Protein 9JDQ (pdb70)

Solvent-accessible surface area: 19695 Å² total; per-residue (Å²): 189,89,18,3,0,0,2,18,0,10,28,18,21,1,24,38,1,0,53,53,8,1,52,112,49,74,9,0,0,0,0,9,152,90,62,84,58,0,72,103,0,88,99,44,0,78,153,80,13,97,145,1,63,19,43,40,56,59,29,56,8,6,68,31,112,51,0,53,82,9,22,127,46,3,139,160,49,71,5,26,11,0,0,6,22,22,33,34,0,16,72,63,65,2,39,84,9,110,8,39,50,1,18,65,0,0,74,24,2,1,3,4,9,0,0,1,0,1,14,0,0,110,55,18,48,94,72,122,50,3,4,0,0,0,8,3,15,19,5,0,13,78,1,58,54,62,6,2,8,24,1,0,0,12,0,0,0,0,1,0,0,0,0,0,2,19,16,4,114,137,68,61,32,101,4,90,4,5,0,1,1,9,18,35,11,71,32,55,62,20,16,105,2,92,59,104,85,66,52,59,10,77,164,97,37,195,101,62,17,52,11,57,85,0,2,23,34,0,38,84,0,18,121,19,142,19,11,0,0,10,1,48,25,142,86,38,114,33,66,72,99,33,38,63,25,102,52,57,54,195,111,18,3,0,0,3,18,0,9,29,18,22,0,26,38,2,0,54,47,9,2,55,116,51,75,9,0,0,0,0,9,144,93,61,82,57,0,71,110,0,87,97,41,0,81,150,81,12,98,146,1,61,19,43,40,59,64,29,54,8,7,66,28,110,53,0,51,74,7,24,108,40,3,147,153,47,71,6,27,10,0,0,6,21,22,34,32,0,16,73,63,67,2,37,86,7,111,7,38,52,1,18,65,0,1,70,25,2,0,3,4,8,0,0,2,0,2,13,0,0,109,71,16,47,96,69,124,53,3,4,0,0,0,7,2,16,16,3,0,12,64,1,46,60,63,4,4,7,27,1,0,0,12,0,0,0,0,1,0,0,0,0,0,2,20,17,2,111,134,65,59,29,99,3,88,4,4,0,0,0,9,16,32,11,74,31,74,59,24,24,141,1,89,56,98,83,64,49,56,12,76,164,98,38,194,102,65,19,50,11,56,84,0,2,23,34,1,36,85,0,19,118,20,132,22,10,0,0,12,1,54,42,142,81,38,106,32,72,74,120,39,43,55,26,104,48,56,53

InterPro domains:
  IPR002347 Short-chain dehydrogenase/reductase SDR [PF00106] (3-193)
  IPR002347 Short-chain dehydrogenase/reductase SDR [PR00080] (77-88)
  IPR002347 Short-chain dehydrogenase/reductase SDR [PR00080] (130-138)
  IPR002347 Short-chain dehydrogenase/reductase SDR [PR00080] (150-169)
  IPR002347 Short-chain dehydrogenase/reductase SDR [PR00081] (3-20)
  IPR002347 Short-chain dehydrogenase/reductase SDR [PR00081] (77-88)
  IPR002347 Short-chain dehydrogenase/reductase SDR [PR00081] (124-140)
  IPR002347 Short-chain dehydrogenase/reductase SDR [PR00081] (150-169)
  IPR002347 Short-chain dehydrogenase/reductase SDR [PR00081] (173-190)
  IPR020904 Short-chain dehydrogenase/reductase, conserved site [PS00061] (137-165)
  IPR036291 NAD(P)-binding domain superfamily [SSF51735] (2-226)

B-factor: mean 22.06, std 8.87, range [9.0, 76.32]

Nearest PDB structures (foldseek):
  9jdq-assembly1_B  TM=1.004E+00  e=1.462E-52  Exiguobacterium acetylicum
  7e24-assembly2_C  TM=1.002E+00  e=1.654E-49  Exiguobacterium acetylicum
  7e3x-assembly1_B  TM=1.002E+00  e=3.491E-49  Exiguobacterium sp. KKBO11
  7e28-assembly1_A  TM=9.909E-01  e=6.904E-41  Exiguobacterium acetylicum
  7e28-assembly1_B  TM=9.866E-01  e=3.943E-41  Exiguobacterium acetylicum

Foldseek 3Di:
DEEEEFEPCLKFLNLLLLQVVLLVVEAYEYEEQPPVSLVVSVVNSCVNHVNHHYHYHNFDQLDLVRLVVVLVVCVVHHYQEYELDDAAFAFADPVPDDCVVLSSRCSRLPVSLCSVVVSCCVPQFAPARHEYEYEAAVLLVPPDPRTRSNSVSRVNSQVVQLVVQVVSVVVVTNYHYAYEHAYAEPMCRVCVRHVHDDDDCVVPPPDYHYSNRSSVLVVVQSVDPARYWHQDPPPRDIDGHYRPDDDDD/DEEEEFEPCLKFLNLLLLLVVLLVQEAYEYEEQPPPSLVVSVVNSCVNHVNHHYHYYNFDQLDLVRLVVVVVVCVVHNYQEYELDDAAFAFADPVPDDVVVLSSRCSRLPVSLCSVVVVCCVPCQAPANHEYEYEAAVLLVPPDPRTRSNSVSSVNVQVVQLVVQVVSVVVVTNYHYAYEHAYAEPMCRVCVHHVHDDDDCVVPPPDYHYSNVSSVQVVVQSVDPARYWHQDPVPRDTDRHHRPDDDPD

Secondary structure (DSSP, 8-state):
-EEEEEES-SSHHHHHHHHHHHHTT-EEEEEES-HHHHHHHHHHHHHH-TT--EEEEE--TTSHHHHHHHHHTTTTSEEEEEEE-------S-GGG--HHHHHHHIIIIIIIHHHHHHHHHHHHTT-TT-EEEEE--GGGTEE-TT-HHHHHHHHHHHHHHHHHHHHHHHTT-S-EEEEEE--SEESSHHHHHHT-S---GGGT-SS-EEHHHHHHHHHHHHHSS-SEEEE-TTT--EEEE---SEE--/-EEEEEES-SSHHHHHHHHHHHHTT-EEEEEES-HHHHHHHHHHHHHH-TT--EEEEE--TTSHHHHHHHHHTTTTSEEEEEEE-------S-GGG--HHHHHHHHIIIIIIHHHHHHHHHHHHTT-TT-EEEEE--GGGTEE-TT-HHHHHHHHHHHHHHHHHHHHHHHTT-S-EEEEEE--SEESSHHHHHHT-S---STTT-SS-EEHHHHHHHHHHHHHSS-SEEEE-TTT--EEEE---SEE--

Structure (mmCIF, N/CA/C/O backbone):
data_9JDQ
#
_entry.id   9JDQ
#
_cell.length_a   142.747
_cell.length_b   67.67
_cell.length_c   74.549
_cell.angle_alpha   90
_cell.angle_beta   117.88
_cell.angle_gamma   90
#
_symmetry.space_group_name_H-M   'C 1 2 1'
#
loop_
_entity.id
_entity.type
_entity.pdbx_description
1 polymer Oxidoreductase
2 water water
#
loop_
_atom_site.group_PDB
_atom_site.id
_atom_site.type_symbol
_atom_site.label_atom_id
_atom_site.label_alt_id
_atom_site.label_comp_id
_atom_site.label_asym_id
_atom_site.label_entity_id
_atom_site.label_seq_id
_atom_site.pdbx_PDB_ins_code
_atom_site.Cartn_x
_atom_site.Cartn_y
_atom_site.Cartn_z
_atom_site.occupancy
_atom_site.B_iso_or_equiv
_atom_site.auth_seq_id
_atom_site.auth_comp_id
_atom_site.auth_asym_id
_atom_site.auth_atom_id
_atom_site.pdbx_PDB_model_num
ATOM 1 N N . MET A 1 8 ? -6.738 0.631 -43.282 1.00 45.57 1 MET A N 1
ATOM 2 C CA . MET A 1 8 ? -6.804 -0.821 -43.599 1.00 43.13 1 MET A CA 1
ATOM 3 C C . MET A 1 8 ? -6.722 -1.653 -42.310 1.00 33.95 1 MET A C 1
ATOM 4 O O . MET A 1 8 ? -7.509 -2.584 -42.171 1.00 36.93 1 MET A O 1
ATOM 9 N N . LYS A 1 9 ? -5.809 -1.307 -41.379 1.00 30.36 2 LYS A N 1
ATOM 10 C CA . LYS A 1 9 ? -5.850 -1.759 -39.982 1.00 33.10 2 LYS A CA 1
ATOM 11 C C . LYS A 1 9 ? -6.455 -0.677 -39.073 1.00 27.49 2 LYS A C 1
ATOM 12 O O . LYS A 1 9 ? -6.131 0.510 -39.209 1.00 27.11 2 LYS A O 1
ATOM 18 N N . TYR A 1 10 ? -7.294 -1.080 -38.104 1.00 20.86 3 TYR A N 1
ATOM 19 C CA . TYR A 1 10 ? -8.040 -0.113 -37.304 1.00 19.17 3 TYR A CA 1
ATOM 20 C C . TYR A 1 10 ? -7.696 -0.237 -35.821 1.00 17.81 3 TYR A C 1
ATOM 21 O O . TYR A 1 10 ? -7.468 -1.353 -35.369 1.00 16.68 3 TYR A O 1
ATOM 30 N N . THR A 1 11 ? -7.704 0.910 -35.116 1.00 16.26 4 THR A N 1
ATOM 31 C CA . THR A 1 11 ? -7.819 0.970 -33.662 1.00 16.29 4 THR A CA 1
ATOM 32 C C . THR A 1 11 ? -9.240 1.352 -33.272 1.00 16.95 4 THR A C 1
ATOM 33 O O . THR A 1 11 ? -9.777 2.368 -33.738 1.00 16.64 4 THR A O 1
ATOM 37 N N . VAL A 1 12 ? -9.831 0.517 -32.409 1.00 15.23 5 VAL A N 1
ATOM 38 C CA . VAL A 1 12 ? -11.155 0.756 -31.856 1.00 17.11 5 VAL A CA 1
ATOM 39 C C . VAL A 1 12 ? -10.944 1.464 -30.530 1.00 17.51 5 VAL A C 1
ATOM 40 O O . VAL A 1 12 ? -10.244 0.939 -29.664 1.00 17.82 5 VAL A O 1
ATOM 44 N N . ILE A 1 13 ? -11.514 2.663 -30.386 1.00 17.89 6 ILE A N 1
ATOM 45 C CA . ILE A 1 13 ? -11.449 3.399 -29.137 1.00 18.16 6 ILE A CA 1
ATOM 46 C C . ILE A 1 13 ? -12.868 3.594 -28.612 1.00 17.21 6 ILE A C 1
ATOM 47 O O . ILE A 1 13 ? -13.661 4.292 -29.253 1.00 14.37 6 ILE A O 1
ATOM 52 N N . THR A 1 14 ? -13.175 3.030 -27.422 1.00 15.31 7 THR A N 1
ATOM 53 C CA . THR A 1 14 ? -14.435 3.369 -26.774 1.00 15.68 7 THR A CA 1
ATOM 54 C C . THR A 1 14 ? -14.227 4.591 -25.882 1.00 16.17 7 THR A C 1
ATOM 55 O O . THR A 1 14 ? -13.115 4.850 -25.389 1.00 14.62 7 THR A O 1
ATOM 59 N N . GLY A 1 15 ? -15.324 5.353 -25.733 1.00 18.11 8 GLY A N 1
ATOM 60 C CA . GLY A 1 15 ? -15.324 6.643 -25.059 1.00 18.48 8 GLY A CA 1
ATOM 61 C C . GLY A 1 15 ? -14.444 7.647 -25.804 1.00 18.04 8 GLY A C 1
ATOM 62 O O . GLY A 1 15 ? -13.547 8.254 -25.224 1.00 17.19 8 GLY A O 1
ATOM 63 N N . ALA A 1 16 ? -14.655 7.770 -27.112 1.00 16.81 9 ALA A N 1
ATOM 64 C CA . ALA A 1 16 ? -13.773 8.589 -27.938 1.00 16.40 9 ALA A CA 1
ATOM 65 C C . ALA A 1 16 ? -14.188 10.061 -27.905 1.00 16.47 9 ALA A C 1
ATOM 66 O O . ALA A 1 16 ? -13.452 10.939 -28.389 1.00 20.14 9 ALA A O 1
ATOM 68 N N . SER A 1 17 ? -15.371 10.375 -27.361 1.00 16.20 10 SER A N 1
ATOM 69 C CA . SER A 1 17 ? -15.918 11.711 -27.596 1.00 16.76 10 SER A CA 1
ATOM 70 C C . SER A 1 17 ? -15.281 12.836 -26.763 1.00 18.98 10 SER A C 1
ATOM 71 O O . SER A 1 17 ? -15.473 14.033 -27.057 1.00 19.93 10 SER A O 1
ATOM 74 N N . SER A 1 18 ? -14.589 12.481 -25.689 1.00 18.59 11 SER A N 1
ATOM 75 C CA . SER A 1 18 ? -13.923 13.465 -24.863 1.00 18.18 11 SER A CA 1
ATOM 76 C C . SER A 1 18 ? -12.709 12.809 -24.199 1.00 18.63 11 SER A C 1
ATOM 77 O O . SER A 1 18 ? -12.473 11.617 -24.363 1.00 19.13 11 SER A O 1
ATOM 80 N N . GLY A 1 19 ? -11.937 13.620 -23.471 1.00 19.44 12 GLY A N 1
ATOM 81 C CA . GLY A 1 19 ? -10.930 13.111 -22.543 1.00 17.99 12 GLY A CA 1
ATOM 82 C C . GLY A 1 19 ? -9.828 12.250 -23.155 1.00 18.53 12 GLY A C 1
ATOM 83 O O . GLY A 1 19 ? -9.348 12.520 -24.263 1.00 17.92 12 GLY A O 1
ATOM 84 N N . ILE A 1 20 ? -9.373 11.236 -22.364 1.00 15.38 13 ILE A N 1
ATOM 85 C CA . ILE A 1 20 ? -8.324 10.319 -22.784 1.00 17.57 13 ILE A CA 1
ATOM 86 C C . ILE A 1 20 ? -8.597 9.751 -24.179 1.00 17.34 13 ILE A C 1
ATOM 87 O O . ILE A 1 20 ? -7.689 9.724 -25.023 1.00 17.10 13 ILE A O 1
ATOM 92 N N . GLY A 1 21 ? -9.840 9.293 -24.428 1.00 17.88 14 GLY A N 1
ATOM 93 C CA . GLY A 1 21 ? -10.178 8.650 -25.690 1.00 18.75 14 GLY A CA 1
ATOM 94 C C . GLY A 1 21 ? -9.991 9.580 -26.880 1.00 17.16 14 GLY A C 1
ATOM 95 O O . GLY A 1 21 ? -9.449 9.167 -27.934 1.00 14.90 14 GLY A O 1
ATOM 96 N N . TYR A 1 22 ? -10.468 10.823 -26.706 1.00 16.98 15 TYR A N 1
ATOM 97 C CA . TYR A 1 22 ? -10.341 11.868 -27.713 1.00 18.08 15 TYR A CA 1
ATOM 98 C C . TYR A 1 22 ? -8.878 12.107 -28.088 1.00 17.55 15 TYR A C 1
ATOM 99 O O . TYR A 1 22 ? -8.513 12.110 -29.271 1.00 17.08 15 TYR A O 1
ATOM 108 N N . GLU A 1 23 ? -8.051 12.343 -27.066 1.00 18.39 16 GLU A N 1
ATOM 109 C CA . GLU A 1 23 ? -6.637 12.624 -27.249 1.00 17.85 16 GLU A CA 1
ATOM 110 C C . GLU A 1 23 ? -5.926 11.415 -27.849 1.00 17.73 16 GLU A C 1
ATOM 111 O O . GLU A 1 23 ? -5.035 11.570 -28.689 1.00 15.96 16 GLU A O 1
ATOM 117 N N . THR A 1 24 ? -6.326 10.200 -27.457 1.00 17.25 17 THR A N 1
ATOM 118 C CA . THR A 1 24 ? -5.715 9.017 -28.039 1.00 17.14 17 THR A CA 1
ATOM 119 C C . THR A 1 24 ? -5.993 8.968 -29.537 1.00 17.60 17 THR A C 1
ATOM 120 O O . THR A 1 24 ? -5.110 8.642 -30.342 1.00 17.31 17 THR A O 1
ATOM 124 N N . ALA A 1 25 ? -7.249 9.244 -29.916 1.00 17.46 18 ALA A N 1
ATOM 125 C CA . ALA A 1 25 ? -7.562 9.273 -31.333 1.00 16.37 18 ALA A CA 1
ATOM 126 C C . ALA A 1 25 ? -6.631 10.241 -32.070 1.00 16.84 18 ALA A C 1
ATOM 127 O O . ALA A 1 25 ? -6.163 9.886 -33.144 1.00 19.20 18 ALA A O 1
ATOM 129 N N . LYS A 1 26 ? -6.429 11.453 -31.542 1.00 15.85 19 LYS A N 1
ATOM 130 C CA . LYS A 1 26 ? -5.619 12.466 -32.211 1.00 19.13 19 LYS A CA 1
ATOM 131 C C . LYS A 1 26 ? -4.149 12.054 -32.281 1.00 19.13 19 LYS A C 1
ATOM 132 O O . LYS A 1 26 ? -3.501 12.233 -33.311 1.00 21.13 19 LYS A O 1
ATOM 138 N N . LEU A 1 27 ? -3.632 11.452 -31.207 1.00 19.19 20 LEU A N 1
ATOM 139 C CA . LEU A 1 27 ? -2.260 10.947 -31.213 1.00 18.20 20 LEU A CA 1
ATOM 140 C C . LEU A 1 27 ? -2.063 9.842 -32.253 1.00 18.82 20 LEU A C 1
ATOM 141 O O . LEU A 1 27 ? -1.118 9.892 -33.042 1.00 20.98 20 LEU A O 1
ATOM 146 N N . LEU A 1 28 ? -2.935 8.830 -32.274 1.00 18.29 21 LEU A N 1
ATOM 147 C CA . LEU A 1 28 ? -2.793 7.732 -33.219 1.00 18.61 21 LEU A CA 1
ATOM 148 C C . LEU A 1 28 ? -2.990 8.245 -34.648 1.00 19.42 21 LEU A C 1
ATOM 149 O O . LEU A 1 28 ? -2.411 7.678 -35.570 1.00 20.59 21 LEU A O 1
ATOM 154 N N . ALA A 1 29 ? -3.828 9.279 -34.837 1.00 20.40 22 ALA A N 1
ATOM 155 C CA . ALA A 1 29 ? -3.959 9.894 -36.156 1.00 21.40 22 ALA A CA 1
ATOM 156 C C . ALA A 1 29 ? -2.608 10.468 -36.580 1.00 20.82 22 ALA A C 1
ATOM 157 O O . ALA A 1 29 ? -2.227 10.342 -37.744 1.00 24.01 22 ALA A O 1
ATOM 159 N N . GLY A 1 30 ? -1.906 11.097 -35.628 1.00 20.18 23 GLY A N 1
ATOM 160 C CA . GLY A 1 30 ? -0.549 11.574 -35.846 1.00 23.13 23 GLY A CA 1
ATOM 161 C C . GLY A 1 30 ? 0.382 10.466 -36.331 1.00 23.41 23 GLY A C 1
ATOM 162 O O . GLY A 1 30 ? 1.404 10.725 -36.956 1.00 21.49 23 GLY A O 1
ATOM 163 N N . LYS A 1 31 ? 0.027 9.220 -36.019 1.00 23.79 24 LYS A N 1
ATOM 164 C CA . LYS A 1 31 ? 0.790 8.070 -36.459 1.00 26.57 24 LYS A CA 1
ATOM 165 C C . LYS A 1 31 ? 0.212 7.476 -37.736 1.00 24.03 24 LYS A C 1
ATOM 166 O O . LYS A 1 31 ? 0.660 6.426 -38.166 1.00 24.66 24 LYS A O 1
ATOM 172 N N . GLY A 1 32 ? -0.794 8.132 -38.325 1.00 23.94 25 GLY A N 1
ATOM 173 C CA . GLY A 1 32 ? -1.387 7.680 -39.580 1.00 24.00 25 GLY A CA 1
ATOM 174 C C . GLY A 1 32 ? -2.309 6.461 -39.440 1.00 23.96 25 GLY A C 1
ATOM 175 O O . GLY A 1 32 ? -2.563 5.734 -40.406 1.00 24.99 25 GLY A O 1
ATOM 176 N N . LYS A 1 33 ? -2.832 6.215 -38.238 1.00 20.39 26 LYS A N 1
ATOM 177 C CA . LYS A 1 33 ? -3.668 5.040 -38.037 1.00 20.28 26 LYS A CA 1
ATOM 178 C C . LYS A 1 33 ? -5.118 5.334 -38.410 1.00 16.99 26 LYS A C 1
ATOM 179 O O . LYS A 1 33 ? -5.557 6.475 -38.317 1.00 19.55 26 LYS A O 1
ATOM 185 N N . SER A 1 34 ? -5.838 4.297 -38.821 1.00 16.01 27 SER A N 1
ATOM 186 C CA . SER A 1 34 ? -7.282 4.368 -39.022 1.00 17.63 27 SER A CA 1
ATOM 187 C C . SER A 1 34 ? -8.006 3.962 -37.734 1.00 16.73 27 SER A C 1
ATOM 188 O O . SER A 1 34 ? -7.492 3.119 -36.994 1.00 17.39 27 SER A O 1
ATOM 191 N N . LEU A 1 35 ? -9.221 4.495 -37.553 1.00 17.16 28 LEU A N 1
ATOM 192 C CA . LEU A 1 35 ? -9.887 4.507 -36.260 1.00 15.61 28 LEU A CA 1
ATOM 193 C C . LEU A 1 35 ? -11.359 4.166 -36.400 1.00 15.80 28 LEU A C 1
ATOM 194 O O . LEU A 1 35 ? -12.052 4.623 -37.325 1.00 16.83 28 LEU A O 1
ATOM 199 N N . VAL A 1 36 ? -11.810 3.386 -35.405 1.00 15.84 29 VAL A N 1
ATOM 200 C CA . VAL A 1 36 ? -13.213 3.213 -35.090 1.00 15.21 29 VAL A CA 1
ATOM 201 C C . VAL A 1 36 ? -13.472 3.949 -33.779 1.00 15.99 29 VAL A C 1
ATOM 202 O O . VAL A 1 36 ? -12.946 3.544 -32.749 1.00 15.98 29 VAL A O 1
ATOM 206 N N . LEU A 1 37 ? -14.266 5.041 -33.820 1.00 16.17 30 LEU A N 1
ATOM 207 C CA . LEU A 1 37 ? -14.497 5.888 -32.663 1.00 15.78 30 LEU A CA 1
ATOM 208 C C . LEU A 1 37 ? -15.916 5.675 -32.145 1.00 15.08 30 LEU A C 1
ATOM 209 O O . LEU A 1 37 ? -16.904 5.806 -32.877 1.00 15.07 30 LEU A O 1
ATOM 214 N N . VAL A 1 38 ? -16.023 5.252 -30.875 1.00 16.56 31 VAL A N 1
ATOM 215 C CA . VAL A 1 38 ? -17.310 4.831 -30.341 1.00 16.61 31 VAL A CA 1
ATOM 216 C C . VAL A 1 38 ? -17.675 5.679 -29.133 1.00 15.39 31 VAL A C 1
ATOM 217 O O . VAL A 1 38 ? -16.877 5.847 -28.221 1.00 13.99 31 VAL A O 1
ATOM 221 N N . ALA A 1 39 ? -18.937 6.104 -29.095 1.00 14.90 32 ALA A N 1
ATOM 222 C CA . ALA A 1 39 ? -19.470 6.923 -28.011 1.00 15.10 32 ALA A CA 1
ATOM 223 C C . ALA A 1 39 ? -20.944 7.193 -28.288 1.00 15.47 32 ALA A C 1
ATOM 224 O O . ALA A 1 39 ? -21.424 6.816 -29.351 1.00 16.27 32 ALA A O 1
ATOM 226 N N . ARG A 1 40 ? -21.618 7.886 -27.349 1.00 15.03 33 ARG A N 1
ATOM 227 C CA . ARG A 1 40 ? -22.981 8.333 -27.588 1.00 18.07 33 ARG A CA 1
ATOM 228 C C . ARG A 1 40 ? -23.058 9.659 -28.353 1.00 18.74 33 ARG A C 1
ATOM 229 O O . ARG A 1 40 ? -24.013 9.830 -29.104 1.00 21.99 33 ARG A O 1
ATOM 237 N N . ARG A 1 41 ? -22.139 10.607 -28.125 1.00 19.51 34 ARG A N 1
ATOM 238 C CA . ARG A 1 41 ? -22.313 11.958 -28.659 1.00 20.30 34 ARG A CA 1
ATOM 239 C C . ARG A 1 41 ? -21.868 12.006 -30.127 1.00 23.24 34 ARG A C 1
ATOM 240 O O . ARG A 1 41 ? -20.728 12.352 -30.398 1.00 25.75 34 ARG A O 1
ATOM 248 N N . THR A 1 42 ? -22.799 11.735 -31.057 1.00 23.69 35 THR A N 1
ATOM 249 C CA . THR A 1 42 ? -22.549 11.761 -32.499 1.00 22.36 35 THR A CA 1
ATOM 250 C C . THR A 1 42 ? -21.842 13.044 -32.940 1.00 21.03 35 THR A C 1
ATOM 251 O O . THR A 1 42 ? -20.850 12.999 -33.649 1.00 20.15 35 THR A O 1
ATOM 255 N N . SER A 1 43 ? -22.346 14.184 -32.462 1.00 21.94 36 SER A N 1
ATOM 256 C CA . SER A 1 43 ? -21.823 15.506 -32.772 1.00 23.34 36 SER A CA 1
ATOM 257 C C . SER A 1 43 ? -20.341 15.632 -32.411 1.00 22.29 36 SER A C 1
ATOM 258 O O . SER A 1 43 ? -19.551 16.137 -33.201 1.00 20.82 36 SER A O 1
ATOM 261 N N . GLU A 1 44 ? -19.961 15.151 -31.228 1.00 21.73 37 GLU A N 1
ATOM 262 C CA . GLU A 1 44 ? -18.576 15.236 -30.779 1.00 25.29 37 GLU A CA 1
ATOM 263 C C . GLU A 1 44 ? -17.719 14.217 -31.536 1.00 20.68 37 GLU A C 1
ATOM 264 O O . GLU A 1 44 ? -16.530 14.437 -31.789 1.00 22.86 37 GLU A O 1
ATOM 270 N N . LEU A 1 45 ? -18.317 13.067 -31.841 1.00 21.23 38 LEU A N 1
ATOM 271 C CA . LEU A 1 45 ? -17.649 12.074 -32.673 1.00 19.98 38 LEU A CA 1
ATOM 272 C C . LEU A 1 45 ? -17.286 12.695 -34.026 1.00 19.32 38 LEU A C 1
ATOM 273 O O . LEU A 1 45 ? -16.168 12.526 -34.499 1.00 17.82 38 LEU A O 1
ATOM 278 N N . GLU A 1 46 ? -18.220 13.446 -34.631 1.00 18.42 39 GLU A N 1
ATOM 279 C CA . GLU A 1 46 ? -17.979 14.122 -35.899 1.00 16.88 39 GLU A CA 1
ATOM 280 C C . GLU A 1 46 ? -16.924 15.237 -35.774 1.00 16.94 39 GLU A C 1
ATOM 281 O O . GLU A 1 46 ? -16.116 15.412 -36.680 1.00 18.94 39 GLU A O 1
ATOM 287 N N . LYS A 1 47 ? -16.897 15.961 -34.659 1.00 18.79 40 LYS A N 1
ATOM 288 C CA . LYS A 1 47 ? -15.889 16.980 -34.433 1.00 21.12 40 LYS A CA 1
ATOM 289 C C . LYS A 1 47 ? -14.514 16.317 -34.383 1.00 21.50 40 LYS A C 1
ATOM 290 O O . LYS A 1 47 ? -13.590 16.777 -35.052 1.00 19.99 40 LYS A O 1
ATOM 296 N N . LEU A 1 48 ? -14.404 15.216 -33.623 1.00 21.23 41 LEU A N 1
ATOM 297 C CA . LEU A 1 48 ? -13.148 14.470 -33.509 1.00 19.89 41 LEU A CA 1
ATOM 298 C C . LEU A 1 48 ? -12.724 13.988 -34.890 1.00 19.62 41 LEU A C 1
ATOM 299 O O . LEU A 1 48 ? -11.558 14.115 -35.233 1.00 20.39 41 LEU A O 1
ATOM 304 N N . ARG A 1 49 ? -13.685 13.476 -35.684 1.00 18.72 42 ARG A N 1
ATOM 305 C CA . ARG A 1 49 ? -13.422 12.964 -37.025 1.00 17.80 42 ARG A CA 1
ATOM 306 C C . ARG A 1 49 ? -12.799 14.064 -37.896 1.00 20.75 42 ARG A C 1
ATOM 307 O O . ARG A 1 49 ? -11.852 13.798 -38.641 1.00 20.44 42 ARG A O 1
ATOM 315 N N . ASP A 1 50 ? -13.367 15.273 -37.844 1.00 22.13 43 ASP A N 1
ATOM 316 C CA . ASP A 1 50 ? -12.791 16.394 -38.570 1.00 21.47 43 ASP A CA 1
ATOM 317 C C . ASP A 1 50 ? -11.336 16.606 -38.139 1.00 20.62 43 ASP A C 1
ATOM 318 O O . ASP A 1 50 ? -10.467 16.850 -38.972 1.00 20.31 43 ASP A O 1
ATOM 323 N N . GLU A 1 51 ? -11.077 16.568 -36.839 1.00 20.33 44 GLU A N 1
ATOM 324 C CA . GLU A 1 51 ? -9.741 16.879 -36.331 1.00 21.61 44 GLU A CA 1
ATOM 325 C C . GLU A 1 51 ? -8.751 15.788 -36.706 1.00 20.13 44 GLU A C 1
ATOM 326 O O . GLU A 1 51 ? -7.618 16.085 -37.042 1.00 21.90 44 GLU A O 1
ATOM 332 N N . VAL A 1 52 ? -9.169 14.526 -36.600 1.00 20.35 45 VAL A N 1
ATOM 333 C CA . VAL A 1 52 ? -8.347 13.412 -37.037 1.00 19.71 45 VAL A CA 1
ATOM 334 C C . VAL A 1 52 ? -7.989 13.565 -38.514 1.00 20.86 45 VAL A C 1
ATOM 335 O O . VAL A 1 52 ? -6.842 13.352 -38.898 1.00 18.56 45 VAL A O 1
ATOM 339 N N . LYS A 1 53 ? -8.989 13.879 -39.348 1.00 18.98 46 LYS A N 1
ATOM 340 C CA . LYS A 1 53 ? -8.744 14.030 -40.775 1.00 21.72 46 LYS A CA 1
ATOM 341 C C . LYS A 1 53 ? -7.821 15.214 -41.077 1.00 20.68 46 LYS A C 1
ATOM 342 O O . LYS A 1 53 ? -7.119 15.182 -42.075 1.00 21.20 46 LYS A O 1
ATOM 348 N N . GLN A 1 54 ? -7.843 16.265 -40.255 1.00 20.50 47 GLN A N 1
ATOM 349 C CA . GLN A 1 54 ? -6.957 17.402 -40.460 1.00 22.09 47 GLN A CA 1
ATOM 350 C C . GLN A 1 54 ? -5.515 16.972 -40.181 1.00 21.93 47 GLN A C 1
ATOM 351 O O . GLN A 1 54 ? -4.591 17.363 -40.896 1.00 20.76 47 GLN A O 1
ATOM 357 N N . ILE A 1 55 ? -5.336 16.153 -39.139 1.00 21.92 48 ILE A N 1
ATOM 358 C CA . ILE A 1 55 ? -4.028 15.609 -38.786 1.00 21.82 48 ILE A CA 1
ATOM 359 C C . ILE A 1 55 ? -3.553 14.612 -39.848 1.00 21.02 48 ILE A C 1
ATOM 360 O O . ILE A 1 55 ? -2.386 14.609 -40.239 1.00 20.71 48 ILE A O 1
ATOM 365 N N . SER A 1 56 ? -4.451 13.730 -40.287 1.00 20.29 49 SER A N 1
ATOM 366 C CA . SER A 1 56 ? -4.083 12.616 -41.139 1.00 19.36 49 SER A CA 1
ATOM 367 C C . SER A 1 56 ? -5.170 12.350 -42.187 1.00 20.02 49 SER A C 1
ATOM 368 O O . SER A 1 56 ? -6.008 11.482 -42.008 1.00 18.22 49 SER A O 1
ATOM 371 N N . PRO A 1 57 ? -5.138 13.051 -43.349 1.00 23.01 50 PRO A N 1
ATOM 372 C CA . PRO A 1 57 ? -6.169 12.915 -44.382 1.00 25.14 50 PRO A CA 1
ATOM 373 C C . PRO A 1 57 ? -6.391 11.502 -44.896 1.00 25.17 50 PRO A C 1
ATOM 374 O O . PRO A 1 57 ? -7.507 11.178 -45.274 1.00 26.28 50 PRO A O 1
ATOM 378 N N . ASP A 1 58 ? -5.343 10.667 -44.855 1.00 24.57 51 ASP A N 1
ATOM 379 C CA . ASP A 1 58 ? -5.431 9.299 -45.335 1.00 26.82 51 ASP A CA 1
ATOM 380 C C . ASP A 1 58 ? -5.889 8.305 -44.248 1.00 26.52 51 ASP A C 1
ATOM 381 O O . ASP A 1 58 ? -6.113 7.142 -44.567 1.00 22.52 51 ASP A O 1
ATOM 386 N N . SER A 1 59 ? -6.028 8.735 -42.980 1.00 25.73 52 SER A N 1
ATOM 387 C CA . SER A 1 59 ? -6.673 7.911 -41.959 1.00 23.48 52 SER A CA 1
ATOM 388 C C . SER A 1 59 ? -8.142 7.703 -42.317 1.00 22.24 52 SER A C 1
ATOM 389 O O . SER A 1 59 ? -8.832 8.685 -42.561 1.00 24.85 52 SER A O 1
ATOM 392 N N . ASP A 1 60 ? -8.606 6.447 -42.342 1.00 21.08 53 ASP A N 1
ATOM 393 C CA . ASP A 1 60 ? -10.026 6.172 -42.445 1.00 19.00 53 ASP A CA 1
ATOM 394 C C . ASP A 1 60 ? -10.634 6.280 -41.049 1.00 19.78 53 ASP A C 1
ATOM 395 O O . ASP A 1 60 ? -10.033 5.810 -40.090 1.00 19.30 53 ASP A O 1
ATOM 400 N N . VAL A 1 61 ? -11.812 6.897 -40.957 1.00 19.28 54 VAL A N 1
ATOM 401 C CA . VAL A 1 61 ? -12.486 7.051 -39.667 1.00 19.57 54 VAL A CA 1
ATOM 402 C C . VAL A 1 61 ? -13.912 6.532 -39.798 1.00 19.76 54 VAL A C 1
ATOM 403 O O . VAL A 1 61 ? -14.667 7.032 -40.629 1.00 20.85 54 VAL A O 1
ATOM 407 N N . ILE A 1 62 ? -14.272 5.614 -38.898 1.00 19.13 55 ILE A N 1
ATOM 408 C CA . ILE A 1 62 ? -15.584 5.023 -38.792 1.00 19.30 55 ILE A CA 1
ATOM 409 C C . ILE A 1 62 ? -16.147 5.429 -37.439 1.00 17.13 55 ILE A C 1
ATOM 410 O O . ILE A 1 62 ? -15.455 5.302 -36.435 1.00 14.88 55 ILE A O 1
ATOM 415 N N . LEU A 1 63 ? -17.379 5.942 -37.445 1.00 16.61 56 LEU A N 1
ATOM 416 C CA . LEU A 1 63 ? -18.033 6.432 -36.246 1.00 15.49 56 LEU A CA 1
ATOM 417 C C . LEU A 1 63 ? -19.148 5.478 -35.857 1.00 15.76 56 LEU A C 1
ATOM 418 O O . LEU A 1 63 ? -19.900 5.030 -36.723 1.00 15.43 56 LEU A O 1
ATOM 423 N N . LYS A 1 64 ? -19.212 5.172 -34.545 1.00 15.48 57 LYS A N 1
ATOM 424 C CA . LYS A 1 64 ? -20.221 4.305 -33.985 1.00 16.38 57 LYS A CA 1
ATOM 425 C C . LYS A 1 64 ? -20.855 5.027 -32.796 1.00 16.79 57 LYS A C 1
ATOM 426 O O . LYS A 1 64 ? -20.200 5.183 -31.759 1.00 16.34 57 LYS A O 1
ATOM 432 N N . SER A 1 65 ? -22.083 5.549 -32.996 1.00 16.83 58 SER A N 1
ATOM 433 C CA . SER A 1 65 ? -22.863 6.178 -31.948 1.00 19.09 58 SER A CA 1
ATOM 434 C C . SER A 1 65 ? -23.665 5.094 -31.230 1.00 19.49 58 SER A C 1
ATOM 435 O O . SER A 1 65 ? -24.658 4.571 -31.745 1.00 20.42 58 SER A O 1
ATOM 438 N N . VAL A 1 66 ? -23.185 4.731 -30.047 1.00 17.87 59 VAL A N 1
ATOM 439 C CA . VAL A 1 66 ? -23.652 3.541 -29.378 1.00 18.13 59 VAL A CA 1
ATOM 440 C C . VAL A 1 66 ? -23.612 3.792 -27.872 1.00 16.56 59 VAL A C 1
ATOM 441 O O . VAL A 1 66 ? -22.589 4.231 -27.356 1.00 16.59 59 VAL A O 1
ATOM 445 N N . ASP A 1 67 ? -24.714 3.461 -27.193 1.00 16.92 60 ASP A N 1
ATOM 446 C CA . ASP A 1 67 ? -24.725 3.397 -25.735 1.00 18.43 60 ASP A CA 1
ATOM 447 C C . ASP A 1 67 ? -24.226 2.030 -25.286 1.00 17.42 60 ASP A C 1
ATOM 448 O O . ASP A 1 67 ? -24.926 1.043 -25.450 1.00 17.84 60 ASP A O 1
ATOM 453 N N . LEU A 1 68 ? -23.007 2.003 -24.719 1.00 16.43 61 LEU A N 1
ATOM 454 C CA . LEU A 1 68 ? -22.338 0.758 -24.355 1.00 15.85 61 LEU A CA 1
ATOM 455 C C . LEU A 1 68 ? -22.759 0.241 -22.975 1.00 15.96 61 LEU A C 1
ATOM 456 O O . LEU A 1 68 ? -22.265 -0.811 -22.538 1.00 15.33 61 LEU A O 1
ATOM 461 N N . ALA A 1 69 ? -23.707 0.918 -22.320 1.00 14.70 62 ALA A N 1
ATOM 462 C CA . ALA A 1 69 ? -24.247 0.442 -21.041 1.00 16.34 62 ALA A CA 1
ATOM 463 C C . ALA A 1 69 ? -25.335 -0.617 -21.240 1.00 17.60 62 ALA A C 1
ATOM 464 O O . ALA A 1 69 ? -25.967 -1.061 -20.274 1.00 19.04 62 ALA A O 1
ATOM 466 N N . ASP A 1 70 ? -25.627 -0.978 -22.495 1.00 17.84 63 ASP A N 1
ATOM 467 C CA . ASP A 1 70 ? -26.570 -2.050 -22.803 1.00 17.49 63 ASP A CA 1
ATOM 468 C C . ASP A 1 70 ? -25.799 -3.205 -23.441 1.00 19.08 63 ASP A C 1
ATOM 469 O O . ASP A 1 70 ? -25.120 -2.990 -24.457 1.00 17.65 63 ASP A O 1
ATOM 474 N N . ASN A 1 71 ? -25.907 -4.414 -22.859 1.00 17.44 64 ASN A N 1
ATOM 475 C CA . ASN A 1 71 ? -25.013 -5.500 -23.235 1.00 18.68 64 ASN A CA 1
ATOM 476 C C . ASN A 1 71 ? -25.248 -5.930 -24.686 1.00 18.35 64 ASN A C 1
ATOM 477 O O . ASN A 1 71 ? -24.299 -6.232 -25.402 1.00 16.53 64 ASN A O 1
ATOM 482 N N . GLN A 1 72 ? -26.513 -5.910 -25.124 1.00 18.91 65 GLN A N 1
ATOM 483 C CA . GLN A 1 72 ? -26.841 -6.255 -26.497 1.00 19.28 65 GLN A CA 1
ATOM 484 C C . GLN A 1 72 ? -26.155 -5.286 -27.466 1.00 18.06 65 GLN A C 1
ATOM 485 O O . GLN A 1 72 ? -25.587 -5.706 -28.489 1.00 18.44 65 GLN A O 1
ATOM 491 N N . ASN A 1 73 ? -26.164 -3.989 -27.124 1.00 16.56 66 ASN A N 1
ATOM 492 C CA . ASN A 1 73 ? -25.551 -2.964 -27.959 1.00 16.66 66 ASN A CA 1
ATOM 493 C C . ASN A 1 73 ? -24.055 -3.227 -28.122 1.00 15.68 66 ASN A C 1
ATOM 494 O O . ASN A 1 73 ? -23.487 -2.949 -29.181 1.00 15.68 66 ASN A O 1
ATOM 499 N N . VAL A 1 74 ? -23.431 -3.805 -27.092 1.00 14.02 67 VAL A N 1
ATOM 500 C CA . VAL A 1 74 ? -22.005 -4.071 -27.132 1.00 15.23 67 VAL A CA 1
ATOM 501 C C . VAL A 1 74 ? -21.734 -5.247 -28.074 1.00 16.48 67 VAL A C 1
ATOM 502 O O . VAL A 1 74 ? -20.855 -5.208 -28.943 1.00 16.89 67 VAL A O 1
ATOM 506 N N . HIS A 1 75 ? -22.531 -6.306 -27.931 1.00 18.51 68 HIS A N 1
ATOM 507 C CA . HIS A 1 75 ? -22.480 -7.413 -28.863 1.00 17.77 68 HIS A CA 1
ATOM 508 C C . HIS A 1 75 ? -22.683 -6.935 -30.311 1.00 18.94 68 HIS A C 1
ATOM 509 O O . HIS A 1 75 ? -21.919 -7.310 -31.211 1.00 19.66 68 HIS A O 1
ATOM 516 N N . ASP A 1 76 ? -23.718 -6.120 -30.549 1.00 19.55 69 ASP A N 1
ATOM 517 C CA . ASP A 1 76 ? -24.024 -5.689 -31.907 1.00 20.47 69 ASP A CA 1
ATOM 518 C C . ASP A 1 76 ? -22.892 -4.816 -32.447 1.00 18.04 69 ASP A C 1
ATOM 519 O O . ASP A 1 76 ? -22.539 -4.895 -33.633 1.00 16.04 69 ASP A O 1
ATOM 524 N N . LEU A 1 77 ? -22.311 -3.993 -31.574 1.00 15.50 70 LEU A N 1
ATOM 525 C CA . LEU A 1 77 ? -21.176 -3.180 -31.983 1.00 16.43 70 LEU A CA 1
ATOM 526 C C . LEU A 1 77 ? -20.088 -4.101 -32.548 1.00 16.19 70 LEU A C 1
ATOM 527 O O . LEU A 1 77 ? -19.639 -3.928 -33.684 1.00 15.58 70 LEU A O 1
ATOM 532 N N . TYR A 1 78 ? -19.684 -5.104 -31.760 1.00 16.76 71 TYR A N 1
ATOM 533 C CA . TYR A 1 78 ? -18.550 -5.937 -32.127 1.00 17.31 71 TYR A CA 1
ATOM 534 C C . TYR A 1 78 ? -18.830 -6.694 -33.423 1.00 18.65 71 TYR A C 1
ATOM 535 O O . TYR A 1 78 ? -17.984 -6.725 -34.307 1.00 17.98 71 TYR A O 1
ATOM 544 N N . GLU A 1 79 ? -20.031 -7.252 -33.554 1.00 20.32 72 GLU A N 1
ATOM 545 C CA . GLU A 1 79 ? -20.404 -7.995 -34.749 1.00 23.24 72 GLU A CA 1
ATOM 546 C C . GLU A 1 79 ? -20.287 -7.119 -35.991 1.00 24.27 72 GLU A C 1
ATOM 547 O O . GLU A 1 79 ? -19.902 -7.610 -37.050 1.00 25.04 72 GLU A O 1
ATOM 553 N N . GLY A 1 80 ? -20.624 -5.828 -35.875 1.00 25.13 73 GLY A N 1
ATOM 554 C CA . GLY A 1 80 ? -20.558 -4.919 -37.010 1.00 23.32 73 GLY A CA 1
ATOM 555 C C . GLY A 1 80 ? -19.139 -4.615 -37.490 1.00 23.20 73 GLY A C 1
ATOM 556 O O . GLY A 1 80 ? -18.973 -4.039 -38.568 1.00 20.67 73 GLY A O 1
ATOM 557 N N . LEU A 1 81 ? -18.117 -4.957 -36.694 1.00 21.25 74 LEU A N 1
ATOM 558 C CA . LEU A 1 81 ? -16.744 -4.732 -37.113 1.00 23.41 74 LEU A CA 1
ATOM 559 C C . LEU A 1 81 ? -16.162 -5.962 -37.815 1.00 23.45 74 LEU A C 1
ATOM 560 O O . LEU A 1 81 ? -14.995 -5.975 -38.178 1.00 21.61 74 LEU A O 1
ATOM 565 N N . LYS A 1 82 ? -16.986 -6.990 -38.052 1.00 24.32 75 LYS A N 1
ATOM 566 C CA . LYS A 1 82 ? -16.506 -8.274 -38.543 1.00 28.41 75 LYS A CA 1
ATOM 567 C C . LYS A 1 82 ? -15.741 -8.142 -39.864 1.00 26.63 75 LYS A C 1
ATOM 568 O O . LYS A 1 82 ? -14.849 -8.942 -40.132 1.00 24.99 75 LYS A O 1
ATOM 574 N N . GLU A 1 83 ? -16.096 -7.155 -40.689 1.00 25.95 76 GLU A N 1
ATOM 575 C CA . GLU A 1 83 ? -15.448 -6.996 -41.978 1.00 29.75 76 GLU A CA 1
ATOM 576 C C . GLU A 1 83 ? -14.175 -6.149 -41.854 1.00 27.92 76 GLU A C 1
ATOM 577 O O . GLU A 1 83 ? -13.540 -5.882 -42.879 1.00 27.39 76 GLU A O 1
ATOM 583 N N . LEU A 1 84 ? -13.790 -5.732 -40.632 1.00 25.93 77 LEU A N 1
ATOM 584 C CA . LEU A 1 84 ? -12.621 -4.878 -40.451 1.00 26.25 77 LEU A CA 1
ATOM 585 C C . LEU A 1 84 ? -11.456 -5.699 -39.911 1.00 25.84 77 LEU A C 1
ATOM 586 O O . LEU A 1 84 ? -11.655 -6.711 -39.258 1.00 27.13 77 LEU A O 1
ATOM 591 N N . ASP A 1 85 ? -10.245 -5.192 -40.157 1.00 25.56 78 ASP A N 1
ATOM 592 C CA . ASP A 1 85 ? -9.030 -5.701 -39.568 1.00 25.59 78 ASP A CA 1
ATOM 593 C C . ASP A 1 85 ? -8.696 -4.795 -38.390 1.00 24.24 78 ASP A C 1
ATOM 594 O O . ASP A 1 85 ? -8.186 -3.692 -38.581 1.00 20.52 78 ASP A O 1
ATOM 599 N N . ILE A 1 86 ? -9.067 -5.239 -37.176 1.00 21.85 79 ILE A N 1
ATOM 600 C CA . ILE A 1 86 ? -8.777 -4.510 -35.955 1.00 21.03 79 ILE A CA 1
ATOM 601 C C . ILE A 1 86 ? -7.439 -4.988 -35.397 1.00 18.63 79 ILE A C 1
ATOM 602 O O . ILE A 1 86 ? -7.281 -6.161 -35.057 1.00 18.21 79 ILE A O 1
ATOM 607 N N . GLU A 1 87 ? -6.468 -4.078 -35.286 1.00 18.14 80 GLU A N 1
ATOM 608 C CA . GLU A 1 87 ? -5.208 -4.436 -34.649 1.00 18.95 80 GLU A CA 1
ATOM 609 C C . GLU A 1 87 ? -5.229 -4.101 -33.152 1.00 17.54 80 GLU A C 1
ATOM 610 O O . GLU A 1 87 ? -4.531 -4.771 -32.393 1.00 17.10 80 GLU A O 1
ATOM 616 N N . THR A 1 88 ? -5.964 -3.053 -32.744 1.00 16.97 81 THR A N 1
ATOM 617 C CA . THR A 1 88 ? -5.975 -2.599 -31.351 1.00 16.78 81 THR A CA 1
ATOM 618 C C . THR A 1 88 ? -7.410 -2.285 -30.934 1.00 18.17 81 THR A C 1
ATOM 619 O O . THR A 1 88 ? -8.158 -1.671 -31.700 1.00 15.09 81 THR A O 1
ATOM 623 N N . LEU A 1 89 ? -7.773 -2.686 -29.702 1.00 16.49 82 LEU A N 1
ATOM 624 C CA . LEU A 1 89 ? -9.050 -2.312 -29.119 1.00 16.55 82 LEU A CA 1
ATOM 625 C C . LEU A 1 89 ? -8.776 -1.710 -27.743 1.00 14.50 82 LEU A C 1
ATOM 626 O O . LEU A 1 89 ? -8.057 -2.291 -26.944 1.00 14.21 82 LEU A O 1
ATOM 631 N N . ILE A 1 90 ? -9.330 -0.518 -27.497 1.00 12.42 83 ILE A N 1
ATOM 632 C CA . ILE A 1 90 ? -9.101 0.225 -26.270 1.00 13.37 83 ILE A CA 1
ATOM 633 C C . ILE A 1 90 ? -10.450 0.394 -25.590 1.00 13.08 83 ILE A C 1
ATOM 634 O O . ILE A 1 90 ? -11.333 1.093 -26.118 1.00 12.22 83 ILE A O 1
ATOM 639 N N . ASN A 1 91 ? -10.561 -0.229 -24.412 1.00 12.74 84 ASN A N 1
ATOM 640 C CA . ASN A 1 91 ? -11.765 -0.148 -23.596 1.00 13.89 84 ASN A CA 1
ATOM 641 C C . ASN A 1 91 ? -11.615 1.009 -22.613 1.00 14.20 84 ASN A C 1
ATOM 642 O O . ASN A 1 91 ? -11.210 0.798 -21.467 1.00 14.40 84 ASN A O 1
ATOM 647 N N . ASN A 1 92 ? -11.941 2.228 -23.100 1.00 13.67 85 ASN A N 1
ATOM 648 C CA . ASN A 1 92 ? -11.748 3.473 -22.364 1.00 14.03 85 ASN A CA 1
ATOM 649 C C . ASN A 1 92 ? -13.068 4.039 -21.831 1.00 13.75 85 ASN A C 1
ATOM 650 O O . ASN A 1 92 ? -13.037 4.787 -20.844 1.00 13.36 85 ASN A O 1
ATOM 655 N N . ALA A 1 93 ? -14.238 3.681 -22.423 1.00 13.12 86 ALA A N 1
ATOM 656 C CA . ALA A 1 93 ? -15.486 4.241 -21.925 1.00 13.02 86 ALA A CA 1
ATOM 657 C C . ALA A 1 93 ? -15.667 3.915 -20.444 1.00 14.17 86 ALA A C 1
ATOM 658 O O . ALA A 1 93 ? -15.440 2.804 -20.025 1.00 14.53 86 ALA A O 1
ATOM 660 N N . GLY A 1 94 ? -16.067 4.903 -19.652 1.00 15.88 87 GLY A N 1
ATOM 661 C CA . GLY A 1 94 ? -16.359 4.653 -18.257 1.00 15.16 87 GLY A CA 1
ATOM 662 C C . GLY A 1 94 ? -16.630 5.962 -17.562 1.00 15.23 87 GLY A C 1
ATOM 663 O O . GLY A 1 94 ? -16.353 7.015 -18.125 1.00 14.79 87 GLY A O 1
ATOM 664 N N . PHE A 1 95 ? -17.219 5.877 -16.370 1.00 15.60 88 PHE A N 1
ATOM 665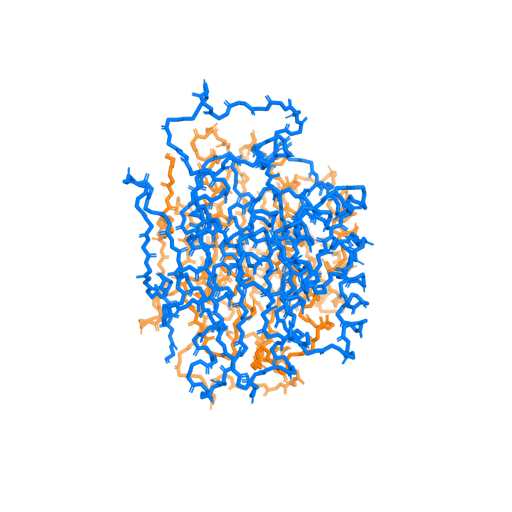 C CA . PHE A 1 95 ? -17.447 7.070 -15.570 1.00 15.58 88 PHE A CA 1
ATOM 666 C C . PHE A 1 95 ? -17.416 6.687 -14.096 1.00 14.82 88 PHE A C 1
ATOM 667 O O . PHE A 1 95 ? -17.383 5.494 -13.741 1.00 14.46 88 PHE A O 1
ATOM 675 N N . GLY A 1 96 ? -17.398 7.726 -13.267 1.00 15.66 89 GLY A N 1
ATOM 676 C CA . GLY A 1 96 ? -17.268 7.574 -11.823 1.00 15.97 89 GLY A CA 1
ATOM 677 C C . GLY A 1 96 ? -18.418 8.232 -11.074 1.00 16.89 89 GLY A C 1
ATOM 678 O O . GLY A 1 96 ? -19.470 8.579 -11.627 1.00 17.27 89 GLY A O 1
ATOM 679 N N . ASP A 1 97 ? -18.247 8.275 -9.754 1.00 16.78 90 ASP A N 1
ATOM 680 C CA . ASP A 1 97 ? -19.243 8.806 -8.844 1.00 17.07 90 ASP A CA 1
ATOM 681 C C . ASP A 1 97 ? -18.503 9.172 -7.562 1.00 16.11 90 ASP A C 1
ATOM 682 O O . ASP A 1 97 ? -17.527 8.514 -7.215 1.00 13.16 90 ASP A O 1
ATOM 687 N N . PHE A 1 98 ? -18.940 10.273 -6.937 1.00 16.64 91 PHE A N 1
ATOM 688 C CA . PHE A 1 98 ? -18.514 10.662 -5.609 1.00 17.80 91 PHE A CA 1
ATOM 689 C C . PHE A 1 98 ? -19.741 10.662 -4.710 1.00 18.06 91 PHE A C 1
ATOM 690 O O . PHE A 1 98 ? -20.708 11.337 -5.005 1.00 18.03 91 PHE A O 1
ATOM 698 N N . ASP A 1 99 ? -19.681 9.892 -3.622 1.00 17.02 92 ASP A N 1
ATOM 699 C CA . ASP A 1 99 ? -20.737 9.795 -2.630 1.00 15.88 92 ASP A CA 1
ATOM 700 C C . ASP A 1 99 ? -20.483 8.571 -1.766 1.00 15.73 92 ASP A C 1
ATOM 701 O O . ASP A 1 99 ? -19.855 7.607 -2.218 1.00 16.09 92 ASP A O 1
ATOM 706 N N . LEU A 1 100 ? -21.012 8.626 -0.538 1.00 12.71 93 LEU A N 1
ATOM 707 C CA . LEU A 1 100 ? -20.974 7.470 0.341 1.00 15.18 93 LEU A CA 1
ATOM 708 C C . LEU A 1 100 ? -21.879 6.385 -0.231 1.00 13.44 93 LEU A C 1
ATOM 709 O O . LEU A 1 100 ? -22.912 6.683 -0.844 1.00 14.22 93 LEU A O 1
ATOM 714 N N . VAL A 1 101 ? -21.588 5.132 0.095 1.00 13.43 94 VAL A N 1
ATOM 715 C CA . VAL A 1 101 ? -22.403 4.037 -0.396 1.00 15.74 94 VAL A CA 1
ATOM 716 C C . VAL A 1 101 ? -23.856 4.236 0.023 1.00 15.52 94 VAL A C 1
ATOM 717 O O . VAL A 1 101 ? -24.768 4.025 -0.766 1.00 16.82 94 VAL A O 1
ATOM 721 N N . GLN A 1 102 ? -24.066 4.596 1.285 1.00 15.46 95 GLN A N 1
ATOM 722 C CA . GLN A 1 102 ? -25.407 4.828 1.789 1.00 19.45 95 GLN A CA 1
ATOM 723 C C . GLN A 1 102 ? -26.150 5.948 1.042 1.00 21.11 95 GLN A C 1
ATOM 724 O O . GLN A 1 102 ? -27.370 6.024 1.189 1.00 19.80 95 GLN A O 1
ATOM 730 N N . ASP A 1 103 ? -25.427 6.808 0.295 1.00 21.16 96 ASP A N 1
ATOM 731 C CA . ASP A 1 103 ? -26.002 7.953 -0.409 1.00 21.55 96 ASP A CA 1
ATOM 732 C C . ASP A 1 103 ? -26.154 7.763 -1.931 1.00 21.79 96 ASP A C 1
ATOM 733 O O . ASP A 1 103 ? -26.701 8.643 -2.599 1.00 22.64 96 ASP A O 1
ATOM 738 N N . ILE A 1 104 ? -25.701 6.651 -2.516 1.00 19.10 97 ILE A N 1
ATOM 739 C CA . ILE A 1 104 ? -25.631 6.545 -3.978 1.00 20.06 97 ILE A CA 1
ATOM 740 C C . ILE A 1 104 ? -27.024 6.375 -4.573 1.00 20.63 97 ILE A C 1
ATOM 741 O O . ILE A 1 104 ? -27.950 5.929 -3.879 1.00 18.92 97 ILE A O 1
ATOM 746 N N . GLU A 1 105 ? -27.131 6.798 -5.842 1.00 17.76 98 GLU A N 1
ATOM 747 C CA . GLU A 1 105 ? -28.273 6.524 -6.702 1.00 17.47 98 GLU A CA 1
ATOM 748 C C . GLU A 1 105 ? -28.022 5.237 -7.493 1.00 18.42 98 GLU A C 1
ATOM 749 O O . GLU A 1 105 ? -27.015 5.139 -8.218 1.00 16.21 98 GLU A O 1
ATOM 755 N N . LEU A 1 106 ? -28.944 4.270 -7.363 1.00 19.23 99 LEU A N 1
ATOM 756 C CA . LEU A 1 106 ? -28.705 2.926 -7.857 1.00 19.03 99 LEU A CA 1
ATOM 757 C C . LEU A 1 106 ? -28.786 2.875 -9.371 1.00 18.02 99 LEU A C 1
ATOM 758 O O . LEU A 1 106 ? -28.121 2.036 -9.987 1.00 19.42 99 LEU A O 1
ATOM 763 N N . GLY A 1 107 ? -29.549 3.773 -9.980 1.00 18.24 100 GLY A N 1
ATOM 764 C CA . GLY A 1 107 ? -29.626 3.815 -11.431 1.00 20.69 100 GLY A CA 1
ATOM 765 C C . GLY A 1 107 ? -28.261 4.097 -12.052 1.00 20.30 100 GLY A C 1
ATOM 766 O O . GLY A 1 107 ? -27.820 3.400 -12.969 1.00 21.64 100 GLY A O 1
ATOM 767 N N . LYS A 1 108 ? -27.584 5.099 -11.504 1.00 18.88 101 LYS A N 1
ATOM 768 C CA . LYS A 1 108 ? -26.267 5.488 -11.968 1.00 18.51 101 LYS A CA 1
ATOM 769 C C . LYS A 1 108 ? -25.231 4.391 -11.689 1.00 16.27 101 LYS A C 1
ATOM 770 O O . LYS A 1 108 ? -24.397 4.076 -12.546 1.00 16.51 101 LYS A O 1
ATOM 776 N N . ILE A 1 109 ? -25.254 3.822 -10.483 1.00 15.61 102 ILE A N 1
ATOM 777 C CA . ILE A 1 109 ? -24.231 2.854 -10.089 1.00 14.14 102 ILE A CA 1
ATOM 778 C C . ILE A 1 109 ? -24.462 1.572 -10.882 1.00 13.95 102 ILE A C 1
ATOM 779 O O . ILE A 1 109 ? -23.528 0.969 -11.420 1.00 13.54 102 ILE A O 1
ATOM 784 N N . GLU A 1 110 ? -25.746 1.232 -11.103 1.00 14.03 103 GLU A N 1
ATOM 785 C CA . GLU A 1 110 ? -26.053 0.073 -11.913 1.00 14.04 103 GLU A CA 1
ATOM 786 C C . GLU A 1 110 ? -25.499 0.261 -13.320 1.00 13.50 103 GLU A C 1
ATOM 787 O O . GLU A 1 110 ? -24.933 -0.670 -13.893 1.00 13.44 103 GLU A O 1
ATOM 793 N N . LYS A 1 111 ? -25.698 1.459 -13.881 1.00 12.28 104 LYS A N 1
ATOM 794 C CA . LYS A 1 111 ? -25.172 1.770 -15.193 1.00 12.77 104 LYS A CA 1
ATOM 795 C C . LYS A 1 111 ? -23.643 1.699 -15.219 1.00 12.08 104 LYS A C 1
ATOM 796 O O . LYS A 1 111 ? -23.038 1.251 -16.198 1.00 11.93 104 LYS A O 1
ATOM 802 N N . MET A 1 112 ? -23.027 2.204 -14.172 1.00 10.92 105 MET A N 1
ATOM 803 C CA . MET A 1 112 ? -21.584 2.194 -14.058 1.00 12.22 105 MET A CA 1
ATOM 804 C C . MET A 1 112 ? -21.073 0.761 -14.100 1.00 12.25 105 MET A C 1
ATOM 805 O O . MET A 1 112 ? -20.022 0.500 -14.705 1.00 12.25 105 MET A O 1
ATOM 810 N N . LEU A 1 113 ? -21.799 -0.162 -13.450 1.00 12.15 106 LEU A N 1
ATOM 811 C CA . LEU A 1 113 ? -21.357 -1.546 -13.505 1.00 13.08 106 LEU A CA 1
ATOM 812 C C . LEU A 1 113 ? -21.484 -2.081 -14.932 1.00 12.99 106 LEU A C 1
ATOM 813 O O . LEU A 1 113 ? -20.589 -2.785 -15.401 1.00 14.19 106 LEU A O 1
ATOM 818 N N . ARG A 1 114 ? -22.593 -1.758 -15.617 1.00 12.09 107 ARG A N 1
ATOM 819 C CA . ARG A 1 114 ? -22.802 -2.184 -16.989 1.00 13.49 107 ARG A CA 1
ATOM 820 C C . ARG A 1 114 ? -21.733 -1.638 -17.938 1.00 12.73 107 ARG A C 1
ATOM 821 O O . ARG A 1 114 ? -21.366 -2.327 -18.878 1.00 14.85 107 ARG A O 1
ATOM 829 N N . LEU A 1 115 ? -21.214 -0.432 -17.697 1.00 12.93 108 LEU A N 1
ATOM 830 C CA . LEU A 1 115 ? -20.280 0.186 -18.628 1.00 11.98 108 LEU A CA 1
ATOM 831 C C . LEU A 1 115 ? -18.850 -0.174 -18.257 1.00 12.19 108 LEU A C 1
ATOM 832 O O . LEU A 1 115 ? -18.098 -0.654 -19.107 1.00 12.06 108 LEU A O 1
ATOM 837 N N . ASN A 1 116 ? -18.511 0.088 -16.985 1.00 11.18 109 ASN A N 1
ATOM 838 C CA . ASN A 1 116 ? -17.120 0.004 -16.543 1.00 12.52 109 ASN A CA 1
ATOM 839 C C . ASN A 1 116 ? -16.663 -1.458 -16.561 1.00 13.38 109 ASN A C 1
ATOM 840 O O . ASN A 1 116 ? -15.471 -1.773 -16.726 1.00 13.88 109 ASN A O 1
ATOM 845 N N . ILE A 1 117 ? -17.602 -2.347 -16.288 1.00 12.34 110 ILE A N 1
ATOM 846 C CA . ILE A 1 117 ? -17.290 -3.759 -16.048 1.00 11.86 110 ILE A CA 1
ATOM 847 C C . ILE A 1 117 ? -17.782 -4.616 -17.204 1.00 12.83 110 ILE A C 1
ATOM 848 O O . ILE A 1 117 ? -16.991 -5.308 -17.855 1.00 14.45 110 ILE A O 1
ATOM 853 N N . GLU A 1 118 ? -19.014 -4.537 -17.473 1.00 12.54 111 GLU A N 1
ATOM 854 C CA . GLU A 1 118 ? -19.673 -5.454 -18.390 1.00 13.49 111 GLU A CA 1
ATOM 855 C C . GLU A 1 118 ? -19.268 -5.148 -19.835 1.00 12.92 111 GLU A C 1
ATOM 856 O O . GLU A 1 118 ? -18.873 -6.059 -20.594 1.00 13.17 111 GLU A O 1
ATOM 862 N N . ALA A 1 119 ? -19.488 -3.899 -20.303 1.00 12.31 112 ALA A N 1
ATOM 863 C CA . ALA A 1 119 ? -19.070 -3.608 -21.685 1.00 11.72 112 ALA A CA 1
ATOM 864 C C . ALA A 1 119 ? -17.593 -3.974 -21.908 1.00 13.33 112 ALA A C 1
ATOM 865 O O . ALA A 1 119 ? -17.246 -4.591 -22.931 1.00 14.12 112 ALA A O 1
ATOM 867 N N . LEU A 1 120 ? -16.711 -3.607 -20.968 1.00 13.40 113 LEU A N 1
ATOM 868 C CA 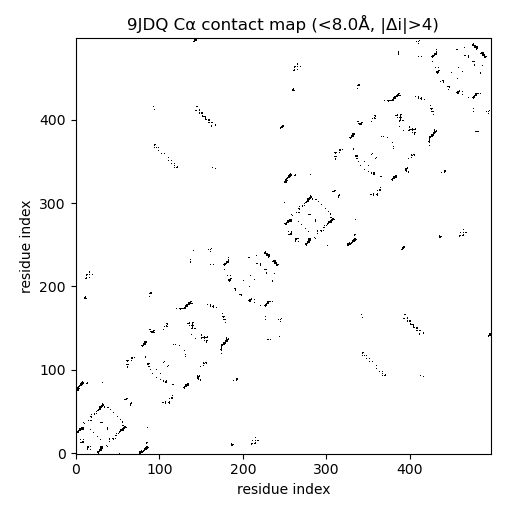. LEU A 1 120 ? -15.279 -3.884 -21.068 1.00 13.36 113 LEU A CA 1
ATOM 869 C C . LEU A 1 120 ? -15.006 -5.389 -21.146 1.00 13.61 113 LEU A C 1
ATOM 870 O O . LEU A 1 120 ? -14.185 -5.817 -21.932 1.00 11.89 113 LEU A O 1
ATOM 875 N N . THR A 1 121 ? -15.695 -6.173 -20.326 1.00 12.95 114 THR A N 1
ATOM 876 C CA . THR A 1 121 ? -15.526 -7.620 -20.335 1.00 14.28 114 THR A CA 1
ATOM 877 C C . THR A 1 121 ? -15.994 -8.237 -21.668 1.00 13.45 114 THR A C 1
ATOM 878 O O . THR A 1 121 ? -15.365 -9.180 -22.204 1.00 12.55 114 THR A O 1
ATOM 882 N N . ILE A 1 122 ? -17.176 -7.804 -22.123 1.00 13.74 115 ILE A N 1
ATOM 883 C CA . ILE A 1 122 ? -17.747 -8.285 -23.370 1.00 14.06 115 ILE A CA 1
ATOM 884 C C . ILE A 1 122 ? -16.763 -8.053 -24.525 1.00 13.46 115 ILE A C 1
ATOM 885 O O . ILE A 1 122 ? -16.421 -8.991 -25.244 1.00 12.01 115 ILE A O 1
ATOM 890 N N . LEU A 1 123 ? -16.249 -6.815 -24.677 1.00 13.13 116 LEU A N 1
ATOM 891 C CA . LEU A 1 123 ? -15.379 -6.499 -25.798 1.00 13.90 116 LEU A CA 1
ATOM 892 C C . LEU A 1 123 ? -14.012 -7.179 -25.656 1.00 12.95 116 LEU A C 1
ATOM 893 O O . LEU A 1 123 ? -13.462 -7.659 -26.640 1.00 13.23 116 LEU A O 1
ATOM 898 N N . SER A 1 124 ? -13.473 -7.269 -24.431 1.00 13.25 117 SER A N 1
ATOM 899 C CA . SER A 1 124 ? -12.215 -7.968 -24.196 1.00 13.55 117 SER A CA 1
ATOM 900 C C . SER A 1 124 ? -12.365 -9.433 -24.638 1.00 12.87 117 SER A C 1
ATOM 901 O O . SER A 1 124 ? -11.492 -10.020 -25.284 1.00 12.50 117 SER A O 1
ATOM 904 N N . SER A 1 125 ? -13.494 -10.020 -24.237 1.00 12.65 118 SER A N 1
ATOM 905 C CA . SER A 1 125 ? -13.758 -11.445 -24.440 1.00 13.68 118 SER A CA 1
ATOM 906 C C . SER A 1 125 ? -13.889 -11.719 -25.943 1.00 13.90 118 SER A C 1
ATOM 907 O O . SER A 1 125 ? -13.268 -12.662 -26.505 1.00 13.23 118 SER A O 1
ATOM 910 N N . LEU A 1 126 ? -14.693 -10.861 -26.595 1.00 14.69 119 LEU A N 1
ATOM 911 C CA . LEU A 1 126 ? -14.917 -10.983 -28.029 1.00 15.40 119 LEU A CA 1
ATOM 912 C C . LEU A 1 126 ? -13.633 -10.752 -28.808 1.00 16.61 119 LEU A C 1
ATOM 913 O O . LEU A 1 126 ? -13.390 -11.465 -29.803 1.00 16.49 119 LEU A O 1
ATOM 918 N N . PHE A 1 127 ? -12.850 -9.735 -28.405 1.00 15.46 120 PHE A N 1
ATOM 919 C CA . PHE A 1 127 ? -11.586 -9.492 -29.077 1.00 14.07 120 PHE A CA 1
ATOM 920 C C . PHE A 1 127 ? -10.684 -10.720 -28.912 1.00 14.80 120 PHE A C 1
ATOM 921 O O . PHE A 1 127 ? -10.073 -11.187 -29.873 1.00 17.23 120 PHE A O 1
ATOM 929 N N . ALA A 1 128 ? -10.576 -11.240 -27.685 1.00 15.30 121 ALA A N 1
ATOM 930 C CA . ALA A 1 128 ? -9.676 -12.351 -27.413 1.00 16.25 121 ALA A CA 1
ATOM 931 C C . ALA A 1 128 ? -10.084 -13.585 -28.214 1.00 17.38 121 ALA A C 1
ATOM 932 O O . ALA A 1 128 ? -9.232 -14.312 -28.720 1.00 16.61 121 ALA A O 1
ATOM 934 N N . ARG A 1 129 ? -11.401 -13.805 -28.340 1.00 17.03 122 ARG A N 1
ATOM 935 C CA . ARG A 1 129 ? -11.947 -14.974 -29.004 1.00 17.59 122 ARG A CA 1
ATOM 936 C C . ARG A 1 129 ? -11.418 -15.084 -30.437 1.00 19.88 122 ARG A C 1
ATOM 937 O O . ARG A 1 129 ? -11.165 -16.197 -30.909 1.00 19.70 122 ARG A O 1
ATOM 945 N N . ASP A 1 130 ? -11.318 -13.955 -31.150 1.00 18.15 123 ASP A N 1
ATOM 946 C CA . ASP A 1 130 ? -10.949 -14.036 -32.555 1.00 20.36 123 ASP A CA 1
ATOM 947 C C . ASP A 1 130 ? -9.634 -13.298 -32.850 1.00 19.54 123 ASP A C 1
ATOM 948 O O . ASP A 1 130 ? -9.265 -13.229 -34.022 1.00 21.26 123 ASP A O 1
ATOM 953 N N . HIS A 1 131 ? -8.888 -12.823 -31.829 1.00 19.49 124 HIS A N 1
ATOM 954 C CA . HIS A 1 131 ? -7.579 -12.226 -32.056 1.00 17.66 124 HIS A CA 1
ATOM 955 C C . HIS A 1 131 ? -6.445 -12.936 -31.308 1.00 18.76 124 HIS A C 1
ATOM 956 O O . HIS A 1 131 ? -5.293 -12.577 -31.500 1.00 20.92 124 HIS A O 1
ATOM 963 N N . HIS A 1 132 ? -6.722 -13.914 -30.438 1.00 18.91 125 HIS A N 1
ATOM 964 C CA . HIS A 1 132 ? -5.692 -14.430 -29.541 1.00 19.05 125 HIS A CA 1
ATOM 965 C C . HIS A 1 132 ? -4.438 -14.890 -30.304 1.00 20.38 125 HIS A C 1
ATOM 966 O O . HIS A 1 132 ? -3.303 -14.698 -29.827 1.00 19.37 125 HIS A O 1
ATOM 973 N N . ASP A 1 133 ? -4.639 -15.507 -31.477 1.00 19.61 126 ASP A N 1
ATOM 974 C CA . ASP A 1 133 ? -3.525 -16.003 -32.294 1.00 22.33 126 ASP A CA 1
ATOM 975 C C . ASP A 1 133 ? -3.191 -15.100 -33.485 1.00 22.57 126 ASP A C 1
ATOM 976 O O . ASP A 1 133 ? -2.582 -15.578 -34.454 1.00 24.12 126 ASP A O 1
ATOM 981 N N . ILE A 1 134 ? -3.552 -13.807 -33.442 1.00 21.72 127 ILE A N 1
ATOM 982 C CA . ILE A 1 134 ? -3.311 -12.934 -34.591 1.00 23.22 127 ILE A CA 1
ATOM 983 C C . ILE A 1 134 ? -2.167 -11.977 -34.278 1.00 22.11 127 ILE A C 1
ATOM 984 O O . ILE A 1 134 ? -2.254 -11.148 -33.363 1.00 19.60 127 ILE A O 1
ATOM 989 N N . GLU A 1 135 ? -1.111 -12.032 -35.107 1.00 21.15 128 GLU A N 1
ATOM 990 C CA . GLU A 1 135 ? 0.065 -11.215 -34.885 1.00 21.97 128 GLU A CA 1
ATOM 991 C C . GLU A 1 135 ? -0.310 -9.734 -34.861 1.00 20.02 128 GLU A C 1
ATOM 992 O O . GLU A 1 135 ? -1.138 -9.272 -35.637 1.00 20.61 128 GLU A O 1
ATOM 998 N N . GLY A 1 136 ? 0.341 -9.001 -33.961 1.00 19.73 129 GLY A N 1
ATOM 999 C CA . GLY A 1 136 ? 0.307 -7.545 -33.947 1.00 19.50 129 GLY A CA 1
ATOM 1000 C C . GLY A 1 136 ? -0.947 -6.969 -33.285 1.00 18.04 129 GLY A C 1
ATOM 1001 O O . GLY A 1 136 ? -1.188 -5.764 -33.405 1.00 15.94 129 GLY A O 1
ATOM 1002 N N . THR A 1 137 ? -1.699 -7.801 -32.529 1.00 16.24 130 THR A N 1
ATOM 1003 C CA . THR A 1 137 ? -2.920 -7.339 -31.860 1.00 16.31 130 THR A CA 1
ATOM 1004 C C . THR A 1 137 ? -2.699 -7.011 -30.387 1.00 15.79 130 THR A C 1
ATOM 1005 O O . THR A 1 137 ? -1.970 -7.710 -29.696 1.00 20.17 130 THR A O 1
ATOM 1009 N N . THR A 1 138 ? -3.350 -5.922 -29.940 1.00 15.08 131 THR A N 1
ATOM 1010 C CA . THR A 1 138 ? -3.236 -5.404 -28.587 1.00 16.14 131 THR A CA 1
ATOM 1011 C C . THR A 1 138 ? -4.619 -5.035 -28.039 1.00 16.37 131 THR A C 1
ATOM 1012 O O . THR A 1 138 ? -5.418 -4.339 -28.672 1.00 15.47 131 THR A O 1
ATOM 1016 N N . LEU A 1 139 ? -4.890 -5.512 -26.811 1.00 14.46 132 LEU A N 1
ATOM 1017 C CA . LEU A 1 139 ? -6.061 -5.062 -26.059 1.00 15.85 132 LEU A CA 1
ATOM 1018 C C . LEU A 1 139 ? -5.539 -4.135 -24.964 1.00 14.55 132 LEU A C 1
ATOM 1019 O O . LEU A 1 139 ? -4.632 -4.576 -24.254 1.00 14.48 132 LEU A O 1
ATOM 1024 N N . VAL A 1 140 ? -6.091 -2.915 -24.843 1.00 15.13 133 VAL A N 1
ATOM 1025 C CA . VAL A 1 140 ? -5.769 -1.988 -23.756 1.00 14.62 133 VAL A CA 1
ATOM 1026 C C . VAL A 1 140 ? -7.052 -1.620 -23.011 1.00 14.80 133 VAL A C 1
ATOM 1027 O O . VAL A 1 140 ? -7.980 -1.045 -23.609 1.00 13.15 133 VAL A O 1
ATOM 1031 N N . ASN A 1 141 ? -7.075 -1.986 -21.725 1.00 13.34 134 ASN A N 1
ATOM 1032 C CA . ASN A 1 141 ? -8.149 -1.651 -20.798 1.00 14.03 134 ASN A CA 1
ATOM 1033 C C . ASN A 1 141 ? -7.734 -0.495 -19.889 1.00 13.95 134 ASN A C 1
ATOM 1034 O O . ASN A 1 141 ? -6.657 -0.522 -19.288 1.00 14.68 134 ASN A O 1
ATOM 1039 N N . ILE A 1 142 ? -8.597 0.526 -19.777 1.00 13.32 135 ILE A N 1
ATOM 1040 C CA . ILE A 1 142 ? -8.281 1.678 -18.925 1.00 13.38 135 ILE A CA 1
ATOM 1041 C C . ILE A 1 142 ? -8.874 1.429 -17.539 1.00 13.73 135 ILE A C 1
ATOM 1042 O O . ILE A 1 142 ? -10.103 1.381 -17.338 1.00 12.21 135 ILE A O 1
ATOM 1047 N N . SER A 1 143 ? -7.968 1.184 -16.583 1.00 13.07 136 SER A N 1
ATOM 1048 C CA . SER A 1 143 ? -8.330 1.143 -15.185 1.00 13.91 136 SER A CA 1
ATOM 1049 C C . SER A 1 143 ? -8.114 2.531 -14.577 1.00 14.16 136 SER A C 1
ATOM 1050 O O . SER A 1 143 ? -8.472 3.547 -15.176 1.00 14.08 136 SER A O 1
ATOM 1053 N N . SER A 1 144 ? -7.457 2.595 -13.409 1.00 13.97 137 SER A N 1
ATOM 1054 C CA . SER A 1 144 ? -7.204 3.828 -12.697 1.00 14.24 137 SER A CA 1
ATOM 1055 C C . SER A 1 144 ? -6.241 3.478 -11.577 1.00 15.02 137 SER A C 1
ATOM 1056 O O . SER A 1 144 ? -6.194 2.314 -11.176 1.00 13.10 137 SER A O 1
ATOM 1059 N N . LEU A 1 145 ? -5.477 4.465 -11.101 1.00 16.90 138 LEU A N 1
ATOM 1060 C CA . LEU A 1 145 ? -4.764 4.325 -9.838 1.00 17.98 138 LEU A CA 1
ATOM 1061 C C . LEU A 1 145 ? -5.752 3.876 -8.757 1.00 17.47 138 LEU A C 1
ATOM 1062 O O . LEU A 1 145 ? -5.388 3.110 -7.873 1.00 16.99 138 LEU A O 1
ATOM 1067 N N . GLY A 1 146 ? -7.038 4.242 -8.887 1.00 17.63 139 GLY A N 1
ATOM 1068 C CA . GLY A 1 146 ? -8.043 3.820 -7.931 1.00 15.44 139 GLY A CA 1
ATOM 1069 C C . GLY A 1 146 ? -8.487 2.365 -8.104 1.00 14.62 139 GLY A C 1
ATOM 1070 O O . GLY A 1 146 ? -9.334 1.883 -7.331 1.00 14.32 139 GLY A O 1
ATOM 1071 N N . GLY A 1 147 ? -7.985 1.694 -9.150 1.00 12.85 140 GLY A N 1
ATOM 1072 C CA . GLY A 1 147 ? -8.129 0.246 -9.267 1.00 12.81 140 GLY A CA 1
ATOM 1073 C C . GLY A 1 147 ? -6.979 -0.511 -8.610 1.00 12.28 140 GLY A C 1
ATOM 1074 O O . GLY A 1 147 ? -6.960 -1.723 -8.650 1.00 13.53 140 GLY A O 1
ATOM 1075 N N . TYR A 1 148 ? -6.088 0.205 -7.915 1.00 13.38 141 TYR A N 1
ATOM 1076 C CA . TYR A 1 148 ? -5.008 -0.431 -7.167 1.00 15.07 141 TYR A CA 1
ATOM 1077 C C . TYR A 1 148 ? -4.931 0.091 -5.730 1.00 14.99 141 TYR A C 1
ATOM 1078 O O . TYR A 1 148 ? -4.259 -0.517 -4.889 1.00 15.48 141 TYR A O 1
ATOM 1087 N N . ARG A 1 149 ? -5.564 1.225 -5.453 1.00 14.38 142 ARG A N 1
ATOM 1088 C CA . ARG A 1 149 ? -5.683 1.725 -4.094 1.00 17.93 142 ARG A CA 1
ATOM 1089 C C . ARG A 1 149 ? -7.046 2.405 -3.978 1.00 18.25 142 ARG A C 1
ATOM 1090 O O . ARG A 1 149 ? -7.430 3.161 -4.871 1.00 19.03 142 ARG A O 1
ATOM 1098 N N . ILE A 1 150 ? -7.741 2.144 -2.870 1.00 15.45 143 ILE A N 1
ATOM 1099 C CA . ILE A 1 150 ? -9.115 2.583 -2.667 1.00 17.53 143 ILE A CA 1
ATOM 1100 C C . ILE A 1 150 ? -9.118 4.036 -2.208 1.00 18.45 143 ILE A C 1
ATOM 1101 O O . ILE A 1 150 ? -8.445 4.364 -1.241 1.00 19.71 143 ILE A O 1
ATOM 1106 N N . VAL A 1 151 ? -9.955 4.845 -2.863 1.00 19.10 144 VAL A N 1
ATOM 1107 C CA . VAL A 1 151 ? -10.100 6.271 -2.594 1.00 19.03 144 VAL A CA 1
ATOM 1108 C C . VAL A 1 151 ? -11.405 6.481 -1.831 1.00 18.06 144 VAL A C 1
ATOM 1109 O O . VAL A 1 151 ? -12.476 6.156 -2.346 1.00 17.12 144 VAL A O 1
ATOM 1113 N N . PRO A 1 152 ? -11.392 7.111 -0.637 1.00 16.95 145 PRO A N 1
ATOM 1114 C CA . PRO A 1 152 ? -12.622 7.455 0.071 1.00 17.66 145 PRO A CA 1
ATOM 1115 C C . PRO A 1 152 ? -13.555 8.267 -0.813 1.00 15.86 145 PRO A C 1
ATOM 1116 O O . PRO A 1 152 ? -13.102 9.107 -1.593 1.00 14.46 145 PRO A O 1
ATOM 1120 N N . ASN A 1 153 ? -14.848 7.993 -0.628 1.00 15.89 146 ASN A N 1
ATOM 1121 C CA . ASN A 1 153 ? -15.973 8.693 -1.234 1.00 16.48 146 ASN A CA 1
ATOM 1122 C C . ASN A 1 153 ? -16.161 8.233 -2.673 1.00 15.78 146 ASN A C 1
ATOM 1123 O O . ASN A 1 153 ? -17.028 8.772 -3.365 1.00 17.13 146 ASN A O 1
ATOM 1128 N N . ALA A 1 154 ? -15.403 7.205 -3.094 1.00 15.14 147 ALA A N 1
ATOM 1129 C CA . ALA A 1 154 ? -15.480 6.694 -4.449 1.00 14.41 147 ALA A CA 1
ATOM 1130 C C . ALA A 1 154 ? -15.400 5.170 -4.433 1.00 13.01 147 ALA A C 1
ATOM 1131 O O . ALA A 1 154 ? -14.811 4.583 -5.324 1.00 13.40 147 ALA A O 1
ATOM 1133 N N . VAL A 1 155 ? -15.976 4.536 -3.422 1.00 14.52 148 VAL A N 1
ATOM 1134 C CA . VAL A 1 155 ? -15.773 3.103 -3.207 1.00 14.59 148 VAL A CA 1
ATOM 1135 C C . VAL A 1 155 ? -16.264 2.285 -4.413 1.00 13.26 148 VAL A C 1
ATOM 1136 O O . VAL A 1 155 ? -15.544 1.384 -4.835 1.00 12.29 148 VAL A O 1
ATOM 1140 N N . THR A 1 156 ? -17.469 2.561 -4.929 1.00 11.72 149 THR A N 1
ATOM 1141 C CA . THR A 1 156 ? -18.053 1.728 -5.975 1.00 12.28 149 THR A CA 1
ATOM 1142 C C . THR A 1 156 ? -17.202 1.815 -7.243 1.00 12.88 149 THR A C 1
ATOM 1143 O O . THR A 1 156 ? -16.781 0.815 -7.813 1.00 12.70 149 THR A O 1
ATOM 1147 N N . TYR A 1 157 ? -16.803 3.016 -7.592 1.00 12.52 150 TYR A N 1
ATOM 1148 C CA . TYR A 1 157 ? -16.007 3.200 -8.783 1.00 13.59 150 TYR A CA 1
ATOM 1149 C C . TYR A 1 157 ? -14.665 2.501 -8.638 1.00 13.57 150 TYR A C 1
ATOM 1150 O O . TYR A 1 157 ? -14.169 1.871 -9.575 1.00 12.80 150 TYR A O 1
ATOM 1159 N N . CYS A 1 158 ? -14.030 2.698 -7.471 1.00 13.43 151 CYS A N 1
ATOM 1160 C CA . CYS A 1 158 ? -12.753 2.029 -7.268 1.00 13.31 151 CYS A CA 1
ATOM 1161 C C . CYS A 1 158 ? -12.926 0.523 -7.444 1.00 13.09 151 CYS A C 1
ATOM 1162 O O . CYS A 1 158 ? -12.107 -0.092 -8.107 1.00 12.08 151 CYS A O 1
ATOM 1165 N N . ALA A 1 159 ? -13.980 -0.063 -6.859 1.00 11.75 152 ALA A N 1
ATOM 1166 C CA . ALA A 1 159 ? -14.218 -1.499 -7.027 1.00 11.58 152 ALA A CA 1
ATOM 1167 C C . ALA A 1 159 ? -14.337 -1.852 -8.506 1.00 11.71 152 ALA A C 1
ATOM 1168 O O . ALA A 1 159 ? -13.720 -2.815 -8.919 1.00 12.15 152 ALA A O 1
ATOM 1170 N N . THR A 1 160 ? -14.984 -1.010 -9.340 1.00 11.97 153 THR A N 1
ATOM 1171 C CA . THR A 1 160 ? -15.063 -1.314 -10.757 1.00 11.21 153 THR A CA 1
ATOM 1172 C C . THR A 1 160 ? -13.649 -1.364 -11.344 1.00 11.66 153 THR A C 1
ATOM 1173 O O . THR A 1 160 ? -13.406 -2.171 -12.222 1.00 11.95 153 THR A O 1
ATOM 1177 N N . LYS A 1 161 ? -12.722 -0.542 -10.846 1.00 11.37 154 LYS A N 1
ATOM 1178 C CA . LYS A 1 161 ? -11.386 -0.467 -11.416 1.00 12.35 154 LYS A CA 1
ATOM 1179 C C . LYS A 1 161 ? -10.470 -1.557 -10.848 1.00 12.30 154 LYS A C 1
ATOM 1180 O O . LYS A 1 161 ? -9.586 -1.984 -11.537 1.00 11.34 154 LYS A O 1
ATOM 1186 N N . PHE A 1 162 ? -10.720 -2.048 -9.632 1.00 11.88 155 PHE A N 1
ATOM 1187 C CA . PHE A 1 162 ? -10.070 -3.243 -9.153 1.00 11.69 155 PHE A CA 1
ATOM 1188 C C . PHE A 1 162 ? -10.430 -4.421 -10.062 1.00 11.90 155 PHE A C 1
ATOM 1189 O O . PHE A 1 162 ? -9.591 -5.285 -10.336 1.00 11.10 155 PHE A O 1
ATOM 1197 N N . TYR A 1 163 ? -11.695 -4.499 -10.478 1.00 10.69 156 TYR A N 1
ATOM 1198 C CA . TYR A 1 163 ? -12.130 -5.466 -11.458 1.00 9.98 156 TYR A CA 1
ATOM 1199 C C . TYR A 1 163 ? -11.333 -5.353 -12.747 1.00 9.79 156 TYR A C 1
ATOM 1200 O O . TYR A 1 163 ? -10.810 -6.345 -13.211 1.00 10.16 156 TYR A O 1
ATOM 1209 N N . VAL A 1 164 ? -11.219 -4.129 -13.292 1.00 10.05 157 VAL A N 1
ATOM 1210 C CA . VAL A 1 164 ? -10.552 -3.927 -14.572 1.00 10.26 157 VAL A CA 1
ATOM 1211 C C . VAL A 1 164 ? -9.078 -4.307 -14.418 1.00 10.20 157 VAL A C 1
ATOM 1212 O O . VAL A 1 164 ? -8.525 -4.995 -15.258 1.00 11.73 157 VAL A O 1
ATOM 1216 N N . SER A 1 165 ? -8.461 -3.867 -13.334 1.00 10.95 158 SER A N 1
ATOM 1217 C CA . SER A 1 165 ? -7.058 -4.193 -13.083 1.00 12.61 158 SER A CA 1
ATOM 1218 C C . SER A 1 165 ? -6.828 -5.712 -12.971 1.00 12.94 158 SER A C 1
ATOM 1219 O O . SER A 1 165 ? -5.930 -6.262 -13.652 1.00 13.17 158 SER A O 1
ATOM 1222 N N . ALA A 1 166 ? -7.621 -6.394 -12.130 1.00 12.62 159 ALA A N 1
ATOM 1223 C CA . ALA A 1 166 ? -7.445 -7.830 -11.930 1.00 13.44 159 ALA A CA 1
ATOM 1224 C C . ALA A 1 166 ? -7.786 -8.613 -13.194 1.00 13.75 159 ALA A C 1
ATOM 1225 O O . ALA A 1 166 ? -7.090 -9.553 -13.534 1.00 14.78 159 ALA A O 1
ATOM 1227 N N . TYR A 1 167 ? -8.898 -8.265 -13.841 1.00 13.75 160 TYR A N 1
ATOM 1228 C CA . TYR A 1 167 ? -9.273 -8.935 -15.070 1.00 14.12 160 TYR A CA 1
ATOM 1229 C C . TYR A 1 167 ? -8.144 -8.820 -16.097 1.00 12.43 160 TYR A C 1
ATOM 1230 O O . TYR A 1 167 ? -7.762 -9.806 -16.730 1.00 11.61 160 TYR A O 1
ATOM 1239 N N . THR A 1 168 ? -7.608 -7.614 -16.252 1.00 10.66 161 THR A N 1
ATOM 1240 C CA . THR A 1 168 ? -6.659 -7.353 -17.318 1.00 11.39 161 THR A CA 1
ATOM 1241 C C . THR A 1 168 ? -5.302 -7.991 -17.011 1.00 10.98 161 THR A C 1
ATOM 1242 O O . THR A 1 168 ? -4.672 -8.595 -17.877 1.00 11.43 161 THR A O 1
ATOM 1246 N N . GLU A 1 169 ? -4.843 -7.886 -15.770 1.00 12.77 162 GLU A N 1
ATOM 1247 C CA . GLU A 1 169 ? -3.599 -8.540 -15.391 1.00 13.24 162 GLU A CA 1
ATOM 1248 C C . GLU A 1 169 ? -3.753 -10.045 -15.591 1.00 12.55 162 GLU A C 1
ATOM 1249 O O . GLU A 1 169 ? -2.861 -10.694 -16.077 1.00 14.37 162 GLU A O 1
ATOM 1255 N N . GLY A 1 170 ? -4.869 -10.590 -15.127 1.00 13.79 163 GLY A N 1
ATOM 1256 C CA . GLY A 1 170 ? -5.164 -12.009 -15.287 1.00 14.59 163 GLY A CA 1
ATOM 1257 C C . GLY A 1 170 ? -5.129 -12.437 -16.756 1.00 15.28 163 GLY A C 1
ATOM 1258 O O . GLY A 1 170 ? -4.499 -13.452 -17.102 1.00 16.55 163 GLY A O 1
ATOM 1259 N N . LEU A 1 171 ? -5.825 -11.674 -17.609 1.00 14.10 164 LEU A N 1
ATOM 1260 C CA . LEU A 1 171 ? -5.901 -11.967 -19.041 1.00 14.87 164 LEU A CA 1
ATOM 1261 C C . LEU A 1 171 ? -4.517 -11.860 -19.676 1.00 14.83 164 LEU A C 1
ATOM 1262 O O . LEU A 1 171 ? -4.107 -12.719 -20.449 1.00 14.78 164 LEU A O 1
ATOM 1267 N N . ALA A 1 172 ? -3.796 -10.783 -19.355 1.00 17.51 165 ALA A N 1
ATOM 1268 C CA . ALA A 1 172 ? -2.484 -10.551 -19.952 1.00 16.05 165 ALA A CA 1
ATOM 1269 C C . ALA A 1 172 ? -1.555 -11.744 -19.699 1.00 15.99 165 ALA A C 1
ATOM 1270 O O . ALA A 1 172 ? -0.825 -12.167 -20.600 1.00 16.20 165 ALA A O 1
ATOM 1272 N N . GLN A 1 173 ? -1.570 -12.233 -18.450 1.00 16.56 166 GLN A N 1
ATOM 1273 C CA . GLN A 1 173 ? -0.753 -13.360 -18.022 1.00 16.87 166 GLN A CA 1
ATOM 1274 C C . GLN A 1 173 ? -1.213 -14.656 -18.656 1.00 15.59 166 GLN A C 1
ATOM 1275 O O . GLN A 1 173 ? -0.388 -15.483 -19.022 1.00 16.09 166 GLN A O 1
ATOM 1281 N N . GLU A 1 174 ? -2.524 -14.814 -18.821 1.00 15.09 167 GLU A N 1
ATOM 1282 C CA . GLU A 1 174 ? -3.081 -15.991 -19.453 1.00 15.26 167 GLU A CA 1
ATOM 1283 C C . GLU A 1 174 ? -2.555 -16.065 -20.883 1.00 16.28 167 GLU A C 1
ATOM 1284 O O . GLU A 1 174 ? -2.120 -17.116 -21.356 1.00 14.88 167 GLU A O 1
ATOM 1290 N N . LEU A 1 175 ? -2.594 -14.922 -21.559 1.00 15.83 168 LEU A N 1
ATOM 1291 C CA . LEU A 1 175 ? -2.160 -14.901 -22.947 1.00 16.13 168 LEU A CA 1
ATOM 1292 C C . LEU A 1 175 ? -0.654 -15.201 -23.049 1.00 18.39 168 LEU A C 1
ATOM 1293 O O . LEU A 1 175 ? -0.244 -16.026 -23.859 1.00 18.58 168 LEU A O 1
ATOM 1298 N N . GLN A 1 176 ? 0.156 -14.539 -22.236 1.00 19.73 169 GLN A N 1
ATOM 1299 C CA . GLN A 1 176 ? 1.597 -14.758 -22.242 1.00 21.68 169 GLN A CA 1
ATOM 1300 C C . GLN A 1 176 ? 1.917 -16.231 -21.999 1.00 22.46 169 GLN A C 1
ATOM 1301 O O . GLN A 1 176 ? 2.639 -16.838 -22.781 1.00 23.73 169 GLN A O 1
ATOM 1307 N N . LYS A 1 177 ? 1.314 -16.790 -20.949 1.00 23.04 170 LYS A N 1
ATOM 1308 C CA . LYS A 1 177 ? 1.595 -18.144 -20.500 1.00 24.92 170 LYS A CA 1
ATOM 1309 C C . LYS A 1 177 ? 1.156 -19.147 -21.568 1.00 22.93 170 LYS A C 1
ATOM 1310 O O . LYS A 1 177 ? 1.724 -20.227 -21.681 1.00 25.28 170 LYS A O 1
ATOM 1316 N N . GLY A 1 178 ? 0.163 -18.789 -22.387 1.00 19.69 171 GLY A N 1
ATOM 1317 C CA . GLY A 1 178 ? -0.403 -19.691 -23.363 1.00 19.42 171 GLY A CA 1
ATOM 1318 C C . GLY A 1 178 ? 0.220 -19.547 -24.752 1.00 20.04 171 GLY A C 1
ATOM 1319 O O . GLY A 1 178 ? -0.206 -20.255 -25.649 1.00 21.18 171 GLY A O 1
ATOM 1320 N N . GLY A 1 179 ? 1.188 -18.624 -24.907 1.00 21.76 172 GLY A N 1
ATOM 1321 C CA . GLY A 1 179 ? 1.888 -18.379 -26.160 1.00 22.77 172 GLY A CA 1
ATOM 1322 C C . GLY A 1 179 ? 1.079 -17.540 -27.147 1.00 25.42 172 GLY A C 1
ATOM 1323 O O . GLY A 1 179 ? 1.300 -17.602 -28.362 1.00 22.96 172 GLY A O 1
ATOM 1324 N N . ALA A 1 180 ? 0.152 -16.727 -26.623 1.00 22.46 173 ALA A N 1
ATOM 1325 C CA . ALA A 1 180 ? -0.749 -15.998 -27.492 1.00 21.82 173 ALA A CA 1
ATOM 1326 C C . ALA A 1 180 ? 0.041 -14.942 -28.278 1.00 19.79 173 ALA A C 1
ATOM 1327 O O . ALA A 1 180 ? 1.040 -14.420 -27.791 1.00 22.00 173 ALA A O 1
ATOM 1329 N N . LYS A 1 181 ? -0.453 -14.568 -29.458 1.00 18.45 174 LYS A N 1
ATOM 1330 C CA . LYS A 1 181 ? 0.096 -13.424 -30.168 1.00 20.29 174 LYS A CA 1
ATOM 1331 C C . LYS A 1 181 ? -0.498 -12.128 -29.625 1.00 19.83 174 LYS A C 1
ATOM 1332 O O . LYS A 1 181 ? 0.185 -11.110 -29.552 1.00 18.19 174 LYS A O 1
ATOM 1338 N N . LEU A 1 182 ? -1.785 -12.168 -29.258 1.00 18.26 175 LEU A N 1
ATOM 1339 C CA . LEU A 1 182 ? -2.426 -11.029 -28.629 1.00 17.46 175 LEU A CA 1
ATOM 1340 C C . LEU A 1 182 ? -1.748 -10.638 -27.317 1.00 17.33 175 LEU A C 1
ATOM 1341 O O . LEU A 1 182 ? -1.458 -11.485 -26.467 1.00 16.88 175 LEU A O 1
ATOM 1346 N N . ARG A 1 183 ? -1.586 -9.312 -27.125 1.00 17.82 176 ARG A N 1
ATOM 1347 C CA . ARG A 1 183 ? -1.067 -8.737 -25.893 1.00 17.97 176 ARG A CA 1
ATOM 1348 C C . ARG A 1 183 ? -2.166 -7.901 -25.239 1.00 19.47 176 ARG A C 1
ATOM 1349 O O . ARG A 1 183 ? -2.796 -7.075 -25.896 1.00 20.38 176 ARG A O 1
ATOM 1357 N N . ALA A 1 184 ? -2.358 -8.076 -23.932 1.00 17.45 177 ALA A N 1
ATOM 1358 C CA . ALA A 1 184 ? -3.294 -7.262 -23.198 1.00 15.85 177 ALA A CA 1
ATOM 1359 C C . ALA A 1 184 ? -2.550 -6.396 -22.181 1.00 16.69 177 ALA A C 1
ATOM 1360 O O . ALA A 1 184 ? -1.585 -6.815 -21.525 1.00 15.03 177 ALA A O 1
ATOM 1362 N N . LYS A 1 185 ? -3.006 -5.156 -22.082 1.00 15.37 178 LYS A N 1
ATOM 1363 C CA . LYS A 1 185 ? -2.362 -4.169 -21.227 1.00 15.55 178 LYS A CA 1
ATOM 1364 C C . LYS A 1 185 ? -3.395 -3.437 -20.385 1.00 14.12 178 LYS A C 1
ATOM 1365 O O . LYS A 1 185 ? -4.558 -3.309 -20.797 1.00 13.57 178 LYS A O 1
ATOM 1371 N N . VAL A 1 186 ? -2.949 -2.907 -19.227 1.00 13.64 179 VAL A N 1
ATOM 1372 C CA . VAL A 1 186 ? -3.770 -2.010 -18.439 1.00 15.14 179 VAL A CA 1
ATOM 1373 C C . VAL A 1 186 ? -3.061 -0.665 -18.214 1.00 15.65 179 VAL A C 1
ATOM 1374 O O . VAL A 1 186 ? -1.907 -0.592 -17.751 1.00 14.90 179 VAL A O 1
ATOM 1378 N N . LEU A 1 187 ? -3.810 0.414 -18.528 1.00 16.05 180 LEU A N 1
ATOM 1379 C CA . LEU A 1 187 ? -3.401 1.770 -18.178 1.00 16.44 180 LEU A CA 1
ATOM 1380 C C . LEU A 1 187 ? -4.123 2.178 -16.885 1.00 15.75 180 LEU A C 1
ATOM 1381 O O . LEU A 1 187 ? -5.344 2.008 -16.767 1.00 15.06 180 LEU A O 1
ATOM 1386 N N . ALA A 1 188 ? -3.362 2.704 -15.911 1.00 14.30 181 ALA A N 1
ATOM 1387 C CA . ALA A 1 188 ? -3.910 3.207 -14.659 1.00 13.74 181 ALA A CA 1
ATOM 1388 C C . ALA A 1 188 ? -3.574 4.677 -14.463 1.00 15.02 181 ALA A C 1
ATOM 1389 O O . ALA A 1 188 ? -2.658 5.009 -13.710 1.00 13.86 181 ALA A O 1
ATOM 1391 N N . PRO A 1 189 ? -4.335 5.615 -15.081 1.00 15.73 182 PRO A N 1
ATOM 1392 C CA . PRO A 1 189 ? -4.179 7.037 -14.821 1.00 15.92 182 PRO A CA 1
ATOM 1393 C C . PRO A 1 189 ? -4.418 7.370 -13.359 1.00 15.91 182 PRO A C 1
ATOM 1394 O O . PRO A 1 189 ? -5.291 6.778 -12.709 1.00 15.85 182 PRO A O 1
ATOM 1398 N N . ALA A 1 190 ? -3.717 8.403 -12.901 1.00 16.35 183 ALA A N 1
ATOM 1399 C CA . ALA A 1 190 ? -4.144 9.110 -11.706 1.00 17.92 183 ALA A CA 1
ATOM 1400 C C . ALA A 1 190 ? -5.026 10.273 -12.151 1.00 19.63 183 ALA A C 1
ATOM 1401 O O . ALA A 1 190 ? -5.721 10.141 -13.157 1.00 22.00 183 ALA A O 1
ATOM 1403 N N . ALA A 1 191 ? -5.022 11.404 -11.434 1.00 19.17 184 ALA A N 1
ATOM 1404 C CA . ALA A 1 191 ? -5.856 12.534 -11.835 1.00 21.91 184 ALA A CA 1
ATOM 1405 C C . ALA A 1 191 ? -5.491 12.953 -13.259 1.00 20.92 184 ALA A C 1
ATOM 1406 O O . ALA A 1 191 ? -4.317 13.092 -13.591 1.00 22.86 184 ALA A O 1
ATOM 1408 N N . THR A 1 192 ? -6.520 13.123 -14.099 1.00 21.34 185 THR A N 1
ATOM 1409 C CA . THR A 1 192 ? -6.355 13.498 -15.496 1.00 22.10 185 THR A CA 1
ATOM 1410 C C . THR A 1 192 ? -7.472 14.474 -15.858 1.00 21.17 185 THR A C 1
ATOM 1411 O O . THR A 1 192 ? -8.621 14.218 -15.530 1.00 23.26 185 THR A O 1
ATOM 1415 N N . GLU A 1 193 ? -7.109 15.568 -16.535 1.00 22.19 186 GLU A N 1
ATOM 1416 C CA . GLU A 1 193 ? -8.015 16.676 -16.849 1.00 23.91 186 GLU A CA 1
ATOM 1417 C C . GLU A 1 193 ? -8.902 16.250 -18.027 1.00 23.58 186 GLU A C 1
ATOM 1418 O O . GLU A 1 193 ? -8.472 16.263 -19.181 1.00 27.02 186 GLU A O 1
ATOM 1424 N N . THR A 1 194 ? -10.131 15.829 -17.704 1.00 23.60 187 THR A N 1
ATOM 1425 C CA . THR A 1 194 ? -11.099 15.305 -18.656 1.00 24.43 187 THR A CA 1
ATOM 1426 C C . THR A 1 194 ? -12.479 15.751 -18.178 1.00 24.76 187 THR A C 1
ATOM 1427 O O . THR A 1 194 ? -12.554 16.593 -17.288 1.00 24.99 187 THR A O 1
ATOM 1431 N N . GLU A 1 195 ? -13.556 15.140 -18.702 1.00 22.61 188 GLU A N 1
ATOM 1432 C CA . GLU A 1 195 ? -14.900 15.389 -18.209 1.00 25.47 188 GLU A CA 1
ATOM 1433 C C . GLU A 1 195 ? -15.239 14.477 -17.018 1.00 25.12 188 GLU A C 1
ATOM 1434 O O . GLU A 1 195 ? -16.369 14.462 -16.543 1.00 22.38 188 GLU A O 1
ATOM 1440 N N . PHE A 1 196 ? -14.254 13.753 -16.490 1.00 25.02 189 PHE A N 1
ATOM 1441 C CA . PHE A 1 196 ? -14.543 12.698 -15.534 1.00 23.36 189 PHE A CA 1
ATOM 1442 C C . PHE A 1 196 ? -15.165 13.303 -14.275 1.00 23.89 189 PHE A C 1
ATOM 1443 O O . PHE A 1 196 ? -16.202 12.828 -13.806 1.00 22.81 189 PHE A O 1
ATOM 1451 N N . VAL A 1 197 ? -14.572 14.381 -13.742 1.00 25.75 190 VAL A N 1
ATOM 1452 C CA . VAL A 1 197 ? -15.069 14.965 -12.501 1.00 23.88 190 VAL A CA 1
ATOM 1453 C C . VAL A 1 197 ? -16.493 15.500 -12.715 1.00 24.45 190 VAL A C 1
ATOM 1454 O O . VAL A 1 197 ? -17.382 15.241 -11.905 1.00 23.37 190 VAL A O 1
ATOM 1458 N N . ASP A 1 198 ? -16.735 16.257 -13.798 1.00 26.73 191 ASP A N 1
ATOM 1459 C CA . ASP A 1 198 ? -18.087 16.716 -14.120 1.00 29.20 191 ASP A CA 1
ATOM 1460 C C . ASP A 1 198 ? -19.122 15.582 -14.043 1.00 30.25 191 ASP A C 1
ATOM 1461 O O . ASP A 1 198 ? -20.214 15.764 -13.501 1.00 30.11 191 ASP A O 1
ATOM 1466 N N . ARG A 1 199 ? -18.828 14.414 -14.628 1.00 32.83 192 ARG A N 1
ATOM 1467 C CA . ARG A 1 199 ? -19.843 13.375 -14.752 1.00 30.47 192 ARG A CA 1
ATOM 1468 C C . ARG A 1 199 ? -19.999 12.642 -13.424 1.00 30.57 192 ARG A C 1
ATOM 1469 O O . ARG A 1 199 ? -21.089 12.172 -13.104 1.00 34.12 192 ARG A O 1
ATOM 1477 N N . ALA A 1 200 ? -18.924 12.617 -12.631 1.00 28.03 193 ALA A N 1
ATOM 1478 C CA . ALA A 1 200 ? -18.878 11.896 -11.369 1.00 29.04 193 ALA A CA 1
ATOM 1479 C C . ALA A 1 200 ? -19.541 12.698 -10.243 1.00 31.99 193 ALA A C 1
ATOM 1480 O O . ALA A 1 200 ? -20.094 12.111 -9.316 1.00 31.01 193 ALA A O 1
ATOM 1482 N N . ARG A 1 201 ? -19.503 14.034 -10.346 1.00 33.86 194 ARG A N 1
ATOM 1483 C CA . ARG A 1 201 ? -20.205 14.903 -9.364 1.00 37.06 194 ARG A CA 1
ATOM 1484 C C . ARG A 1 201 ? -21.598 15.246 -9.905 1.00 37.34 194 ARG A C 1
ATOM 1485 O O . ARG A 1 201 ? -22.430 15.726 -9.114 1.00 38.57 194 ARG A O 1
ATOM 1493 N N . GLY A 1 202 ? -21.830 15.034 -11.200 1.00 36.54 195 GLY A N 1
ATOM 1494 C CA . GLY A 1 202 ? -23.088 15.398 -11.839 1.00 35.87 195 GLY A CA 1
ATOM 1495 C C . GLY A 1 202 ? -23.252 16.916 -11.954 1.00 37.71 195 GLY A C 1
ATOM 1496 O O . GLY A 1 202 ? -24.316 17.448 -11.662 1.00 33.24 195 GLY A O 1
ATOM 1497 N N . GLU A 1 203 ? -22.198 17.588 -12.427 1.00 38.43 196 GLU A N 1
ATOM 1498 C CA . GLU A 1 203 ? -22.071 19.040 -12.393 1.00 44.69 196 GLU A CA 1
ATOM 1499 C C . GLU A 1 203 ? -20.984 19.456 -13.379 1.00 40.03 196 GLU A C 1
ATOM 1500 O O . GLU A 1 203 ? -19.825 19.113 -13.172 1.00 36.88 196 GLU A O 1
ATOM 1506 N N . ALA A 1 204 ? -21.351 20.224 -14.411 1.00 39.06 197 ALA A N 1
ATOM 1507 C CA . ALA A 1 204 ? -20.424 20.623 -15.462 1.00 40.78 197 ALA A CA 1
ATOM 1508 C C . ALA A 1 204 ? -19.492 21.748 -15.006 1.00 40.45 197 ALA A C 1
ATOM 1509 O O . ALA A 1 204 ? -19.830 22.533 -14.124 1.00 39.19 197 ALA A O 1
ATOM 1511 N N . GLY A 1 205 ? -18.311 21.823 -15.629 1.00 37.17 198 GLY A N 1
ATOM 1512 C CA . GLY A 1 205 ? -17.489 23.021 -15.590 1.00 38.68 198 GLY A CA 1
ATOM 1513 C C . GLY A 1 205 ? -16.333 22.964 -14.590 1.00 38.85 198 GLY A C 1
ATOM 1514 O O . GLY A 1 205 ? -15.774 24.012 -14.285 1.00 36.36 198 GLY A O 1
ATOM 1515 N N . PHE A 1 206 ? -15.946 21.767 -14.107 1.00 37.87 199 PHE A N 1
ATOM 1516 C CA . PHE A 1 206 ? -14.909 21.654 -13.081 1.00 37.87 199 PHE A CA 1
ATOM 1517 C C . PHE A 1 206 ? -13.558 22.092 -13.645 1.00 34.67 199 PHE A C 1
ATOM 1518 O O . PHE A 1 206 ? -13.221 21.749 -14.774 1.00 31.34 199 PHE A O 1
ATOM 1526 N N . ASP A 1 207 ? -12.796 22.847 -12.839 1.00 37.32 200 ASP A N 1
ATOM 1527 C CA . ASP A 1 207 ? -11.530 23.421 -13.279 1.00 40.81 200 ASP A CA 1
ATOM 1528 C C . ASP A 1 207 ? -10.390 22.795 -12.478 1.00 35.53 200 ASP A C 1
ATOM 1529 O O . ASP A 1 207 ? -10.235 23.078 -11.293 1.00 36.91 200 ASP A O 1
ATOM 1534 N N . TYR A 1 208 ? -9.603 21.939 -13.142 1.00 36.87 201 TYR A N 1
ATOM 1535 C CA . TYR A 1 208 ? -8.537 21.184 -12.497 1.00 35.41 201 TYR A CA 1
ATOM 1536 C C . TYR A 1 208 ? -7.420 22.115 -12.010 1.00 36.62 201 TYR A C 1
ATOM 1537 O O . TYR A 1 208 ? -6.819 21.860 -10.968 1.00 40.19 201 TYR A O 1
ATOM 1546 N N . SER A 1 209 ? -7.127 23.176 -12.779 1.00 37.16 202 SER A N 1
ATOM 1547 C CA . SER A 1 209 ? -6.054 24.119 -12.474 1.00 40.18 202 SER A CA 1
ATOM 1548 C C . SER A 1 209 ? -6.239 24.781 -11.108 1.00 40.19 202 SER A C 1
ATOM 1549 O O . SER A 1 209 ? -5.253 25.054 -10.420 1.00 44.59 202 SER A O 1
ATOM 1552 N N . LYS A 1 210 ? -7.494 25.044 -10.722 1.00 40.01 203 LYS A N 1
ATOM 1553 C CA . LYS A 1 210 ? -7.796 25.757 -9.490 1.00 42.61 203 LYS A CA 1
ATOM 1554 C C . LYS A 1 210 ? -8.308 24.833 -8.384 1.00 43.60 203 LYS A C 1
ATOM 1555 O O . LYS A 1 210 ? -8.702 25.324 -7.325 1.00 40.58 203 LYS A O 1
ATOM 1561 N N . ASN A 1 211 ? -8.358 23.509 -8.624 1.00 41.63 204 ASN A N 1
ATOM 1562 C CA . ASN A 1 211 ? -8.893 22.596 -7.618 1.00 39.69 204 ASN A CA 1
ATOM 1563 C C . ASN A 1 211 ? -7.979 21.405 -7.322 1.00 36.22 204 ASN A C 1
ATOM 1564 O O . ASN A 1 211 ? -8.160 20.773 -6.287 1.00 38.76 204 ASN A O 1
ATOM 1569 N N . VAL A 1 212 ? -7.035 21.087 -8.219 1.00 37.47 205 VAL A N 1
ATOM 1570 C CA . VAL A 1 212 ? -6.243 19.863 -8.135 1.00 38.14 205 VAL A CA 1
ATOM 1571 C C . VAL A 1 212 ? -4.751 20.185 -8.209 1.00 38.62 205 VAL A C 1
ATOM 1572 O O . VAL A 1 212 ? -4.290 20.746 -9.205 1.00 35.06 205 VAL A O 1
ATOM 1576 N N . HIS A 1 213 ? -4.001 19.766 -7.179 1.00 42.07 206 HIS A N 1
ATOM 1577 C CA . HIS A 1 213 ? -2.577 20.064 -7.072 1.00 40.75 206 HIS A CA 1
ATOM 1578 C C . HIS A 1 213 ? -1.768 19.279 -8.106 1.00 36.70 206 HIS A C 1
ATOM 1579 O O . HIS A 1 213 ? -0.783 19.796 -8.627 1.00 34.95 206 HIS A O 1
ATOM 1586 N N . LYS A 1 214 ? -2.164 18.027 -8.389 1.00 30.86 207 LYS A N 1
ATOM 1587 C CA . LYS A 1 214 ? -1.442 17.198 -9.347 1.00 29.41 207 LYS A CA 1
ATOM 1588 C C . LYS A 1 214 ? -2.420 16.484 -10.283 1.00 27.07 207 LYS A C 1
ATOM 1589 O O . LYS A 1 214 ? -3.368 15.843 -9.818 1.00 23.21 207 LYS A O 1
ATOM 1595 N N . TYR A 1 215 ? -2.172 16.617 -11.599 1.00 26.32 208 TYR A N 1
ATOM 1596 C CA . TYR A 1 215 ? -2.955 15.948 -12.627 1.00 26.02 208 TYR A CA 1
ATOM 1597 C C . TYR A 1 215 ? -2.186 15.957 -13.947 1.00 26.04 208 TYR A C 1
ATOM 1598 O O . TYR A 1 215 ? -1.311 16.804 -14.151 1.00 23.99 208 TYR A O 1
ATOM 1607 N N . HIS A 1 216 ? -2.466 14.969 -14.814 1.00 22.80 209 HIS A N 1
ATOM 1608 C CA . HIS A 1 216 ? -1.953 14.965 -16.180 1.00 21.99 209 HIS A CA 1
ATOM 1609 C C . HIS A 1 216 ? -3.017 15.569 -17.090 1.00 21.44 209 HIS A C 1
ATOM 1610 O O . HIS A 1 216 ? -4.197 15.500 -16.767 1.00 23.58 209 HIS A O 1
ATOM 1617 N N . THR A 1 217 ? -2.597 16.172 -18.209 1.00 21.73 210 THR A N 1
ATOM 1618 C CA . THR A 1 217 ? -3.549 16.524 -19.252 1.00 21.85 210 THR A CA 1
ATOM 1619 C C . THR A 1 217 ? -3.990 15.239 -19.951 1.00 20.26 210 THR A C 1
ATOM 1620 O O . THR A 1 217 ? -3.311 14.221 -19.896 1.00 20.73 210 THR A O 1
ATOM 1624 N N . ALA A 1 218 ? -5.107 15.303 -20.671 1.00 19.72 211 ALA A N 1
ATOM 1625 C CA . ALA A 1 218 ? -5.540 14.146 -21.439 1.00 18.05 211 ALA A CA 1
ATOM 1626 C C . ALA A 1 218 ? -4.545 13.845 -22.554 1.00 16.68 211 ALA A C 1
ATOM 1627 O O . ALA A 1 218 ? -4.303 12.670 -22.866 1.00 15.96 211 ALA A O 1
ATOM 1629 N N . ALA A 1 219 ? -3.910 14.888 -23.112 1.00 16.67 212 ALA A N 1
ATOM 1630 C CA . ALA A 1 219 ? -2.865 14.701 -24.106 1.00 18.46 212 ALA A CA 1
ATOM 1631 C C . ALA A 1 219 ? -1.665 13.952 -23.515 1.00 17.83 212 ALA A C 1
ATOM 1632 O O . ALA A 1 219 ? -1.112 13.078 -24.158 1.00 17.31 212 ALA A O 1
ATOM 1634 N N . GLU A 1 220 ? -1.237 14.329 -22.303 1.00 19.74 213 GLU A N 1
ATOM 1635 C CA . GLU A 1 220 ? -0.146 13.627 -21.638 1.00 19.46 213 GLU A CA 1
ATOM 1636 C C . GLU A 1 220 ? -0.492 12.149 -21.415 1.00 18.06 213 GLU A C 1
ATOM 1637 O O . GLU A 1 220 ? 0.358 11.272 -21.650 1.00 18.57 213 GLU A O 1
ATOM 1643 N N . MET A 1 221 ? -1.724 11.885 -20.952 1.00 17.80 214 MET A N 1
ATOM 1644 C CA . MET A 1 221 ? -2.198 10.515 -20.708 1.00 17.15 214 MET A CA 1
ATOM 1645 C C . MET A 1 221 ? -2.304 9.705 -22.004 1.00 17.42 214 MET A C 1
ATOM 1646 O O . MET A 1 221 ? -2.006 8.493 -22.045 1.00 14.76 214 MET A O 1
ATOM 1651 N N . ALA A 1 222 ? -2.656 10.370 -23.121 1.00 18.72 215 ALA A N 1
ATOM 1652 C CA . ALA A 1 222 ? -2.644 9.683 -24.407 1.00 17.35 215 ALA A CA 1
ATOM 1653 C C . ALA A 1 222 ? -1.225 9.237 -24.771 1.00 16.34 215 ALA A C 1
ATOM 1654 O O . ALA A 1 222 ? -1.020 8.149 -25.312 1.00 15.77 215 ALA A O 1
ATOM 1656 N N . GLY A 1 223 ? -0.239 10.079 -24.462 1.00 16.71 216 GLY A N 1
ATOM 1657 C CA . GLY A 1 223 ? 1.147 9.751 -24.742 1.00 16.14 216 GLY A CA 1
ATOM 1658 C C . GLY A 1 223 ? 1.606 8.538 -23.943 1.00 16.38 216 GLY A C 1
ATOM 1659 O O . GLY A 1 223 ? 2.230 7.637 -24.507 1.00 16.16 216 GLY A O 1
AT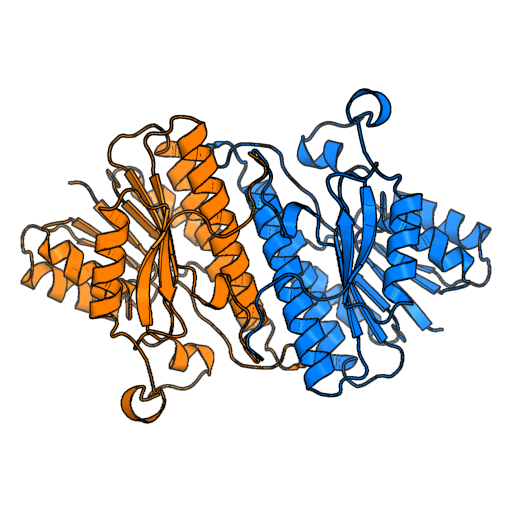OM 1660 N N . PHE A 1 224 ? 1.197 8.502 -22.668 1.00 17.46 217 PHE A N 1
ATOM 1661 C CA . PHE A 1 224 ? 1.477 7.361 -21.801 1.00 18.23 217 PHE A CA 1
ATOM 1662 C C . PHE A 1 224 ? 0.859 6.100 -22.390 1.00 18.76 217 PHE A C 1
ATOM 1663 O O . PHE A 1 224 ? 1.480 5.041 -22.399 1.00 20.01 217 PHE A O 1
ATOM 1671 N N . LEU A 1 225 ? -0.415 6.200 -22.757 1.00 18.02 218 LEU A N 1
ATOM 1672 C CA . LEU A 1 225 ? -1.156 5.127 -23.396 1.00 17.19 218 LEU A CA 1
ATOM 1673 C C . LEU A 1 225 ? -0.368 4.599 -24.588 1.00 18.59 218 LEU A C 1
ATOM 1674 O O . LEU A 1 225 ? -0.185 3.388 -24.699 1.00 17.49 218 LEU A O 1
ATOM 1679 N N . HIS A 1 226 ? 0.138 5.492 -25.446 1.00 18.11 219 HIS A N 1
ATOM 1680 C CA . HIS A 1 226 ? 0.904 5.068 -26.606 1.00 20.17 219 HIS A CA 1
ATOM 1681 C C . HIS A 1 226 ? 2.189 4.342 -26.180 1.00 18.16 219 HIS A C 1
ATOM 1682 O O . HIS A 1 226 ? 2.553 3.336 -26.782 1.00 19.41 219 HIS A O 1
ATOM 1689 N N . GLN A 1 227 ? 2.880 4.847 -25.151 1.00 19.56 220 GLN A N 1
ATOM 1690 C CA . GLN A 1 227 ? 4.102 4.210 -24.672 1.00 19.25 220 GLN A CA 1
ATOM 1691 C C . GLN A 1 227 ? 3.819 2.794 -24.165 1.00 18.60 220 GLN A C 1
ATOM 1692 O O . GLN A 1 227 ? 4.607 1.864 -24.352 1.00 17.57 220 GLN A O 1
ATOM 1698 N N . LEU A 1 228 ? 2.686 2.634 -23.466 1.00 17.72 221 LEU A N 1
ATOM 1699 C CA . LEU A 1 228 ? 2.305 1.321 -22.979 1.00 17.82 221 LEU A CA 1
ATOM 1700 C C . LEU A 1 228 ? 2.061 0.337 -24.131 1.00 18.07 221 LEU A C 1
ATOM 1701 O O . LEU A 1 228 ? 2.532 -0.788 -24.075 1.00 18.98 221 LEU A O 1
ATOM 1706 N N . ILE A 1 229 ? 1.345 0.738 -25.194 1.00 19.87 222 ILE A N 1
ATOM 1707 C CA . ILE A 1 229 ? 1.154 -0.105 -26.371 1.00 18.83 222 ILE A CA 1
ATOM 1708 C C . ILE A 1 229 ? 2.487 -0.554 -26.973 1.00 19.10 222 ILE A C 1
ATOM 1709 O O . ILE A 1 229 ? 2.644 -1.714 -27.344 1.00 19.74 222 ILE A O 1
ATOM 1714 N N . GLU A 1 230 ? 3.437 0.370 -27.111 1.00 22.44 223 GLU A N 1
ATOM 1715 C CA . GLU A 1 230 ? 4.699 0.048 -27.767 1.00 24.02 223 GLU A CA 1
ATOM 1716 C C . GLU A 1 230 ? 5.612 -0.752 -26.842 1.00 24.27 223 GLU A C 1
ATOM 1717 O O . GLU A 1 230 ? 6.550 -1.380 -27.317 1.00 27.47 223 GLU A O 1
ATOM 1723 N N . SER A 1 231 ? 5.362 -0.716 -25.524 1.00 22.67 224 SER A N 1
ATOM 1724 C CA . SER A 1 231 ? 6.209 -1.400 -24.548 1.00 21.80 224 SER A CA 1
ATOM 1725 C C . SER A 1 231 ? 5.921 -2.900 -24.483 1.00 20.26 224 SER A C 1
ATOM 1726 O O . SER A 1 231 ? 4.862 -3.370 -24.890 1.00 21.44 224 SER A O 1
ATOM 1729 N N . ASP A 1 232 ? 6.847 -3.632 -23.855 1.00 22.74 225 ASP A N 1
ATOM 1730 C CA . ASP A 1 232 ? 6.638 -5.027 -23.493 1.00 24.69 225 ASP A CA 1
ATOM 1731 C C . ASP A 1 232 ? 5.892 -5.158 -22.161 1.00 22.23 225 ASP A C 1
ATOM 1732 O O . ASP A 1 232 ? 5.566 -6.268 -21.747 1.00 27.15 225 ASP A O 1
ATOM 1737 N N . ALA A 1 233 ? 5.625 -4.043 -21.485 1.00 21.66 226 ALA A N 1
ATOM 1738 C CA . ALA A 1 233 ? 5.047 -4.083 -20.138 1.00 18.87 226 ALA A CA 1
ATOM 1739 C C . ALA A 1 233 ? 3.532 -4.306 -20.175 1.00 17.69 226 ALA A C 1
ATOM 1740 O O . ALA A 1 233 ? 2.850 -3.844 -21.089 1.00 16.86 226 ALA A O 1
ATOM 1742 N N . ILE A 1 234 ? 2.998 -4.966 -19.132 1.00 15.88 227 ILE A N 1
ATOM 1743 C CA . ILE A 1 234 ? 1.566 -5.192 -19.026 1.00 15.21 227 ILE A CA 1
ATOM 1744 C C . ILE A 1 234 ? 0.885 -3.929 -18.478 1.00 15.78 227 ILE A C 1
ATOM 1745 O O . ILE A 1 234 ? -0.196 -3.550 -18.947 1.00 16.40 227 ILE A O 1
ATOM 1750 N N . VAL A 1 235 ? 1.524 -3.268 -17.515 1.00 16.20 228 VAL A N 1
ATOM 1751 C CA . VAL A 1 235 ? 0.890 -2.246 -16.698 1.00 15.80 228 VAL A CA 1
ATOM 1752 C C . VAL A 1 235 ? 1.568 -0.909 -16.982 1.00 16.30 228 VAL A C 1
ATOM 1753 O O . VAL A 1 235 ? 2.797 -0.806 -16.978 1.00 14.68 228 VAL A O 1
ATOM 1757 N N . GLY A 1 236 ? 0.737 0.102 -17.239 1.00 14.90 229 GLY A N 1
ATOM 1758 C CA . GLY A 1 236 ? 1.161 1.491 -17.327 1.00 14.58 229 GLY A CA 1
ATOM 1759 C C . GLY A 1 236 ? 0.448 2.294 -16.256 1.00 15.68 229 GLY A C 1
ATOM 1760 O O . GLY A 1 236 ? -0.748 2.531 -16.374 1.00 15.91 229 GLY A O 1
ATOM 1761 N N . ILE A 1 237 ? 1.198 2.717 -15.224 1.00 15.99 230 ILE A N 1
ATOM 1762 C CA . ILE A 1 237 ? 0.607 3.243 -14.003 1.00 16.68 230 ILE A CA 1
ATOM 1763 C C . ILE A 1 237 ? 1.279 4.551 -13.601 1.00 17.85 230 ILE A C 1
ATOM 1764 O O . ILE A 1 237 ? 2.505 4.689 -13.668 1.00 18.52 230 ILE A O 1
ATOM 1769 N N . VAL A 1 238 ? 0.451 5.473 -13.103 1.00 16.44 231 VAL A N 1
ATOM 1770 C CA . VAL A 1 238 ? 0.937 6.743 -12.603 1.00 17.40 231 VAL A CA 1
ATOM 1771 C C . VAL A 1 238 ? 1.223 6.618 -11.116 1.00 17.85 231 VAL A C 1
ATOM 1772 O O . VAL A 1 238 ? 0.363 6.205 -10.364 1.00 17.30 231 VAL A O 1
ATOM 1776 N N . ASP A 1 239 ? 2.445 6.997 -10.725 1.00 18.62 232 ASP A N 1
ATOM 1777 C CA . ASP A 1 239 ? 2.844 7.040 -9.330 1.00 20.67 232 ASP A CA 1
ATOM 1778 C C . ASP A 1 239 ? 2.080 8.160 -8.623 1.00 20.51 232 ASP A C 1
ATOM 1779 O O . ASP A 1 239 ? 2.142 9.310 -9.039 1.00 24.34 232 ASP A O 1
ATOM 1784 N N . GLY A 1 240 ? 1.390 7.839 -7.534 1.00 22.16 233 GLY A N 1
ATOM 1785 C CA . GLY A 1 240 ? 0.529 8.764 -6.812 1.00 23.10 233 GLY A CA 1
ATOM 1786 C C . GLY A 1 240 ? 1.276 9.885 -6.080 1.00 25.42 233 GLY A C 1
ATOM 1787 O O . GLY A 1 240 ? 0.673 10.916 -5.754 1.00 24.34 233 GLY A O 1
ATOM 1788 N N . GLU A 1 241 ? 2.570 9.684 -5.797 1.00 24.90 234 GLU A N 1
ATOM 1789 C CA . GLU A 1 241 ? 3.347 10.706 -5.108 1.00 28.88 234 GLU A CA 1
ATOM 1790 C C . GLU A 1 241 ? 4.031 11.610 -6.133 1.00 26.51 234 GLU A C 1
ATOM 1791 O O . GLU A 1 241 ? 3.905 12.821 -6.045 1.00 29.59 234 GLU A O 1
ATOM 1797 N N . THR A 1 242 ? 4.739 11.032 -7.112 1.00 24.30 235 THR A N 1
ATOM 1798 C CA . THR A 1 242 ? 5.540 11.833 -8.024 1.00 27.06 235 THR A CA 1
ATOM 1799 C C . THR A 1 242 ? 4.738 12.244 -9.250 1.00 24.96 235 THR A C 1
ATOM 1800 O O . THR A 1 242 ? 5.140 13.190 -9.919 1.00 22.39 235 THR A O 1
ATOM 1804 N N . TYR A 1 243 ? 3.694 11.462 -9.583 1.00 23.05 236 TYR A N 1
ATOM 1805 C CA . TYR A 1 243 ? 3.001 11.577 -10.857 1.00 23.39 236 TYR A CA 1
ATOM 1806 C C . TYR A 1 243 ? 3.907 11.221 -12.041 1.00 23.29 236 TYR A C 1
ATOM 1807 O O . TYR A 1 243 ? 3.566 11.511 -13.182 1.00 26.89 236 TYR A O 1
ATOM 1816 N N . GLU A 1 244 ? 5.014 10.510 -11.809 1.00 21.24 237 GLU A N 1
ATOM 1817 C CA . GLU A 1 244 ? 5.743 9.879 -12.886 1.00 22.56 237 GLU A CA 1
ATOM 1818 C C . GLU A 1 244 ? 4.942 8.686 -13.418 1.00 21.04 237 GLU A C 1
ATOM 1819 O O . GLU A 1 244 ? 4.228 8.031 -12.661 1.00 21.26 237 GLU A O 1
ATOM 1825 N N . PHE A 1 245 ? 5.063 8.451 -14.722 1.00 18.68 238 PHE A N 1
ATOM 1826 C CA . PHE A 1 245 ? 4.463 7.305 -15.389 1.00 19.71 238 PHE A CA 1
ATOM 1827 C C . PHE A 1 245 ? 5.480 6.172 -15.392 1.00 22.28 238 PHE A C 1
ATOM 1828 O O . PHE A 1 245 ? 6.640 6.391 -15.724 1.00 23.25 238 PHE A O 1
ATOM 1836 N N . GLU A 1 246 ? 4.992 4.982 -15.053 1.00 23.54 239 GLU A N 1
ATOM 1837 C CA . GLU A 1 246 ? 5.885 3.812 -14.960 1.00 24.51 239 GLU A CA 1
ATOM 1838 C C . GLU A 1 246 ? 5.364 2.654 -15.802 1.00 23.17 239 GLU A C 1
ATOM 1839 O O . GLU A 1 246 ? 4.168 2.348 -15.705 1.00 22.48 239 GLU A O 1
ATOM 1845 N N . LEU A 1 247 ? 6.230 2.074 -16.623 1.00 18.12 240 LEU A N 1
ATOM 1846 C CA . LEU A 1 247 ? 5.875 0.852 -17.309 1.00 19.10 240 LEU A CA 1
ATOM 1847 C C . LEU A 1 247 ? 6.416 -0.299 -16.475 1.00 19.59 240 LEU A C 1
ATOM 1848 O O . LEU A 1 247 ? 7.615 -0.325 -16.192 1.00 20.24 240 LEU A O 1
ATOM 1853 N N . ARG A 1 248 ? 5.533 -1.218 -16.067 1.00 18.23 241 ARG A N 1
ATOM 1854 C CA . ARG A 1 248 ? 5.960 -2.310 -15.197 1.00 18.07 241 ARG A CA 1
ATOM 1855 C C . ARG A 1 248 ? 5.031 -3.505 -15.332 1.00 17.04 241 ARG A C 1
ATOM 1856 O O . ARG A 1 248 ? 4.176 -3.556 -16.229 1.00 15.84 241 ARG A O 1
ATOM 1864 N N . GLY A 1 249 ? 5.279 -4.502 -14.470 1.00 15.52 242 GLY A N 1
ATOM 1865 C CA . GLY A 1 249 ? 4.550 -5.752 -14.533 1.00 15.80 242 GLY A CA 1
ATOM 1866 C C . GLY A 1 249 ? 3.353 -5.730 -13.599 1.00 14.68 242 GLY A C 1
ATOM 1867 O O . GLY A 1 249 ? 3.155 -4.769 -12.855 1.00 14.54 242 GLY A O 1
ATOM 1868 N N . PRO A 1 250 ? 2.528 -6.800 -13.607 1.00 16.14 243 PRO A N 1
ATOM 1869 C CA . PRO A 1 250 ? 1.351 -6.899 -12.735 1.00 14.64 243 PRO A CA 1
ATOM 1870 C C . PRO A 1 250 ? 1.620 -6.515 -11.282 1.00 15.15 243 PRO A C 1
ATOM 1871 O O . PRO A 1 250 ? 2.705 -6.822 -10.778 1.00 17.13 243 PRO A O 1
ATOM 1875 N N . LEU A 1 251 ? 0.650 -5.872 -10.628 1.00 15.27 244 LEU A N 1
ATOM 1876 C CA . LEU A 1 251 ? 0.734 -5.508 -9.226 1.00 15.49 244 LEU A CA 1
ATOM 1877 C C . LEU A 1 251 ? 0.081 -6.568 -8.344 1.00 18.10 244 LEU A C 1
ATOM 1878 O O . LEU A 1 251 ? 0.367 -6.642 -7.148 1.00 16.98 244 LEU A O 1
ATOM 1883 N N . PHE A 1 252 ? -0.910 -7.288 -8.888 1.00 17.08 245 PHE A N 1
ATOM 1884 C CA . PHE A 1 252 ? -1.653 -8.214 -8.061 1.00 17.73 245 PHE A CA 1
ATOM 1885 C C . PHE A 1 252 ? -0.963 -9.567 -7.984 1.00 17.94 245 PHE A C 1
ATOM 1886 O O . PHE A 1 252 ? -0.308 -10.026 -8.921 1.00 19.51 245 PHE A O 1
ATOM 1894 N N . ASN A 1 253 ? -1.213 -10.187 -6.830 1.00 20.37 246 ASN A N 1
ATOM 1895 C CA . ASN A 1 253 ? -0.775 -11.527 -6.513 1.00 25.09 246 ASN A CA 1
ATOM 1896 C C . ASN A 1 253 ? -1.367 -12.429 -7.582 1.00 25.27 246 ASN A C 1
ATOM 1897 O O . ASN A 1 253 ? -2.572 -12.372 -7.889 1.00 21.71 246 ASN A O 1
ATOM 1902 N N . TYR A 1 254 ? -0.488 -13.236 -8.168 1.00 24.44 247 TYR A N 1
ATOM 1903 C CA . TYR A 1 254 ? -0.876 -14.163 -9.210 1.00 23.69 247 TYR A CA 1
ATOM 1904 C C . TYR A 1 254 ? -0.305 -15.551 -8.900 1.00 28.56 247 TYR A C 1
ATOM 1905 O O . TYR A 1 254 ? 0.862 -15.624 -8.539 1.00 30.33 247 TYR A O 1
ATOM 1914 N N . ALA A 1 255 ? -1.108 -16.606 -9.106 1.00 25.26 248 ALA A N 1
ATOM 1915 C CA . ALA A 1 255 ? -0.733 -17.968 -8.750 1.00 31.02 248 ALA A CA 1
ATOM 1916 C C . ALA A 1 255 ? -0.690 -18.860 -9.985 1.00 30.75 248 ALA A C 1
ATOM 1917 O O . ALA A 1 255 ? -1.339 -19.914 -10.047 1.00 34.91 248 ALA A O 1
ATOM 1919 N N . GLY A 1 256 ? 0.109 -18.461 -10.970 1.00 27.56 249 GLY A N 1
ATOM 1920 C CA . GLY A 1 256 ? 0.241 -19.245 -12.184 1.00 28.59 249 GLY A CA 1
ATOM 1921 C C . GLY A 1 256 ? 1.692 -19.431 -12.583 1.00 29.28 249 GLY A C 1
ATOM 1922 O O . GLY A 1 256 ? 1.956 -19.335 -13.798 1.00 29.37 249 GLY A O 1
ATOM 1923 N N . MET B 1 8 ? -37.904 -12.526 15.069 1.00 36.93 1 MET B N 1
ATOM 1924 C CA . MET B 1 8 ? -38.048 -11.095 15.456 1.00 36.09 1 MET B CA 1
ATOM 1925 C C . MET B 1 8 ? -36.958 -10.242 14.788 1.00 28.87 1 MET B C 1
ATOM 1926 O O . MET B 1 8 ? -37.301 -9.304 14.084 1.00 33.72 1 MET B O 1
ATOM 1931 N N . LYS B 1 9 ? -35.667 -10.536 15.023 1.00 27.95 2 LYS B N 1
ATOM 1932 C CA . LYS B 1 9 ? -34.578 -10.015 14.196 1.00 29.34 2 LYS B CA 1
ATOM 1933 C C . LYS B 1 9 ? -34.138 -11.091 13.200 1.00 24.82 2 LYS B C 1
ATOM 1934 O O . LYS B 1 9 ? -34.095 -12.273 13.547 1.00 23.19 2 LYS B O 1
ATOM 1940 N N . TYR B 1 10 ? -33.775 -10.693 11.972 1.00 18.10 3 TYR B N 1
ATOM 1941 C CA . TYR B 1 10 ? -33.554 -11.658 10.911 1.00 18.08 3 TYR B CA 1
ATOM 1942 C C . TYR B 1 10 ? -32.147 -11.528 10.342 1.00 17.29 3 TYR B C 1
ATOM 1943 O O . TYR B 1 10 ? -31.612 -10.417 10.310 1.00 16.56 3 TYR B O 1
ATOM 1952 N N . THR B 1 11 ? -31.604 -12.672 9.906 1.00 16.75 4 THR B N 1
ATOM 1953 C CA . THR B 1 11 ? -30.436 -12.743 9.034 1.00 16.84 4 THR B CA 1
ATOM 1954 C C . THR B 1 11 ? -30.918 -13.155 7.662 1.00 17.73 4 THR B C 1
ATOM 1955 O O . THR B 1 11 ? -31.540 -14.218 7.534 1.00 15.97 4 THR B O 1
ATOM 1959 N N . VAL B 1 12 ? -30.566 -12.325 6.662 1.00 15.77 5 VAL B N 1
ATOM 1960 C CA . VAL B 1 12 ? -30.815 -12.600 5.260 1.00 18.08 5 VAL B CA 1
ATOM 1961 C C . VAL B 1 12 ? -29.586 -13.299 4.709 1.00 16.84 5 VAL B C 1
ATOM 1962 O O . VAL B 1 12 ? -28.486 -12.764 4.826 1.00 17.73 5 VAL B O 1
ATOM 1966 N N . ILE B 1 13 ? -29.776 -14.491 4.136 1.00 15.52 6 ILE B N 1
ATOM 1967 C CA . ILE B 1 13 ? -28.709 -15.231 3.486 1.00 15.50 6 ILE B CA 1
ATOM 1968 C C . ILE B 1 13 ? -29.074 -15.448 2.026 1.00 15.00 6 ILE B C 1
ATOM 1969 O O . ILE B 1 13 ? -30.018 -16.194 1.769 1.00 14.75 6 ILE B O 1
ATOM 1974 N N . THR B 1 14 ? -28.316 -14.861 1.075 1.00 14.70 7 THR B N 1
ATOM 1975 C CA . THR B 1 14 ? -28.488 -15.244 -0.327 1.00 15.41 7 THR B CA 1
ATOM 1976 C C . THR B 1 14 ? -27.609 -16.456 -0.628 1.00 16.33 7 THR B C 1
ATOM 1977 O O . THR B 1 14 ? -26.543 -16.659 -0.005 1.00 15.94 7 THR B O 1
ATOM 1981 N N . GLY B 1 15 ? -28.082 -17.236 -1.613 1.00 16.61 8 GLY B N 1
ATOM 1982 C CA . GLY B 1 15 ? -27.493 -18.520 -1.958 1.00 16.97 8 GLY B CA 1
ATOM 1983 C C . GLY B 1 15 ? -27.621 -19.488 -0.787 1.00 16.91 8 GLY B C 1
ATOM 1984 O O . GLY B 1 15 ? -26.636 -20.068 -0.348 1.00 16.69 8 GLY B O 1
ATOM 1985 N N . ALA B 1 16 ? -28.817 -19.604 -0.214 1.00 16.39 9 ALA B N 1
ATOM 1986 C CA . ALA B 1 16 ? -28.969 -20.440 0.970 1.00 15.99 9 ALA B CA 1
ATOM 1987 C C . ALA B 1 16 ? -29.206 -21.900 0.592 1.00 15.84 9 ALA B C 1
ATOM 1988 O O . ALA B 1 16 ? -29.264 -22.771 1.481 1.00 18.03 9 ALA B O 1
ATOM 1990 N N . SER B 1 17 ? -29.368 -22.204 -0.704 1.00 14.96 10 SER B N 1
ATOM 1991 C CA . SER B 1 17 ? -29.972 -23.499 -1.029 1.00 15.51 10 SER B CA 1
ATOM 1992 C C . SER B 1 17 ? -28.954 -24.645 -1.012 1.00 17.19 10 SER B C 1
ATOM 1993 O O . SER B 1 17 ? -29.315 -25.838 -1.021 1.00 17.44 10 SER B O 1
ATOM 1996 N N . SER B 1 18 ? -27.669 -24.286 -0.984 1.00 16.23 11 SER B N 1
ATOM 1997 C CA . SER B 1 18 ? -26.615 -25.263 -0.909 1.00 17.24 11 SER B CA 1
ATOM 1998 C C . SER B 1 18 ? -25.368 -24.598 -0.312 1.00 17.18 11 SER B C 1
ATOM 1999 O O . SER B 1 18 ? -25.358 -23.389 -0.073 1.00 17.80 11 SER B O 1
ATOM 2002 N N . GLY B 1 19 ? -24.338 -25.409 -0.060 1.00 17.82 12 GLY B N 1
ATOM 2003 C CA . GLY B 1 19 ? -22.992 -24.895 0.181 1.00 16.67 12 GLY B CA 1
ATOM 2004 C C . GLY B 1 19 ? -22.854 -24.074 1.463 1.00 17.74 12 GLY B C 1
ATOM 2005 O O . GLY B 1 19 ? -23.464 -24.375 2.503 1.00 15.22 12 GLY B O 1
ATOM 2006 N N . ILE B 1 20 ? -21.987 -23.048 1.386 1.00 14.21 13 ILE B N 1
ATOM 2007 C CA . ILE B 1 20 ? -21.732 -22.168 2.520 1.00 16.90 13 ILE B CA 1
ATOM 2008 C C . ILE B 1 20 ? -23.012 -21.577 3.100 1.00 18.08 13 ILE B C 1
ATOM 2009 O O . ILE B 1 20 ? -23.193 -21.527 4.338 1.00 16.90 13 ILE B O 1
ATOM 2014 N N . GLY B 1 21 ? -23.899 -21.100 2.220 1.00 18.33 14 GLY B N 1
ATOM 2015 C CA . GLY B 1 21 ? -25.137 -20.482 2.665 1.00 17.78 14 GLY B CA 1
ATOM 2016 C C . GLY B 1 21 ? -26.008 -21.431 3.473 1.00 15.96 14 GLY B C 1
ATOM 2017 O O . GLY B 1 21 ? -26.552 -21.050 4.526 1.00 15.38 14 GLY B O 1
ATOM 2018 N N . TYR B 1 22 ? -26.158 -22.657 2.961 1.00 16.08 15 TYR B N 1
ATOM 2019 C CA . TYR B 1 22 ? -26.934 -23.701 3.613 1.00 17.44 15 TYR B CA 1
ATOM 2020 C C . TYR B 1 22 ? -26.418 -23.982 5.025 1.00 17.24 15 TYR B C 1
ATOM 2021 O O . TYR B 1 22 ? -27.201 -24.010 5.983 1.00 19.74 15 TYR B O 1
ATOM 2030 N N . GLU B 1 23 ? -25.111 -24.218 5.143 1.00 16.77 16 GLU B N 1
ATOM 2031 C CA . GLU B 1 23 ? -24.468 -24.450 6.431 1.00 17.58 16 GLU B CA 1
ATOM 2032 C C . GLU B 1 23 ? -24.552 -23.225 7.339 1.00 15.50 16 GLU B C 1
ATOM 2033 O O . GLU B 1 23 ? -24.670 -23.351 8.563 1.00 16.60 16 GLU B O 1
ATOM 2039 N N . THR B 1 24 ? -24.455 -22.017 6.766 1.00 15.96 17 THR B N 1
ATOM 2040 C CA . THR B 1 24 ? -24.569 -20.840 7.616 1.00 15.48 17 THR B CA 1
ATOM 2041 C C . THR B 1 24 ? -25.955 -20.795 8.241 1.00 16.55 17 THR B C 1
ATOM 2042 O O . THR B 1 24 ? -26.118 -20.423 9.418 1.00 17.52 17 THR B O 1
ATOM 2046 N N . ALA B 1 25 ? -26.981 -21.101 7.425 1.00 16.14 18 ALA B N 1
ATOM 2047 C CA . ALA B 1 25 ? -28.332 -21.094 7.955 1.00 15.46 18 ALA B CA 1
ATOM 2048 C C . ALA B 1 25 ? -28.428 -22.067 9.138 1.00 16.50 18 ALA B C 1
ATOM 2049 O O . ALA B 1 25 ? -29.068 -21.734 10.142 1.00 17.04 18 ALA B O 1
ATOM 2051 N N . LYS B 1 26 ? -27.856 -23.267 8.978 1.00 15.94 19 LYS B N 1
ATOM 2052 C CA . LYS B 1 26 ? -27.925 -24.312 9.995 1.00 19.25 19 LYS B CA 1
ATOM 2053 C C . LYS B 1 26 ? -27.174 -23.891 11.256 1.00 20.06 19 LYS B C 1
ATOM 2054 O O . LYS B 1 26 ? -27.674 -24.070 12.360 1.00 20.26 19 LYS B O 1
ATOM 2060 N N . LEU B 1 27 ? -26.002 -23.269 11.089 1.00 20.76 20 LEU B N 1
ATOM 2061 C CA . LEU B 1 27 ? -25.244 -22.776 12.231 1.00 20.00 20 LEU B CA 1
ATOM 2062 C C . LEU B 1 27 ? -26.015 -21.689 12.981 1.00 20.77 20 LEU B C 1
ATOM 2063 O O . LEU B 1 27 ? -26.173 -21.756 14.202 1.00 19.58 20 LEU B O 1
ATOM 2068 N N . LEU B 1 28 ? -26.519 -20.680 12.266 1.00 18.86 21 LEU B N 1
ATOM 2069 C CA . LEU B 1 28 ? -27.210 -19.590 12.937 1.00 18.82 21 LEU B CA 1
ATOM 2070 C C . LEU B 1 28 ? -28.516 -20.083 13.583 1.00 19.70 21 LEU B C 1
ATOM 2071 O O . LEU B 1 28 ? -28.945 -19.531 14.590 1.00 21.50 21 LEU B O 1
ATOM 2076 N N . ALA B 1 29 ? -29.171 -21.100 13.003 1.00 19.62 22 ALA B N 1
ATOM 2077 C CA . ALA B 1 29 ? -30.330 -21.723 13.644 1.00 21.31 22 ALA B CA 1
ATOM 2078 C C . ALA B 1 29 ? -29.930 -22.286 15.017 1.00 20.25 22 ALA B C 1
ATOM 2079 O O . ALA B 1 29 ? -30.707 -22.196 15.983 1.00 22.41 22 ALA B O 1
ATOM 2081 N N . GLY B 1 30 ? -28.719 -22.860 15.086 1.00 18.60 23 GLY B N 1
ATOM 2082 C CA . GLY B 1 30 ? -28.102 -23.323 16.326 1.00 20.38 23 GLY B CA 1
ATOM 2083 C C . GLY B 1 30 ? -28.005 -22.243 17.407 1.00 21.53 23 GLY B C 1
ATOM 2084 O O . GLY B 1 30 ? -28.010 -22.541 18.606 1.00 21.16 23 GLY B O 1
ATOM 2085 N N . LYS B 1 31 ? -27.939 -20.979 16.979 1.00 20.94 24 LYS B N 1
ATOM 2086 C CA . LYS B 1 31 ? -27.889 -19.838 17.872 1.00 24.70 24 LYS B CA 1
ATOM 2087 C C . LYS B 1 31 ? -29.268 -19.205 18.062 1.00 24.14 24 LYS B C 1
ATOM 2088 O O . LYS B 1 31 ? -29.358 -18.118 18.622 1.00 24.21 24 LYS B O 1
ATOM 2094 N N . GLY B 1 32 ? -30.326 -19.845 17.546 1.00 22.39 25 GLY B N 1
ATOM 2095 C CA . GLY B 1 32 ? -31.692 -19.396 17.770 1.00 23.01 25 GLY B CA 1
ATOM 2096 C C . GLY B 1 32 ? -32.140 -18.253 16.857 1.00 21.98 25 GLY B C 1
ATOM 2097 O O . GLY B 1 32 ? -33.110 -17.553 17.146 1.00 24.94 25 GLY B O 1
ATOM 2098 N N . LYS B 1 33 ? -31.416 -18.014 15.765 1.00 20.90 26 LYS B N 1
ATOM 2099 C CA . LYS B 1 33 ? -31.699 -16.855 14.933 1.00 20.16 26 LYS B CA 1
ATOM 2100 C C . LYS B 1 33 ? -32.830 -17.164 13.956 1.00 17.38 26 LYS B C 1
ATOM 2101 O O . LYS B 1 33 ? -32.982 -18.300 13.538 1.00 19.08 26 LYS B O 1
ATOM 2107 N N . SER B 1 34 ? -33.574 -16.121 13.579 1.00 16.90 27 SER B N 1
ATOM 2108 C CA . SER B 1 34 ? -34.549 -16.169 12.500 1.00 16.44 27 SER B CA 1
ATOM 2109 C C . SER B 1 34 ? -33.873 -15.770 11.182 1.00 16.75 27 SER B C 1
ATOM 2110 O O . SER B 1 34 ? -32.930 -14.962 11.177 1.00 16.15 27 SER B O 1
ATOM 2113 N N . LEU B 1 35 ? -34.409 -16.307 10.079 1.00 17.27 28 LEU B N 1
ATOM 2114 C CA . LEU B 1 35 ? -33.698 -16.311 8.810 1.00 15.85 28 LEU B CA 1
ATOM 2115 C C . LEU B 1 35 ? -34.636 -15.971 7.658 1.00 17.79 28 LEU B C 1
ATOM 2116 O O . LEU B 1 35 ? -35.787 -16.429 7.587 1.00 17.84 28 LEU B O 1
ATOM 2121 N N . VAL B 1 36 ? -34.082 -15.205 6.706 1.00 15.70 29 VAL B N 1
ATOM 2122 C CA . VAL B 1 36 ? -34.656 -15.057 5.391 1.00 15.95 29 VAL B CA 1
ATOM 2123 C C . VAL B 1 36 ? -33.682 -15.757 4.445 1.00 16.66 29 VAL B C 1
ATOM 2124 O O . VAL B 1 36 ? -32.517 -15.355 4.406 1.00 16.33 29 VAL B O 1
ATOM 2128 N N . LEU B 1 37 ? -34.140 -16.837 3.784 1.00 16.25 30 LEU B N 1
ATOM 2129 C CA . LEU B 1 37 ? -33.305 -17.689 2.973 1.00 16.05 30 LEU B CA 1
ATOM 2130 C C . LEU B 1 37 ? -33.656 -17.481 1.506 1.00 15.26 30 LEU B C 1
ATOM 2131 O O . LEU B 1 37 ? -34.815 -17.626 1.113 1.00 14.99 30 LEU B O 1
ATOM 2136 N N . VAL B 1 38 ? -32.665 -17.075 0.686 1.00 16.38 31 VAL B N 1
ATOM 2137 C CA . VAL B 1 38 ? -32.949 -16.657 -0.686 1.00 16.98 31 VAL B CA 1
ATOM 2138 C C . VAL B 1 38 ? -32.141 -17.519 -1.642 1.00 14.85 31 VAL B C 1
ATOM 2139 O O . VAL B 1 38 ? -30.927 -17.661 -1.482 1.00 14.02 31 VAL B O 1
ATOM 2143 N N . ALA B 1 39 ? -32.832 -18.019 -2.669 1.00 13.84 32 ALA B N 1
ATOM 2144 C CA . ALA B 1 39 ? -32.238 -18.795 -3.745 1.00 14.03 32 ALA B CA 1
ATOM 2145 C C . ALA B 1 39 ? -33.311 -19.074 -4.802 1.00 14.87 32 ALA B C 1
ATOM 2146 O O . ALA B 1 39 ? -34.463 -18.694 -4.607 1.00 15.93 32 ALA B O 1
ATOM 2148 N N . ARG B 1 40 ? -32.939 -19.779 -5.876 1.00 15.29 33 ARG B N 1
ATOM 2149 C CA . ARG B 1 40 ? -33.925 -20.188 -6.876 1.00 18.21 33 ARG B CA 1
ATOM 2150 C C . ARG B 1 40 ? -34.615 -21.503 -6.524 1.00 18.54 33 ARG B C 1
ATOM 2151 O O . ARG B 1 40 ? -35.791 -21.670 -6.849 1.00 20.84 33 ARG B O 1
ATOM 2159 N N . ARG B 1 41 ? -33.886 -22.436 -5.913 1.00 18.40 34 ARG B N 1
ATOM 2160 C CA . ARG B 1 41 ? -34.403 -23.790 -5.734 1.00 19.53 34 ARG B CA 1
ATOM 2161 C C . ARG B 1 41 ? -35.352 -23.844 -4.532 1.00 20.25 34 ARG B C 1
ATOM 2162 O O . ARG B 1 41 ? -34.914 -24.122 -3.421 1.00 21.54 34 ARG B O 1
ATOM 2170 N N . THR B 1 42 ? -36.649 -23.643 -4.787 1.00 20.03 35 THR B N 1
ATOM 2171 C CA . THR B 1 42 ? -37.702 -23.671 -3.779 1.00 21.64 35 THR B CA 1
ATOM 2172 C C . THR B 1 42 ? -37.643 -24.948 -2.948 1.00 20.66 35 THR B C 1
ATOM 2173 O O . THR B 1 42 ? -37.679 -24.877 -1.727 1.00 18.36 35 THR B O 1
ATOM 2177 N N . SER B 1 43 ? -37.495 -26.096 -3.639 1.00 20.86 36 SER B N 1
ATOM 2178 C CA . SER B 1 43 ? -37.419 -27.413 -3.020 1.00 21.66 36 SER B CA 1
ATOM 2179 C C . SER B 1 43 ? -36.294 -27.494 -1.992 1.00 20.67 36 SER B C 1
ATOM 2180 O O . SER B 1 43 ? -36.507 -27.989 -0.886 1.00 19.11 36 SER B O 1
ATOM 2183 N N . GLU B 1 44 ? -35.085 -27.070 -2.374 1.00 19.44 37 GLU B N 1
ATOM 2184 C CA . GLU B 1 44 ? -33.972 -27.088 -1.424 1.00 22.43 37 GLU B CA 1
ATOM 2185 C C . GLU B 1 44 ? -34.191 -26.084 -0.286 1.00 19.59 37 GLU B C 1
ATOM 2186 O O . GLU B 1 44 ? -33.758 -26.317 0.841 1.00 21.40 37 GLU B O 1
ATOM 2192 N N . LEU B 1 45 ? -34.765 -24.916 -0.584 1.00 19.14 38 LEU B N 1
ATOM 2193 C CA . LEU B 1 45 ? -35.058 -23.944 0.468 1.00 18.34 38 LEU B CA 1
ATOM 2194 C C . LEU B 1 45 ? -35.994 -24.586 1.502 1.00 17.55 38 LEU B C 1
ATOM 2195 O O . LEU B 1 45 ? -35.783 -24.451 2.703 1.00 15.20 38 LEU B O 1
ATOM 2200 N N . GLU B 1 46 ? -37.031 -25.295 1.022 1.00 17.71 39 GLU B N 1
ATOM 2201 C CA . GLU B 1 46 ? -37.995 -25.978 1.876 1.00 16.41 39 GLU B CA 1
ATOM 2202 C C . GLU B 1 46 ? -37.349 -27.095 2.705 1.00 16.32 39 GLU B C 1
ATOM 2203 O O . GLU B 1 46 ? -37.670 -27.211 3.877 1.00 20.46 39 GLU B O 1
ATOM 2209 N N . LYS B 1 47 ? -36.393 -27.832 2.137 1.00 18.01 40 LYS B N 1
ATOM 2210 C CA . LYS B 1 47 ? -35.608 -28.814 2.865 1.00 21.42 40 LYS B CA 1
ATOM 2211 C C . LYS B 1 47 ? -34.798 -28.126 3.964 1.00 20.91 40 LYS B C 1
ATOM 2212 O O . LYS B 1 47 ? -34.756 -28.625 5.089 1.00 19.15 40 LYS B O 1
ATOM 2218 N N . LEU B 1 48 ? -34.138 -27.002 3.624 1.00 20.33 41 LEU B N 1
ATOM 2219 C CA . LEU B 1 48 ? -33.301 -26.282 4.583 1.00 20.15 41 LEU B CA 1
ATOM 2220 C C . LEU B 1 48 ? -34.166 -25.810 5.747 1.00 19.08 41 LEU B C 1
ATOM 2221 O O . LEU B 1 48 ? -33.779 -25.980 6.900 1.00 21.88 41 LEU B O 1
ATOM 2226 N N . ARG B 1 49 ? -35.359 -25.288 5.419 1.00 17.93 42 ARG B N 1
ATOM 2227 C CA . ARG B 1 49 ? -36.324 -24.779 6.383 1.00 18.17 42 ARG B CA 1
ATOM 2228 C C . ARG B 1 49 ? -36.691 -25.874 7.390 1.00 18.72 42 ARG B C 1
ATOM 2229 O O . ARG B 1 49 ? -36.775 -25.605 8.585 1.00 17.48 42 ARG B O 1
ATOM 2237 N N . ASP B 1 50 ? -36.956 -27.080 6.891 1.00 19.71 43 ASP B N 1
ATOM 2238 C CA . ASP B 1 50 ? -37.258 -28.195 7.772 1.00 19.66 43 ASP B CA 1
ATOM 2239 C C . ASP B 1 50 ? -36.080 -28.446 8.720 1.00 19.41 43 ASP B C 1
ATOM 2240 O O . ASP B 1 50 ? -36.262 -28.744 9.900 1.00 19.96 43 ASP B O 1
ATOM 2245 N N . GLU B 1 51 ? -34.871 -28.382 8.186 1.00 20.24 44 GLU B N 1
ATOM 2246 C CA . GLU B 1 51 ? -33.690 -28.683 8.985 1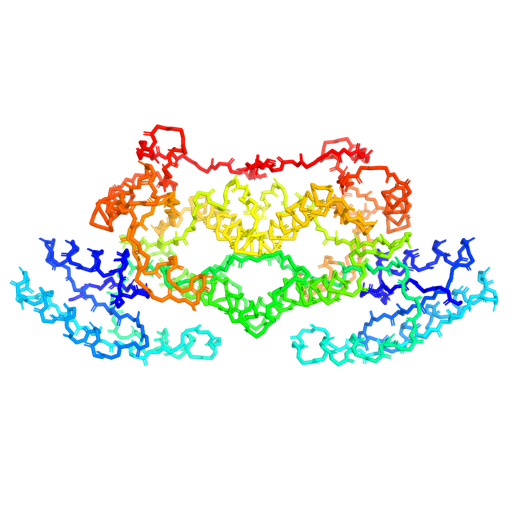.00 22.06 44 GLU B CA 1
ATOM 2247 C C . GLU B 1 51 ? -33.444 -27.582 10.007 1.00 21.43 44 GLU B C 1
ATOM 2248 O O . GLU B 1 51 ? -33.043 -27.862 11.131 1.00 20.50 44 GLU B O 1
ATOM 2254 N N . VAL B 1 52 ? -33.647 -26.329 9.591 1.00 22.48 45 VAL B N 1
ATOM 2255 C CA . VAL B 1 52 ? -33.547 -25.206 10.505 1.00 20.79 45 VAL B CA 1
ATOM 2256 C C . VAL B 1 52 ? -34.539 -25.376 11.660 1.00 21.41 45 VAL B C 1
ATOM 2257 O O . VAL B 1 52 ? -34.187 -25.148 12.807 1.00 19.21 45 VAL B O 1
ATOM 2261 N N . LYS B 1 53 ? -35.798 -25.714 11.353 1.00 18.78 46 LYS B N 1
ATOM 2262 C CA . LYS B 1 53 ? -36.829 -25.797 12.383 1.00 20.40 46 LYS B CA 1
ATOM 2263 C C . LYS B 1 53 ? -36.588 -26.975 13.337 1.00 19.85 46 LYS B C 1
ATOM 2264 O O . LYS B 1 53 ? -37.022 -26.918 14.475 1.00 20.11 46 LYS B O 1
ATOM 2270 N N . GLN B 1 54 ? -35.919 -28.033 12.867 1.00 20.45 47 GLN B N 1
ATOM 2271 C CA . GLN B 1 54 ? -35.552 -29.187 13.678 1.00 23.20 47 GLN B CA 1
ATOM 2272 C C . GLN B 1 54 ? -34.494 -28.772 14.697 1.00 21.23 47 GLN B C 1
ATOM 2273 O O . GLN B 1 54 ? -34.536 -29.197 15.844 1.00 21.99 47 GLN B O 1
ATOM 2279 N N . ILE B 1 55 ? -33.516 -27.976 14.245 1.00 21.46 48 ILE B N 1
ATOM 2280 C CA . ILE B 1 55 ? -32.482 -27.447 15.125 1.00 20.82 48 ILE B CA 1
ATOM 2281 C C . ILE B 1 55 ? -33.077 -26.451 16.115 1.00 20.88 48 ILE B C 1
ATOM 2282 O O . ILE B 1 55 ? -32.723 -26.481 17.295 1.00 23.25 48 ILE B O 1
ATOM 2287 N N . SER B 1 56 ? -33.955 -25.566 15.623 1.00 21.09 49 SER B N 1
ATOM 2288 C CA . SER B 1 56 ? -34.432 -24.421 16.380 1.00 20.56 49 SER B CA 1
ATOM 2289 C C . SER B 1 56 ? -35.915 -24.154 16.107 1.00 21.10 49 SER B C 1
ATOM 2290 O O . SER B 1 56 ? -36.268 -23.311 15.283 1.00 18.17 49 SER B O 1
ATOM 2293 N N . PRO B 1 57 ? -36.850 -24.854 16.805 1.00 23.72 50 PRO B N 1
ATOM 2294 C CA . PRO B 1 57 ? -38.287 -24.712 16.557 1.00 24.72 50 PRO B CA 1
ATOM 2295 C C . PRO B 1 57 ? -38.837 -23.297 16.655 1.00 25.00 50 PRO B C 1
ATOM 2296 O O . PRO B 1 57 ? -39.824 -23.001 15.988 1.00 27.03 50 PRO B O 1
ATOM 2300 N N . ASP B 1 58 ? -38.196 -22.443 17.465 1.00 23.73 51 ASP B N 1
ATOM 2301 C CA . ASP B 1 58 ? -38.662 -21.077 17.645 1.00 26.70 51 ASP B CA 1
ATOM 2302 C C . ASP B 1 58 ? -38.041 -20.087 16.641 1.00 26.11 51 ASP B C 1
ATOM 2303 O O . ASP B 1 58 ? -38.471 -18.933 16.601 1.00 21.92 51 ASP B O 1
ATOM 2308 N N . SER B 1 59 ? -37.070 -20.519 15.818 1.00 24.34 52 SER B N 1
ATOM 2309 C CA . SER B 1 59 ? -36.602 -19.710 14.689 1.00 25.31 52 SER B CA 1
ATOM 2310 C C . SER B 1 59 ? -37.721 -19.481 13.678 1.00 23.67 52 SER B C 1
ATOM 2311 O O . SER B 1 59 ? -38.319 -20.444 13.202 1.00 24.77 52 SER B O 1
ATOM 2314 N N . ASP B 1 60 ? -37.972 -18.221 13.299 1.00 20.61 53 ASP B N 1
ATOM 2315 C CA . ASP B 1 60 ? -38.874 -17.962 12.191 1.00 19.63 53 ASP B CA 1
ATOM 2316 C C . ASP B 1 60 ? -38.089 -18.038 10.876 1.00 19.52 53 ASP B C 1
ATOM 2317 O O . ASP B 1 60 ? -36.986 -17.520 10.807 1.00 18.69 53 ASP B O 1
ATOM 2322 N N . VAL B 1 61 ? -38.645 -18.714 9.860 1.00 17.69 54 VAL B N 1
ATOM 2323 C CA . VAL B 1 61 ? -37.986 -18.835 8.562 1.00 17.93 54 VAL B CA 1
ATOM 2324 C C . VAL B 1 61 ? -38.908 -18.315 7.464 1.00 19.34 54 VAL B C 1
ATOM 2325 O O . VAL B 1 61 ? -40.031 -18.812 7.329 1.00 19.78 54 VAL B O 1
ATOM 2329 N N . ILE B 1 62 ? -38.365 -17.401 6.648 1.00 16.96 55 ILE B N 1
ATOM 2330 C CA . ILE B 1 62 ? -39.008 -16.833 5.490 1.00 17.84 55 ILE B CA 1
ATOM 2331 C C . ILE B 1 62 ? -38.200 -17.267 4.279 1.00 16.88 55 ILE B C 1
ATOM 2332 O O . ILE B 1 62 ? -36.973 -17.138 4.270 1.00 15.67 55 ILE B O 1
ATOM 2337 N N . LEU B 1 63 ? -38.907 -17.806 3.292 1.00 16.99 56 LEU B N 1
ATOM 2338 C CA . LEU B 1 63 ? -38.310 -18.294 2.068 1.00 15.71 56 LEU B CA 1
ATOM 2339 C C . LEU B 1 63 ? -38.605 -17.324 0.940 1.00 16.29 56 LEU B C 1
ATOM 2340 O O . LEU B 1 63 ? -39.724 -16.821 0.819 1.00 15.76 56 LEU B O 1
ATOM 2345 N N . LYS B 1 64 ? -37.564 -17.028 0.150 1.00 17.86 57 LYS B N 1
ATOM 2346 C CA . LYS B 1 64 ? -37.684 -16.183 -1.022 1.00 18.06 57 LYS B CA 1
ATOM 2347 C C . LYS B 1 64 ? -37.028 -16.914 -2.198 1.00 17.58 57 LYS B C 1
ATOM 2348 O O . LYS B 1 64 ? -35.796 -17.081 -2.223 1.00 15.87 57 LYS B O 1
ATOM 2354 N N . SER B 1 65 ? -37.886 -17.384 -3.120 1.00 17.45 58 SER B N 1
ATOM 2355 C CA . SER B 1 65 ? -37.500 -18.027 -4.368 1.00 19.10 58 SER B CA 1
ATOM 2356 C C . SER B 1 65 ? -37.321 -16.939 -5.426 1.00 19.50 58 SER B C 1
ATOM 2357 O O . SER B 1 65 ? -38.304 -16.447 -5.973 1.00 17.95 58 SER B O 1
ATOM 2360 N N . VAL B 1 66 ? -36.064 -16.532 -5.647 1.00 16.72 59 VAL B N 1
ATOM 2361 C CA . VAL B 1 66 ? -35.749 -15.361 -6.436 1.00 18.36 59 VAL B CA 1
ATOM 2362 C C . VAL B 1 66 ? -34.471 -15.624 -7.230 1.00 17.74 59 VAL B C 1
ATOM 2363 O O . VAL B 1 66 ? -33.475 -16.086 -6.666 1.00 17.51 59 VAL B O 1
ATOM 2367 N N . ASP B 1 67 ? -34.525 -15.326 -8.530 1.00 17.02 60 ASP B N 1
ATOM 2368 C CA . ASP B 1 67 ? -33.333 -15.287 -9.366 1.00 18.07 60 ASP B CA 1
ATOM 2369 C C . ASP B 1 67 ? -32.679 -13.915 -9.199 1.00 16.25 60 ASP B C 1
ATOM 2370 O O . ASP B 1 67 ? -33.199 -12.926 -9.688 1.00 16.53 60 ASP B O 1
ATOM 2375 N N . LEU B 1 68 ? -31.515 -13.877 -8.525 1.00 16.04 61 LEU B N 1
ATOM 2376 C CA . LEU B 1 68 ? -30.870 -12.608 -8.183 1.00 15.27 61 LEU B CA 1
ATOM 2377 C C . LEU B 1 68 ? -29.967 -12.067 -9.297 1.00 15.75 61 LEU B C 1
ATOM 2378 O O . LEU B 1 68 ? -29.373 -10.992 -9.121 1.00 14.67 61 LEU B O 1
ATOM 2383 N N . ALA B 1 69 ? -29.924 -12.755 -10.450 1.00 15.23 62 ALA B N 1
ATOM 2384 C CA . ALA B 1 69 ? -29.187 -12.318 -11.637 1.00 17.18 62 ALA B CA 1
ATOM 2385 C C . ALA B 1 69 ? -29.952 -11.244 -12.419 1.00 18.70 62 ALA B C 1
ATOM 2386 O O . ALA B 1 69 ? -29.493 -10.759 -13.459 1.00 20.87 62 ALA B O 1
ATOM 2388 N N . ASP B 1 70 ? -31.133 -10.868 -11.945 1.00 17.95 63 ASP B N 1
ATOM 2389 C CA . ASP B 1 70 ? -31.917 -9.798 -12.537 1.00 18.58 63 ASP B CA 1
ATOM 2390 C C . ASP B 1 70 ? -31.952 -8.649 -11.541 1.00 19.58 63 ASP B C 1
ATOM 2391 O O . ASP B 1 70 ? -32.400 -8.868 -10.416 1.00 18.36 63 ASP B O 1
ATOM 2396 N N . ASN B 1 71 ? -31.512 -7.448 -11.959 1.00 17.74 64 ASN B N 1
ATOM 2397 C CA . ASN B 1 71 ? -31.357 -6.324 -11.056 1.00 17.99 64 ASN B CA 1
ATOM 2398 C C . ASN B 1 71 ? -32.696 -5.908 -10.433 1.00 18.26 64 ASN B C 1
ATOM 2399 O O . ASN B 1 71 ? -32.745 -5.575 -9.254 1.00 17.41 64 ASN B O 1
ATOM 2404 N N . GLN B 1 72 ? -33.780 -5.959 -11.213 1.00 17.89 65 GLN B N 1
ATOM 2405 C CA . GLN B 1 72 ? -35.088 -5.593 -10.703 1.00 19.67 65 GLN B CA 1
ATOM 2406 C C . GLN B 1 72 ? -35.530 -6.572 -9.613 1.00 17.20 65 GLN B C 1
ATOM 2407 O O . GLN B 1 72 ? -36.097 -6.164 -8.602 1.00 20.13 65 GLN B O 1
ATOM 2413 N N . ASN B 1 73 ? -35.261 -7.867 -9.813 1.00 16.29 66 ASN B N 1
ATOM 2414 C CA . ASN B 1 73 ? -35.622 -8.896 -8.850 1.00 15.86 66 ASN B CA 1
ATOM 2415 C C . ASN B 1 73 ? -34.956 -8.614 -7.498 1.00 14.98 66 ASN B C 1
ATOM 2416 O O . ASN B 1 73 ? -35.537 -8.844 -6.421 1.00 15.46 66 ASN B O 1
ATOM 2421 N N . VAL B 1 74 ? -33.754 -8.037 -7.564 1.00 13.73 67 VAL B N 1
ATOM 2422 C CA . VAL B 1 74 ? -33.002 -7.765 -6.355 1.00 15.44 67 VAL B CA 1
ATOM 2423 C C . VAL B 1 74 ? -33.644 -6.608 -5.574 1.00 17.86 67 VAL B C 1
ATOM 2424 O O . VAL B 1 74 ? -33.886 -6.676 -4.348 1.00 17.55 67 VAL B O 1
ATOM 2428 N N . HIS B 1 75 ? -33.878 -5.497 -6.277 1.00 18.41 68 HIS B N 1
ATOM 2429 C CA . HIS B 1 75 ? -34.646 -4.395 -5.735 1.00 17.10 68 HIS B CA 1
ATOM 2430 C C . HIS B 1 75 ? -35.969 -4.897 -5.125 1.00 18.51 68 HIS B C 1
ATOM 2431 O O . HIS B 1 75 ? -36.298 -4.573 -3.979 1.00 17.56 68 HIS B O 1
ATOM 2438 N N . ASP B 1 76 ? -36.737 -5.699 -5.866 1.00 19.18 69 ASP B N 1
ATOM 2439 C CA . ASP B 1 76 ? -38.027 -6.161 -5.358 1.00 20.56 69 ASP B CA 1
ATOM 2440 C C . ASP B 1 76 ? -37.870 -7.020 -4.098 1.00 17.96 69 ASP B C 1
ATOM 2441 O O . ASP B 1 76 ? -38.688 -6.962 -3.158 1.00 15.62 69 ASP B O 1
ATOM 2446 N N . LEU B 1 77 ? -36.848 -7.872 -4.098 1.00 14.96 70 LEU B N 1
ATOM 2447 C CA . LEU B 1 77 ? -36.556 -8.688 -2.936 1.00 16.28 70 LEU B CA 1
ATOM 2448 C C . LEU B 1 77 ? -36.424 -7.750 -1.729 1.00 16.91 70 LEU B C 1
ATOM 2449 O O . LEU B 1 77 ? -37.110 -7.915 -0.721 1.00 15.48 70 LEU B O 1
ATOM 2454 N N . TYR B 1 78 ? -35.528 -6.759 -1.831 1.00 16.67 71 TYR B N 1
ATOM 2455 C CA . TYR B 1 78 ? -35.223 -5.930 -0.678 1.00 17.76 71 TYR B CA 1
ATOM 2456 C C . TYR B 1 78 ? -36.469 -5.179 -0.211 1.00 17.91 71 TYR B C 1
ATOM 2457 O O . TYR B 1 78 ? -36.746 -5.117 0.986 1.00 15.82 71 TYR B O 1
ATOM 2466 N N . GLU B 1 79 ? -37.231 -4.643 -1.168 1.00 18.17 72 GLU B N 1
ATOM 2467 C CA . GLU B 1 79 ? -38.429 -3.882 -0.839 1.00 22.86 72 GLU B CA 1
ATOM 2468 C C . GLU B 1 79 ? -39.412 -4.719 -0.022 1.00 23.17 72 GLU B C 1
ATOM 2469 O O . GLU B 1 79 ? -40.107 -4.189 0.845 1.00 20.86 72 GLU B O 1
ATOM 2475 N N . GLY B 1 80 ? -39.479 -6.020 -0.322 1.00 23.81 73 GLY B N 1
ATOM 2476 C CA . GLY B 1 80 ? -40.344 -6.927 0.410 1.00 23.35 73 GLY B CA 1
ATOM 2477 C C . GLY B 1 80 ? -39.891 -7.203 1.843 1.00 23.63 73 GLY B C 1
ATOM 2478 O O . GLY B 1 80 ? -40.644 -7.802 2.602 1.00 22.67 73 GLY B O 1
ATOM 2479 N N . LEU B 1 81 ? -38.663 -6.830 2.224 1.00 21.23 74 LEU B N 1
ATOM 2480 C CA . LEU B 1 81 ? -38.237 -7.083 3.588 1.00 23.87 74 LEU B CA 1
ATOM 2481 C C . LEU B 1 81 ? -38.551 -5.892 4.500 1.00 22.98 74 LEU B C 1
ATOM 2482 O O . LEU B 1 81 ? -38.180 -5.905 5.663 1.00 22.33 74 LEU B O 1
ATOM 2487 N N . LYS B 1 82 ? -39.239 -4.859 3.985 1.00 24.16 75 LYS B N 1
ATOM 2488 C CA . LYS B 1 82 ? -39.277 -3.571 4.658 1.00 28.59 75 LYS B CA 1
ATOM 2489 C C . LYS B 1 82 ? -39.966 -3.662 6.023 1.00 28.03 75 LYS B C 1
ATOM 2490 O O . LYS B 1 82 ? -39.728 -2.813 6.874 1.00 27.13 75 LYS B O 1
ATOM 2496 N N . GLU B 1 83 ? -40.801 -4.684 6.233 1.00 25.45 76 GLU B N 1
ATOM 2497 C CA . GLU B 1 83 ? -41.514 -4.818 7.494 1.00 29.40 76 GLU B CA 1
ATOM 2498 C C . GLU B 1 83 ? -40.759 -5.709 8.476 1.00 26.91 76 GLU B C 1
ATOM 2499 O O . GLU B 1 83 ? -41.299 -6.024 9.545 1.00 27.53 76 GLU B O 1
ATOM 2505 N N . LEU B 1 84 ? -39.538 -6.127 8.107 1.00 26.26 77 LEU B N 1
ATOM 2506 C CA . LEU B 1 84 ? -38.715 -6.984 8.948 1.00 25.12 77 LEU B CA 1
ATOM 2507 C C . LEU B 1 84 ? -37.599 -6.151 9.558 1.00 25.43 77 LEU B C 1
ATOM 2508 O O . LEU B 1 84 ? -37.091 -5.240 8.920 1.00 25.93 77 LEU B O 1
ATOM 2513 N N . ASP B 1 85 ? -37.161 -6.567 10.746 1.00 25.63 78 ASP B N 1
ATOM 2514 C CA . ASP B 1 85 ? -35.962 -6.054 11.376 1.00 26.16 78 ASP B CA 1
ATOM 2515 C C . ASP B 1 85 ? -34.807 -6.989 11.015 1.00 25.39 78 ASP B C 1
ATOM 2516 O O . ASP B 1 85 ? -34.632 -8.058 11.606 1.00 23.83 78 ASP B O 1
ATOM 2521 N N . ILE B 1 86 ? -34.053 -6.595 9.977 1.00 22.57 79 ILE B N 1
ATOM 2522 C CA . ILE B 1 86 ? -32.890 -7.337 9.539 1.00 20.56 79 ILE B CA 1
ATOM 2523 C C . ILE B 1 86 ? -31.671 -6.867 10.328 1.00 18.69 79 ILE B C 1
ATOM 2524 O O . ILE B 1 86 ? -31.307 -5.692 10.253 1.00 19.15 79 ILE B O 1
ATOM 2529 N N . GLU B 1 87 ? -31.026 -7.781 11.059 1.00 18.60 80 GLU B N 1
ATOM 2530 C CA . GLU B 1 87 ? -29.802 -7.423 11.757 1.00 18.21 80 GLU B CA 1
ATOM 2531 C C . GLU B 1 87 ? -28.581 -7.769 10.909 1.00 17.33 80 GLU B C 1
ATOM 2532 O O . GLU B 1 87 ? -27.576 -7.093 11.056 1.00 17.76 80 GLU B O 1
ATOM 2538 N N . THR B 1 88 ? -28.652 -8.810 10.059 1.00 15.77 81 THR B N 1
ATOM 2539 C CA . THR B 1 88 ? -27.498 -9.233 9.272 1.00 18.05 81 THR B CA 1
ATOM 2540 C C . THR B 1 88 ? -27.943 -9.543 7.842 1.00 19.25 81 THR B C 1
ATOM 2541 O O . THR B 1 88 ? -29.006 -10.133 7.648 1.00 17.53 81 THR B O 1
ATOM 2545 N N . LEU B 1 89 ? -27.096 -9.169 6.870 1.00 16.81 82 LEU B N 1
ATOM 2546 C CA . LEU B 1 89 ? -27.325 -9.470 5.467 1.00 18.04 82 LEU B CA 1
ATOM 2547 C C . LEU B 1 89 ? -26.039 -10.090 4.912 1.00 16.12 82 LEU B C 1
ATOM 2548 O O . LEU B 1 89 ? -24.956 -9.499 5.012 1.00 14.34 82 LEU B O 1
ATOM 2553 N N . ILE B 1 90 ? -26.183 -11.293 4.334 1.00 13.74 83 ILE B N 1
ATOM 2554 C CA . ILE B 1 90 ? -25.053 -12.063 3.837 1.00 14.16 83 ILE B CA 1
ATOM 2555 C C . ILE B 1 90 ? -25.236 -12.256 2.337 1.00 14.03 83 ILE B C 1
ATOM 2556 O O . ILE B 1 90 ? -26.168 -12.943 1.905 1.00 12.03 83 ILE B O 1
ATOM 2561 N N . ASN B 1 91 ? -24.313 -11.639 1.587 1.00 12.57 84 ASN B N 1
ATOM 2562 C CA . ASN B 1 91 ? -24.302 -11.690 0.136 1.00 12.81 84 ASN B CA 1
ATOM 2563 C C . ASN B 1 91 ? -23.397 -12.843 -0.288 1.00 13.19 84 ASN B C 1
ATOM 2564 O O . ASN B 1 91 ? -22.211 -12.642 -0.548 1.00 12.81 84 ASN B O 1
ATOM 2569 N N . ASN B 1 92 ? -23.986 -14.054 -0.304 1.00 13.54 85 ASN B N 1
ATOM 2570 C CA . ASN B 1 92 ? -23.269 -15.301 -0.568 1.00 13.30 85 ASN B CA 1
ATOM 2571 C C . ASN B 1 92 ? -23.568 -15.874 -1.954 1.00 14.08 85 ASN B C 1
ATOM 2572 O O . ASN B 1 92 ? -22.713 -16.585 -2.496 1.00 13.48 85 ASN B O 1
ATOM 2577 N N . ALA B 1 93 ? -24.745 -15.577 -2.552 1.00 13.85 86 ALA B N 1
ATOM 2578 C CA . ALA B 1 93 ? -25.053 -16.114 -3.870 1.00 13.52 86 ALA B CA 1
ATOM 2579 C C . ALA B 1 93 ? -23.939 -15.788 -4.854 1.00 14.58 86 ALA B C 1
ATOM 2580 O O . ALA B 1 93 ? -23.491 -14.658 -4.912 1.00 11.94 86 ALA B O 1
ATOM 2582 N N . GLY B 1 94 ? -23.502 -16.788 -5.616 1.00 14.35 87 GLY B N 1
ATOM 2583 C CA . GLY B 1 94 ? -22.429 -16.566 -6.568 1.00 14.28 87 GLY B CA 1
ATOM 2584 C C . GLY B 1 94 ? -22.053 -17.853 -7.260 1.00 14.53 87 GLY B C 1
ATOM 2585 O O . GLY B 1 94 ? -22.347 -18.933 -6.765 1.00 16.22 87 GLY B O 1
ATOM 2586 N N . PHE B 1 95 ? -21.444 -17.732 -8.441 1.00 15.03 88 PHE B N 1
ATOM 2587 C CA . PHE B 1 95 ? -20.899 -18.906 -9.109 1.00 14.27 88 PHE B CA 1
ATOM 2588 C C . PHE B 1 95 ? -19.660 -18.503 -9.910 1.00 14.26 88 PHE B C 1
ATOM 2589 O O . PHE B 1 95 ? -19.326 -17.317 -10.058 1.00 13.88 88 PHE B O 1
ATOM 2597 N N .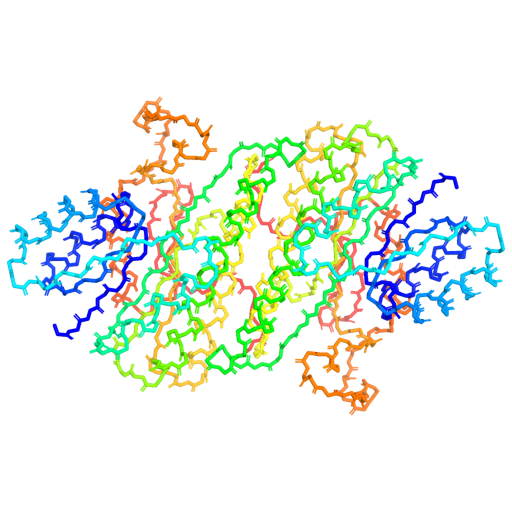 GLY B 1 96 ? -18.990 -19.540 -10.406 1.00 15.68 89 GLY B N 1
ATOM 2598 C CA . GLY B 1 96 ? -17.720 -19.400 -11.103 1.00 15.31 89 GLY B CA 1
ATOM 2599 C C . GLY B 1 96 ? -17.721 -20.092 -12.457 1.00 15.79 89 GLY B C 1
ATOM 2600 O O . GLY B 1 96 ? -18.758 -20.452 -12.996 1.00 17.01 89 GLY B O 1
ATOM 2601 N N . ASP B 1 97 ? -16.534 -20.113 -13.060 1.00 15.42 90 ASP B N 1
ATOM 2602 C CA . ASP B 1 97 ? -16.310 -20.632 -14.401 1.00 15.38 90 ASP B CA 1
ATOM 2603 C C . ASP B 1 97 ? -14.834 -20.986 -14.512 1.00 15.69 90 ASP B C 1
ATOM 2604 O O . ASP B 1 97 ? -14.008 -20.299 -13.897 1.00 14.70 90 ASP B O 1
ATOM 2609 N N . PHE B 1 98 ? -14.543 -22.073 -15.273 1.00 15.20 91 PHE B N 1
ATOM 2610 C CA . PHE B 1 98 ? -13.193 -22.452 -15.647 1.00 16.87 91 PHE B CA 1
ATOM 2611 C C . PHE B 1 98 ? -13.157 -22.482 -17.168 1.00 18.37 91 PHE B C 1
ATOM 2612 O O . PHE B 1 98 ? -13.929 -23.188 -17.799 1.00 20.71 91 PHE B O 1
ATOM 2620 N N . ASP B 1 99 ? -12.265 -21.688 -17.745 1.00 17.45 92 ASP B N 1
ATOM 2621 C CA . ASP B 1 99 ? -12.058 -21.601 -19.177 1.00 17.43 92 ASP B CA 1
ATOM 2622 C C . ASP B 1 99 ? -11.183 -20.388 -19.405 1.00 16.59 92 ASP B C 1
ATOM 2623 O O . ASP B 1 99 ? -11.231 -19.453 -18.606 1.00 16.90 92 ASP B O 1
ATOM 2628 N N . LEU B 1 100 ? -10.440 -20.413 -20.517 1.00 14.13 93 LEU B N 1
ATOM 2629 C CA . LEU B 1 100 ? -9.656 -19.256 -20.925 1.00 15.95 93 LEU B CA 1
ATOM 2630 C C . LEU B 1 100 ? -10.639 -18.187 -21.370 1.00 14.57 93 LEU B C 1
ATOM 2631 O O . LEU B 1 100 ? -11.751 -18.515 -21.807 1.00 14.52 93 LEU B O 1
ATOM 2636 N N . VAL B 1 101 ? -10.201 -16.926 -21.356 1.00 13.70 94 VAL B N 1
ATOM 2637 C CA . VAL B 1 101 ? -11.098 -15.846 -21.728 1.00 15.25 94 VAL B CA 1
ATOM 2638 C C . VAL B 1 101 ? -11.586 -16.054 -23.166 1.00 14.91 94 VAL B C 1
ATOM 2639 O O . VAL B 1 101 ? -12.758 -15.886 -23.444 1.00 15.36 94 VAL B O 1
ATOM 2643 N N . GLN B 1 102 ? -10.678 -16.387 -24.082 1.00 16.82 95 GLN B N 1
ATOM 2644 C CA . GLN B 1 102 ? -11.020 -16.552 -25.493 1.00 18.06 95 GLN B CA 1
ATOM 2645 C C . GLN B 1 102 ? -12.068 -17.650 -25.697 1.00 19.74 95 GLN B C 1
ATOM 2646 O O . GLN B 1 102 ? -12.657 -17.719 -26.780 1.00 20.00 95 GLN B O 1
ATOM 2652 N N . ASP B 1 103 ? -12.272 -18.500 -24.675 1.00 19.59 96 ASP B N 1
ATOM 2653 C CA . ASP B 1 103 ? -13.154 -19.656 -24.747 1.00 19.26 96 ASP B CA 1
ATOM 2654 C C . ASP B 1 103 ? -14.494 -19.505 -24.009 1.00 20.48 96 ASP B C 1
ATOM 2655 O O . ASP B 1 103 ? -15.313 -20.419 -24.071 1.00 19.48 96 ASP B O 1
ATOM 2660 N N . ILE B 1 104 ? -14.732 -18.405 -23.282 1.00 18.06 97 ILE B N 1
ATOM 2661 C CA . ILE B 1 104 ? -15.885 -18.308 -22.395 1.00 19.22 97 ILE B CA 1
ATOM 2662 C C . ILE B 1 104 ? -17.172 -18.150 -23.189 1.00 19.63 97 ILE B C 1
ATOM 2663 O O . ILE B 1 104 ? -17.143 -17.662 -24.314 1.00 17.27 97 ILE B O 1
ATOM 2668 N N . GLU B 1 105 ? -18.276 -18.603 -22.574 1.00 18.00 98 GLU B N 1
ATOM 2669 C CA . GLU B 1 105 ? -19.624 -18.332 -23.053 1.00 18.84 98 GLU B CA 1
ATOM 2670 C C . GLU B 1 105 ? -20.118 -17.056 -22.376 1.00 19.16 98 GLU B C 1
ATOM 2671 O O . GLU B 1 105 ? -20.150 -17.003 -21.141 1.00 15.82 98 GLU B O 1
ATOM 2677 N N . LEU B 1 106 ? -20.460 -16.042 -23.190 1.00 19.30 99 LEU B N 1
ATOM 2678 C CA . LEU B 1 106 ? -20.743 -14.703 -22.687 1.00 19.39 99 LEU B CA 1
ATOM 2679 C C . LEU B 1 106 ? -22.060 -14.650 -21.928 1.00 18.10 99 LEU B C 1
ATOM 2680 O O . LEU B 1 106 ? -22.204 -13.814 -21.026 1.00 20.14 99 LEU B O 1
ATOM 2685 N N . GLY B 1 107 ? -22.985 -15.560 -22.228 1.00 18.56 100 GLY B N 1
ATOM 2686 C CA . GLY B 1 107 ? -24.254 -15.603 -21.527 1.00 19.91 100 GLY B CA 1
ATOM 2687 C C . GLY B 1 107 ? -24.046 -15.898 -20.049 1.00 18.03 100 GLY B C 1
ATOM 2688 O O . GLY B 1 107 ? -24.559 -15.178 -19.187 1.00 19.02 100 GLY B O 1
ATOM 2689 N N . LYS B 1 108 ? -23.243 -16.930 -19.783 1.00 18.14 101 LYS B N 1
ATOM 2690 C CA . LYS B 1 108 ? -22.889 -17.302 -18.430 1.00 18.88 101 LYS B CA 1
ATOM 2691 C C . LYS B 1 108 ? -22.069 -16.199 -17.742 1.00 16.64 101 LYS B C 1
ATOM 2692 O O . LYS B 1 108 ? -22.273 -15.943 -16.549 1.00 16.24 101 LYS B O 1
ATOM 2698 N N . ILE B 1 109 ? -21.109 -15.588 -18.461 1.00 16.37 102 ILE B N 1
ATOM 2699 C CA . ILE B 1 109 ? -20.191 -14.648 -17.815 1.00 15.81 102 ILE B CA 1
ATOM 2700 C C . ILE B 1 109 ? -20.952 -13.360 -17.519 1.00 15.22 102 ILE B C 1
ATOM 2701 O O . ILE B 1 109 ? -20.881 -12.791 -16.420 1.00 16.39 102 ILE B O 1
ATOM 2706 N N . GLU B 1 110 ? -21.800 -12.961 -18.469 1.00 13.92 103 GLU B N 1
ATOM 2707 C CA . GLU B 1 110 ? -22.669 -11.843 -18.223 1.00 13.73 103 GLU B CA 1
ATOM 2708 C C . GLU B 1 110 ? -23.494 -12.088 -16.961 1.00 13.94 103 GLU B C 1
ATOM 2709 O O . GLU B 1 110 ? -23.634 -11.186 -16.146 1.00 14.28 103 GLU B O 1
ATOM 2715 N N . LYS B 1 111 ? -24.132 -13.265 -16.857 1.00 13.01 104 LYS B N 1
ATOM 2716 C CA . LYS B 1 111 ? -24.912 -13.586 -15.672 1.00 14.08 104 LYS B CA 1
ATOM 2717 C C . LYS B 1 111 ? -24.066 -13.529 -14.397 1.00 13.35 104 LYS B C 1
ATOM 2718 O O . LYS B 1 111 ? -24.542 -13.074 -13.348 1.00 12.29 104 LYS B O 1
ATOM 2724 N N . MET B 1 112 ? -22.850 -14.059 -14.468 1.00 11.90 105 MET B N 1
ATOM 2725 C CA . MET B 1 112 ? -21.933 -14.040 -13.348 1.00 13.90 105 MET B CA 1
ATOM 2726 C C . MET B 1 112 ? -21.673 -12.610 -12.860 1.00 13.45 105 MET B C 1
ATOM 2727 O O . MET B 1 112 ? -21.577 -12.378 -11.653 1.00 12.44 105 MET B O 1
ATOM 2732 N N . LEU B 1 113 ? -21.552 -11.664 -13.800 1.00 13.76 106 LEU B N 1
ATOM 2733 C CA . LEU B 1 113 ? -21.357 -10.272 -13.443 1.00 13.34 106 LEU B CA 1
ATOM 2734 C C . LEU B 1 113 ? -22.624 -9.764 -12.744 1.00 13.50 106 LEU B C 1
ATOM 2735 O O . LEU B 1 113 ? -22.557 -9.078 -11.715 1.00 15.18 106 LEU B O 1
ATOM 2740 N N . ARG B 1 114 ? -23.792 -10.033 -13.337 1.00 12.25 107 ARG B N 1
ATOM 2741 C CA . ARG B 1 114 ? -25.043 -9.624 -12.697 1.00 13.81 107 ARG B CA 1
ATOM 2742 C C . ARG B 1 114 ? -25.205 -10.198 -11.283 1.00 12.92 107 ARG B C 1
ATOM 2743 O O . ARG B 1 114 ? -25.792 -9.538 -10.427 1.00 14.22 107 ARG B O 1
ATOM 2751 N N . LEU B 1 115 ? -24.754 -11.436 -11.026 1.00 14.29 108 LEU B N 1
ATOM 2752 C CA . LEU B 1 115 ? -24.974 -12.060 -9.720 1.00 12.67 108 LEU B CA 1
ATOM 2753 C C . LEU B 1 115 ? -23.881 -11.667 -8.741 1.00 12.60 108 LEU B C 1
ATOM 2754 O O . LEU B 1 115 ? -24.179 -11.243 -7.614 1.00 13.17 108 LEU B O 1
ATOM 2759 N N . ASN B 1 116 ? -22.625 -11.926 -9.147 1.00 12.00 109 ASN B N 1
ATOM 2760 C CA . ASN B 1 116 ? -21.502 -11.862 -8.214 1.00 12.70 109 ASN B CA 1
ATOM 2761 C C . ASN B 1 116 ? -21.188 -10.411 -7.851 1.00 14.15 109 ASN B C 1
ATOM 2762 O O . ASN B 1 116 ? -20.665 -10.113 -6.783 1.00 15.36 109 ASN B O 1
ATOM 2767 N N . ILE B 1 117 ? -21.464 -9.512 -8.778 1.00 14.62 110 ILE B N 1
ATOM 2768 C CA . ILE B 1 117 ? -21.138 -8.089 -8.629 1.00 12.61 110 ILE B CA 1
ATOM 2769 C C . ILE B 1 117 ? -22.387 -7.246 -8.410 1.00 13.41 110 ILE B C 1
ATOM 2770 O O . ILE B 1 117 ? -22.496 -6.545 -7.392 1.00 15.72 110 ILE B O 1
ATOM 2775 N N . GLU B 1 118 ? -23.357 -7.422 -9.307 1.00 13.51 111 GLU B N 1
ATOM 2776 C CA . GLU B 1 118 ? -24.445 -6.444 -9.289 1.00 14.80 111 GLU B CA 1
ATOM 2777 C C . GLU B 1 118 ? -25.384 -6.672 -8.110 1.00 13.83 111 GLU B C 1
ATOM 2778 O O . GLU B 1 118 ? -25.739 -5.722 -7.395 1.00 14.49 111 GLU B O 1
ATOM 2784 N N . ALA B 1 119 ? -25.892 -7.928 -8.047 1.00 13.06 112 ALA B N 1
ATOM 2785 C CA . ALA B 1 119 ? -26.805 -8.230 -6.944 1.00 12.12 112 ALA B CA 1
ATOM 2786 C C . ALA B 1 119 ? -26.162 -7.861 -5.606 1.00 13.53 112 ALA B C 1
ATOM 2787 O O . ALA B 1 119 ? -26.811 -7.284 -4.726 1.00 13.70 112 ALA B O 1
ATOM 2789 N N . LEU B 1 120 ? -24.881 -8.200 -5.443 1.00 13.79 113 LEU B N 1
ATOM 2790 C CA . LEU B 1 120 ? -24.157 -7.922 -4.212 1.00 13.30 113 LEU B CA 1
ATOM 2791 C C . LEU B 1 120 ? -24.076 -6.420 -3.934 1.00 12.61 113 LEU B C 1
ATOM 2792 O O . LEU B 1 120 ? -24.268 -5.987 -2.826 1.00 12.13 113 LEU B O 1
ATOM 2797 N N . THR B 1 121 ? -23.870 -5.622 -4.955 1.00 12.49 114 THR B N 1
ATOM 2798 C CA . THR B 1 121 ? -23.761 -4.180 -4.803 1.00 12.80 114 THR B CA 1
ATOM 2799 C C . THR B 1 121 ? -25.128 -3.567 -4.477 1.00 13.00 114 THR B C 1
ATOM 2800 O O . THR B 1 121 ? -25.208 -2.585 -3.723 1.00 13.97 114 THR B O 1
ATOM 2804 N N . ILE B 1 122 ? -26.176 -4.094 -5.123 1.00 12.71 115 ILE B N 1
ATOM 2805 C CA . ILE B 1 122 ? -27.511 -3.577 -4.925 1.00 13.14 115 ILE B CA 1
ATOM 2806 C C . ILE B 1 122 ? -27.935 -3.803 -3.478 1.00 12.39 115 ILE B C 1
ATOM 2807 O O . ILE B 1 122 ? -28.349 -2.858 -2.826 1.00 12.68 115 ILE B O 1
ATOM 2812 N N . LEU B 1 123 ? -27.767 -5.035 -2.971 1.00 12.28 116 LEU B N 1
ATOM 2813 C CA . LEU B 1 123 ? -28.190 -5.334 -1.615 1.00 12.70 116 LEU B CA 1
ATOM 2814 C C . LEU B 1 123 ? -27.280 -4.640 -0.596 1.00 12.72 116 LEU B C 1
ATOM 2815 O O . LEU B 1 123 ? -27.766 -4.207 0.434 1.00 12.90 116 LEU B O 1
ATOM 2820 N N . SER B 1 124 ? -25.968 -4.534 -0.865 1.00 13.36 117 SER B N 1
ATOM 2821 C CA . SER B 1 124 ? -25.075 -3.847 0.059 1.00 13.73 117 SER B CA 1
ATOM 2822 C C . SER B 1 124 ? -25.536 -2.385 0.210 1.00 14.15 117 SER B C 1
ATOM 2823 O O . SER B 1 124 ? -25.637 -1.843 1.306 1.00 12.90 117 SER B O 1
ATOM 2826 N N . SER B 1 125 ? -25.795 -1.755 -0.939 1.00 13.29 118 SER B N 1
ATOM 2827 C CA . SER B 1 125 ? -26.180 -0.355 -1.040 1.00 13.64 118 SER B CA 1
ATOM 2828 C C . SER B 1 125 ? -27.503 -0.116 -0.310 1.00 14.98 118 SER B C 1
ATOM 2829 O O . SER B 1 125 ? -27.622 0.771 0.542 1.00 13.93 118 SER B O 1
ATOM 2832 N N . LEU B 1 126 ? -28.500 -0.957 -0.616 1.00 16.11 119 LEU B N 1
ATOM 2833 C CA . LEU B 1 126 ? -29.805 -0.787 -0.017 1.00 15.43 119 LEU B CA 1
ATOM 2834 C C . LEU B 1 126 ? -29.754 -1.031 1.491 1.00 16.85 119 LEU B C 1
ATOM 2835 O O . LEU B 1 126 ? -30.418 -0.294 2.233 1.00 16.53 119 LEU B O 1
ATOM 2840 N N . PHE B 1 127 ? -28.960 -2.025 1.919 1.00 14.81 120 PHE B N 1
ATOM 2841 C CA . PHE B 1 127 ? -28.798 -2.306 3.338 1.00 14.09 120 PHE B CA 1
ATOM 2842 C C . PHE B 1 127 ? -28.146 -1.101 4.017 1.00 15.50 120 PHE B C 1
ATOM 2843 O O . PHE B 1 127 ? -28.618 -0.672 5.077 1.00 17.47 120 PHE B O 1
ATOM 2851 N N . ALA B 1 128 ? -27.052 -0.595 3.439 1.00 16.09 121 ALA B N 1
ATOM 2852 C CA . ALA B 1 128 ? -26.320 0.533 3.993 1.00 16.63 121 ALA B CA 1
ATOM 2853 C C . ALA B 1 128 ? -27.234 1.748 4.118 1.00 18.37 121 ALA B C 1
ATOM 2854 O O . ALA B 1 128 ? -27.240 2.430 5.150 1.00 18.88 121 ALA B O 1
ATOM 2856 N N . ARG B 1 129 ? -28.038 1.985 3.077 1.00 17.25 122 ARG B N 1
ATOM 2857 C CA . ARG B 1 129 ? -28.879 3.163 2.985 1.00 17.94 122 ARG B CA 1
ATOM 2858 C C . ARG B 1 129 ? -29.782 3.265 4.215 1.00 19.42 122 ARG B C 1
ATOM 2859 O O . ARG B 1 129 ? -29.974 4.366 4.728 1.00 17.39 122 ARG B O 1
ATOM 2867 N N . ASP B 1 130 ? -30.319 2.134 4.697 1.00 17.55 123 ASP B N 1
ATOM 2868 C CA . ASP B 1 130 ? -31.220 2.209 5.839 1.00 19.80 123 ASP B CA 1
ATOM 2869 C C . ASP B 1 130 ? -30.744 1.409 7.062 1.00 19.48 123 ASP B C 1
ATOM 2870 O O . ASP B 1 130 ? -31.543 1.229 7.989 1.00 20.21 123 ASP B O 1
ATOM 2875 N N . HIS B 1 131 ? -29.461 1.001 7.132 1.00 17.73 124 HIS B N 1
ATOM 2876 C CA . HIS B 1 131 ? -28.936 0.388 8.350 1.00 16.87 124 HIS B CA 1
ATOM 2877 C C . HIS B 1 131 ? -27.694 1.106 8.886 1.00 18.98 124 HIS B C 1
ATOM 2878 O O . HIS B 1 131 ? -27.277 0.772 9.983 1.00 19.85 124 HIS B O 1
ATOM 2885 N N . HIS B 1 132 ? -27.119 2.093 8.166 1.00 18.15 125 HIS B N 1
ATOM 2886 C CA . HIS B 1 132 ? -25.815 2.664 8.518 1.00 18.76 125 HIS B CA 1
ATOM 2887 C C . HIS B 1 132 ? -25.774 3.108 9.997 1.00 19.76 125 HIS B C 1
ATOM 2888 O O . HIS B 1 132 ? -24.758 2.893 10.657 1.00 17.01 125 HIS B O 1
ATOM 2895 N N . ASP B 1 133 ? -26.876 3.688 10.504 1.00 19.92 126 ASP B N 1
ATOM 2896 C CA . ASP B 1 133 ? -26.953 4.198 11.875 1.00 22.17 126 ASP B CA 1
ATOM 2897 C C . ASP B 1 133 ? -27.750 3.282 12.812 1.00 23.68 126 ASP B C 1
ATOM 2898 O O . ASP B 1 133 ? -28.310 3.746 13.820 1.00 22.57 126 ASP B O 1
ATOM 2903 N N . ILE B 1 134 ? -27.840 1.980 12.507 1.00 21.77 127 ILE B N 1
ATOM 2904 C CA . ILE B 1 134 ? -28.640 1.098 13.347 1.00 22.14 127 ILE B CA 1
ATOM 2905 C C . ILE B 1 134 ? -27.713 0.154 14.101 1.00 23.40 127 ILE B C 1
ATOM 2906 O O . ILE B 1 134 ? -26.976 -0.631 13.499 1.00 20.37 127 ILE B O 1
ATOM 2911 N N . GLU B 1 135 ? -27.814 0.170 15.443 1.00 22.39 128 GLU B N 1
ATOM 2912 C CA . GLU B 1 135 ? -26.930 -0.644 16.255 1.00 23.21 128 GLU B CA 1
ATOM 2913 C C . GLU B 1 135 ? -27.137 -2.125 15.937 1.00 21.28 128 GLU B C 1
ATOM 2914 O O . GLU B 1 135 ? -28.244 -2.556 15.659 1.00 19.53 128 GLU B O 1
ATOM 2920 N N . GLY B 1 136 ? -26.036 -2.879 16.021 1.00 20.70 129 GLY B N 1
ATOM 2921 C CA . GLY B 1 136 ? -26.043 -4.335 15.949 1.00 19.44 129 GLY B CA 1
ATOM 2922 C C . GLY B 1 136 ? -26.240 -4.896 14.543 1.00 16.88 129 GLY B C 1
ATOM 2923 O O . GLY B 1 136 ? -26.478 -6.108 14.415 1.00 14.80 129 GLY B O 1
ATOM 2924 N N . THR B 1 137 ? -26.085 -4.050 13.498 1.00 16.73 130 THR B N 1
ATOM 2925 C CA . THR B 1 137 ? -26.255 -4.501 12.110 1.00 16.32 130 THR B CA 1
ATOM 2926 C C . THR B 1 137 ? -24.912 -4.848 11.477 1.00 16.24 130 THR B C 1
ATOM 2927 O O . THR B 1 137 ? -23.914 -4.196 11.737 1.00 16.56 130 THR B O 1
ATOM 2931 N N . THR B 1 138 ? -24.901 -5.915 10.645 1.00 16.08 131 THR B N 1
ATOM 2932 C CA . THR B 1 138 ? -23.691 -6.391 9.992 1.00 15.87 131 THR B CA 1
ATOM 2933 C C . THR B 1 138 ? -24.003 -6.774 8.541 1.00 15.52 131 THR B C 1
ATOM 2934 O O . THR B 1 138 ? -24.964 -7.497 8.254 1.00 15.25 131 THR B O 1
ATOM 2938 N N . LEU B 1 139 ? -23.150 -6.301 7.623 1.00 13.81 132 LEU B N 1
ATOM 2939 C CA . LEU B 1 139 ? -23.153 -6.755 6.228 1.00 13.59 132 LEU B CA 1
ATOM 2940 C C . LEU B 1 139 ? -21.955 -7.675 6.038 1.00 14.15 132 LEU B C 1
ATOM 2941 O O . LEU B 1 139 ? -20.849 -7.268 6.399 1.00 14.83 132 LEU B O 1
ATOM 2946 N N . VAL B 1 140 ? -22.174 -8.886 5.528 1.00 13.89 133 VAL B N 1
ATOM 2947 C CA . VAL B 1 140 ? -21.090 -9.808 5.198 1.00 14.30 133 VAL B CA 1
ATOM 2948 C C . VAL B 1 140 ? -21.186 -10.154 3.717 1.00 14.75 133 VAL B C 1
ATOM 2949 O O . VAL B 1 140 ? -22.195 -10.746 3.287 1.00 13.22 133 VAL B O 1
ATOM 2953 N N . ASN B 1 141 ? -20.167 -9.743 2.957 1.00 12.30 134 ASN B N 1
ATOM 2954 C CA . ASN B 1 141 ? -20.044 -10.132 1.555 1.00 13.12 134 ASN B CA 1
ATOM 2955 C C . ASN B 1 141 ? -19.060 -11.297 1.390 1.00 12.26 134 ASN B C 1
ATOM 2956 O O . ASN B 1 141 ? -17.984 -11.285 1.966 1.00 13.88 134 ASN B O 1
ATOM 2961 N N . ILE B 1 142 ? -19.434 -12.291 0.590 1.00 12.76 135 ILE B N 1
ATOM 2962 C CA . ILE B 1 142 ? -18.514 -13.449 0.381 1.00 12.38 135 ILE B CA 1
ATOM 2963 C C . ILE B 1 142 ? -17.691 -13.189 -0.891 1.00 12.32 135 ILE B C 1
ATOM 2964 O O . ILE B 1 142 ? -18.260 -13.215 -1.993 1.00 12.85 135 ILE B O 1
ATOM 2969 N N . SER B 1 143 ? -16.399 -12.928 -0.717 1.00 11.69 136 SER B N 1
ATOM 2970 C CA . SER B 1 143 ? -15.475 -12.899 -1.875 1.00 13.21 136 SER B CA 1
ATOM 2971 C C . SER B 1 143 ? -14.864 -14.301 -2.024 1.00 13.03 136 SER B C 1
ATOM 2972 O O . SER B 1 143 ? -15.613 -15.285 -2.006 1.00 14.72 136 SER B O 1
ATOM 2975 N N . SER B 1 144 ? -13.542 -14.349 -2.130 1.00 14.13 137 SER B N 1
ATOM 2976 C CA . SER B 1 144 ? -12.771 -15.602 -2.283 1.00 13.45 137 SER B CA 1
ATOM 2977 C C . SER B 1 144 ? -11.299 -15.268 -2.036 1.00 15.07 137 SER B C 1
ATOM 2978 O O . SER B 1 144 ? -10.931 -14.089 -2.137 1.00 13.33 137 SER B O 1
ATOM 2981 N N . LEU B 1 145 ? -10.498 -16.285 -1.750 1.00 14.76 138 LEU B N 1
ATOM 2982 C CA . LEU B 1 145 ? -9.061 -16.063 -1.783 1.00 15.37 138 LEU B CA 1
ATOM 2983 C C . LEU B 1 145 ? -8.690 -15.614 -3.192 1.00 16.75 138 LEU B C 1
ATOM 2984 O O . LEU B 1 145 ? -7.703 -14.892 -3.396 1.00 17.76 138 LEU B O 1
ATOM 2989 N N . GLY B 1 146 ? -9.527 -16.012 -4.155 1.00 16.19 139 GLY B N 1
ATOM 2990 C CA . GLY B 1 146 ? -9.387 -15.617 -5.547 1.00 16.62 139 GLY B CA 1
ATOM 2991 C C . GLY B 1 146 ? -9.739 -14.152 -5.804 1.00 15.09 139 GLY B C 1
ATOM 2992 O O . GLY B 1 146 ? -9.602 -13.700 -6.941 1.00 14.11 139 GLY B O 1
ATOM 2993 N N . GLY B 1 147 ? -10.252 -13.453 -4.778 1.00 15.47 140 GLY B N 1
ATOM 2994 C CA . GLY B 1 147 ? -10.460 -12.007 -4.811 1.00 14.78 140 GLY B CA 1
ATOM 2995 C C . GLY B 1 147 ? -9.259 -11.234 -4.289 1.00 13.24 140 GLY B C 1
ATOM 2996 O O . GLY B 1 147 ? -9.308 -10.008 -4.199 1.00 13.14 140 GLY B O 1
ATOM 2997 N N . TYR B 1 148 ? -8.184 -11.960 -3.961 1.00 13.26 141 TYR B N 1
ATOM 2998 C CA . TYR B 1 148 ? -6.947 -11.384 -3.445 1.00 15.29 141 TYR B CA 1
ATOM 2999 C C . TYR B 1 148 ? -5.719 -11.905 -4.191 1.00 15.33 141 TYR B C 1
ATOM 3000 O O . TYR B 1 148 ? -4.641 -11.295 -4.117 1.00 15.12 141 TYR B O 1
ATOM 3009 N N . ARG B 1 149 ? -5.864 -13.040 -4.873 1.00 14.78 142 ARG B N 1
ATOM 3010 C CA . ARG B 1 149 ? -4.798 -13.548 -5.733 1.00 16.55 142 ARG B CA 1
ATOM 3011 C C . ARG B 1 149 ? -5.431 -14.310 -6.889 1.00 16.72 142 ARG B C 1
ATOM 3012 O O . ARG B 1 149 ? -6.325 -15.112 -6.665 1.00 17.09 142 ARG B O 1
ATOM 3020 N N . ILE B 1 150 ? -4.944 -14.057 -8.117 1.00 15.04 143 ILE B N 1
ATOM 3021 C CA . ILE B 1 150 ? -5.521 -14.574 -9.343 1.00 17.96 143 ILE B CA 1
ATOM 3022 C C . ILE B 1 150 ? -5.091 -16.020 -9.564 1.00 19.97 143 ILE B C 1
ATOM 3023 O O . ILE B 1 150 ? -3.930 -16.362 -9.355 1.00 23.77 143 ILE B O 1
ATOM 3028 N N . VAL B 1 151 ? -6.060 -16.796 -10.041 1.00 21.43 144 VAL B N 1
ATOM 3029 C CA . VAL B 1 151 ? -5.980 -18.222 -10.316 1.00 23.57 144 VAL B CA 1
ATOM 3030 C C . VAL B 1 151 ? -6.016 -18.402 -11.825 1.00 19.92 144 VAL B C 1
ATOM 3031 O O . VAL B 1 151 ? -7.015 -18.047 -12.451 1.00 20.30 144 VAL B O 1
ATOM 3035 N N . PRO B 1 152 ? -5.048 -19.104 -12.442 1.00 20.59 145 PRO B N 1
ATOM 3036 C CA . PRO B 1 152 ? -5.149 -19.431 -13.862 1.00 19.59 145 PRO B CA 1
ATOM 3037 C C . PRO B 1 152 ? -6.435 -20.175 -14.185 1.00 17.44 145 PRO B C 1
ATOM 3038 O O . PRO B 1 152 ? -6.889 -20.982 -13.384 1.00 18.47 145 PRO B O 1
ATOM 3042 N N . ASN B 1 153 ? -7.029 -19.857 -15.352 1.00 17.00 146 ASN B N 1
ATOM 3043 C CA . ASN B 1 153 ? -8.190 -20.544 -15.921 1.00 18.56 146 ASN B CA 1
ATOM 3044 C C . ASN B 1 153 ? -9.486 -20.041 -15.274 1.00 17.78 146 ASN B C 1
ATOM 3045 O O . ASN B 1 153 ? -10.559 -20.548 -15.619 1.00 18.71 146 ASN B O 1
ATOM 3050 N N . ALA B 1 154 ? -9.399 -19.010 -14.408 1.00 16.55 147 ALA B N 1
ATOM 3051 C CA . ALA B 1 154 ? -10.550 -18.498 -13.682 1.00 14.64 147 ALA B CA 1
ATOM 3052 C C . ALA B 1 154 ? -10.534 -16.974 -13.641 1.00 14.30 147 ALA B C 1
ATOM 3053 O O . ALA B 1 154 ? -10.907 -16.417 -12.615 1.00 12.36 147 ALA B O 1
ATOM 3055 N N . VAL B 1 155 ? -10.054 -16.337 -14.717 1.00 13.77 148 VAL B N 1
ATOM 3056 C CA . VAL B 1 155 ? -9.715 -14.909 -14.679 1.00 13.32 148 VAL B CA 1
ATOM 3057 C C . VAL B 1 155 ? -10.983 -14.090 -14.410 1.00 12.12 148 VAL B C 1
ATOM 3058 O O . VAL B 1 155 ? -10.963 -13.236 -13.542 1.00 11.69 148 VAL B O 1
ATOM 3062 N N . THR B 1 156 ? -12.087 -14.382 -15.113 1.00 11.71 149 THR B N 1
ATOM 3063 C CA . THR B 1 156 ? -13.277 -13.550 -15.008 1.00 11.49 149 THR B CA 1
ATOM 3064 C C . THR B 1 156 ? -13.862 -13.640 -13.592 1.00 11.40 149 THR B C 1
ATOM 3065 O O . THR B 1 156 ? -14.156 -12.627 -12.957 1.00 11.28 149 THR B O 1
ATOM 3069 N N . TYR B 1 157 ? -13.873 -14.841 -13.048 1.00 11.43 150 TYR B N 1
ATOM 3070 C CA . TYR B 1 157 ? -14.419 -15.056 -11.730 1.00 12.88 150 TYR B CA 1
ATOM 3071 C C . TYR B 1 157 ? -13.547 -14.364 -10.698 1.00 12.73 150 TYR B C 1
ATOM 3072 O O . TYR B 1 157 ? -14.058 -13.724 -9.771 1.00 13.56 150 TYR B O 1
ATOM 3081 N N . CYS B 1 158 ? -12.228 -14.539 -10.826 1.00 13.18 151 CYS B N 1
ATOM 3082 C CA . CYS B 1 158 ? -11.350 -13.893 -9.862 1.00 13.55 151 CYS B CA 1
ATOM 3083 C C . CYS B 1 158 ? -11.607 -12.398 -9.895 1.00 14.05 151 CYS B C 1
ATOM 3084 O O . CYS B 1 158 ? -11.699 -11.796 -8.852 1.00 12.73 151 CYS B O 1
ATOM 3087 N N . ALA B 1 159 ? -11.662 -11.796 -11.087 1.00 12.02 152 ALA B N 1
ATOM 3088 C CA . ALA B 1 159 ? -11.961 -10.368 -11.180 1.00 12.64 152 ALA B CA 1
ATOM 3089 C C . ALA B 1 159 ? -13.255 -9.981 -10.443 1.00 11.72 152 ALA B C 1
ATOM 3090 O O . ALA B 1 159 ? -13.292 -8.983 -9.726 1.00 11.09 152 ALA B O 1
ATOM 3092 N N . THR B 1 160 ? -14.326 -10.778 -10.561 1.00 12.63 153 THR B N 1
ATOM 3093 C CA . THR B 1 160 ? -15.544 -10.479 -9.830 1.00 11.32 153 THR B CA 1
ATOM 3094 C C . THR B 1 160 ? -15.243 -10.447 -8.326 1.00 11.18 153 THR B C 1
ATOM 3095 O O . THR B 1 160 ? -15.824 -9.628 -7.638 1.00 11.62 153 THR B O 1
ATOM 3099 N N . LYS B 1 161 ? -14.302 -11.270 -7.834 1.00 10.66 154 LYS B N 1
ATOM 3100 C CA . LYS B 1 161 ? -14.044 -11.360 -6.399 1.00 11.69 154 LYS B CA 1
ATOM 3101 C C . LYS B 1 161 ? -13.083 -10.259 -5.953 1.00 12.46 154 LYS B C 1
ATOM 3102 O O . LYS B 1 161 ? -13.178 -9.812 -4.829 1.00 11.46 154 LYS B O 1
ATOM 3108 N N . PHE B 1 162 ? -12.164 -9.813 -6.823 1.00 12.72 155 PHE B N 1
ATOM 3109 C CA . PHE B 1 162 ? -11.421 -8.603 -6.575 1.00 12.05 155 PHE B CA 1
ATOM 3110 C C . PHE B 1 162 ? -12.385 -7.424 -6.406 1.00 11.98 155 PHE B C 1
ATOM 3111 O O . PHE B 1 162 ? -12.113 -6.551 -5.581 1.00 12.62 155 PHE B O 1
ATOM 3119 N N . TYR B 1 163 ? -13.471 -7.361 -7.194 1.00 11.25 156 TYR B N 1
ATOM 3120 C CA . TYR B 1 163 ? -14.490 -6.352 -7.036 1.00 10.29 156 TYR B CA 1
ATOM 3121 C C . TYR B 1 163 ? -15.115 -6.465 -5.652 1.00 10.02 156 TYR B C 1
ATOM 3122 O O . TYR B 1 163 ? -15.222 -5.487 -4.930 1.00 9.00 156 TYR B O 1
ATOM 3131 N N . VAL B 1 164 ? -15.502 -7.692 -5.275 1.00 10.54 157 VAL B N 1
ATOM 3132 C CA . VAL B 1 164 ? -16.157 -7.914 -3.987 1.00 11.58 157 VAL B CA 1
ATOM 3133 C C . VAL B 1 164 ? -15.225 -7.530 -2.829 1.00 11.66 157 VAL B C 1
ATOM 3134 O O . VAL B 1 164 ? -15.632 -6.818 -1.919 1.00 12.82 157 VAL B O 1
ATOM 3138 N N . SER B 1 165 ? -13.969 -7.914 -2.927 1.00 11.64 158 SER B N 1
ATOM 3139 C CA . SER B 1 165 ? -12.983 -7.585 -1.896 1.00 13.30 158 SER B CA 1
ATOM 3140 C C . SER B 1 165 ? -12.754 -6.077 -1.769 1.00 12.90 158 SER B C 1
ATOM 3141 O O . SER B 1 165 ? -12.789 -5.543 -0.647 1.00 12.96 158 SER B O 1
ATOM 3144 N N . ALA B 1 166 ? -12.552 -5.400 -2.908 1.00 13.16 159 ALA B N 1
ATOM 3145 C CA . ALA B 1 166 ? -12.246 -3.978 -2.879 1.00 12.74 159 ALA B CA 1
ATOM 3146 C C . ALA B 1 166 ? -13.482 -3.206 -2.440 1.00 12.40 159 ALA B C 1
ATOM 3147 O O . ALA B 1 166 ? -13.351 -2.262 -1.677 1.00 15.23 159 ALA B O 1
ATOM 3149 N N . TYR B 1 167 ? -14.648 -3.585 -2.972 1.00 12.25 160 TYR B N 1
ATOM 3150 C CA . TYR B 1 167 ? -15.886 -2.915 -2.634 1.00 12.43 160 TYR B CA 1
ATOM 3151 C C . TYR B 1 167 ? -16.089 -3.033 -1.127 1.00 11.27 160 TYR B C 1
ATOM 3152 O O . TYR B 1 167 ? -16.427 -2.063 -0.446 1.00 12.18 160 TYR B O 1
ATOM 3161 N N . THR B 1 168 ? -15.890 -4.227 -0.591 1.00 11.21 161 THR B N 1
ATOM 3162 C CA . THR B 1 168 ? -16.282 -4.447 0.783 1.00 11.86 161 THR B CA 1
ATOM 3163 C C . THR B 1 168 ? -15.282 -3.798 1.742 1.00 11.64 161 THR B C 1
ATOM 3164 O O . THR B 1 168 ? -15.641 -3.224 2.775 1.00 10.94 161 THR B O 1
ATOM 3168 N N . GLU B 1 169 ? -13.995 -3.911 1.447 1.00 13.54 162 GLU B N 1
ATOM 3169 C CA . GLU B 1 169 ? -13.015 -3.243 2.282 1.00 13.26 162 GLU B CA 1
ATOM 3170 C C . GLU B 1 169 ? -13.270 -1.735 2.251 1.00 13.38 162 GLU B C 1
ATOM 3171 O O . GLU B 1 169 ? -13.165 -1.071 3.275 1.00 13.37 162 GLU B O 1
ATOM 3177 N N . GLY B 1 170 ? -13.499 -1.185 1.060 1.00 12.78 163 GLY B N 1
ATOM 3178 C CA . GLY B 1 170 ? -13.822 0.243 0.937 1.00 13.34 163 GLY B CA 1
ATOM 3179 C C . GLY B 1 170 ? -15.025 0.668 1.786 1.00 13.36 163 GLY B C 1
ATOM 3180 O O . GLY B 1 170 ? -14.993 1.698 2.487 1.00 12.99 163 GLY B O 1
ATOM 3181 N N . LEU B 1 171 ? -16.115 -0.088 1.669 1.00 12.67 164 LEU B N 1
ATOM 3182 C CA . LEU B 1 171 ? -17.340 0.184 2.411 1.00 13.43 164 LEU B CA 1
ATOM 3183 C C . LEU B 1 171 ? -17.065 0.064 3.901 1.00 13.23 164 LEU B C 1
ATOM 3184 O O . LEU B 1 171 ? -17.527 0.905 4.664 1.00 14.43 164 LEU B O 1
ATOM 3189 N N . ALA B 1 172 ? -16.370 -1.015 4.308 1.00 16.97 165 ALA B N 1
ATOM 3190 C CA . ALA B 1 172 ? -16.143 -1.263 5.728 1.00 15.74 165 ALA B CA 1
ATOM 3191 C C . ALA B 1 172 ? -15.388 -0.076 6.351 1.00 16.82 165 ALA B C 1
ATOM 3192 O O . ALA B 1 172 ? -15.741 0.396 7.430 1.00 17.41 165 ALA B O 1
ATOM 3194 N N . GLN B 1 173 ? -14.366 0.420 5.649 1.00 17.46 166 GLN B N 1
ATOM 3195 C CA . GLN B 1 173 ? -13.567 1.533 6.150 1.00 17.62 166 GLN B CA 1
ATOM 3196 C C . GLN B 1 173 ? -14.311 2.853 6.083 1.00 17.08 166 GLN B C 1
ATOM 3197 O O . GLN B 1 173 ? -14.158 3.675 6.978 1.00 18.79 166 GLN B O 1
ATOM 3203 N N . GLU B 1 174 ? -15.170 3.026 5.078 1.00 15.80 167 GLU B N 1
ATOM 3204 C CA . GLU B 1 174 ? -16.019 4.203 4.990 1.00 17.38 167 GLU B CA 1
ATOM 3205 C C . GLU B 1 174 ? -16.934 4.309 6.211 1.00 17.02 167 GLU B C 1
ATOM 3206 O O . GLU B 1 174 ? -17.099 5.390 6.785 1.00 15.32 167 GLU B O 1
ATOM 3212 N N . LEU B 1 175 ? -17.561 3.186 6.559 1.00 17.34 168 LEU B N 1
ATOM 3213 C CA . LEU B 1 175 ? -18.456 3.139 7.705 1.00 17.71 168 LEU B CA 1
ATOM 3214 C C . LEU B 1 175 ? -17.687 3.410 9.005 1.00 20.05 168 LEU B C 1
ATOM 3215 O O . LEU B 1 175 ? -18.133 4.214 9.821 1.00 21.26 168 LEU B O 1
ATOM 3220 N N . GLN B 1 176 ? -16.585 2.701 9.214 1.00 20.41 169 GLN B N 1
ATOM 3221 C CA . GLN B 1 176 ? -15.778 2.876 10.423 1.00 24.47 169 GLN B CA 1
ATOM 3222 C C . GLN B 1 176 ? -15.413 4.342 10.623 1.00 25.27 169 GLN B C 1
ATOM 3223 O O . GLN B 1 176 ? -15.748 4.931 11.638 1.00 28.92 169 GLN B O 1
ATOM 3229 N N . LYS B 1 177 ? -14.768 4.915 9.612 1.00 26.04 170 LYS B N 1
ATOM 3230 C CA . LYS B 1 177 ? -14.272 6.279 9.657 1.00 28.40 170 LYS B CA 1
ATOM 3231 C C . LYS B 1 177 ? -15.390 7.299 9.795 1.00 25.98 170 LYS B C 1
ATOM 3232 O O . LYS B 1 177 ? -15.166 8.405 10.282 1.00 27.83 170 LYS B O 1
ATOM 3238 N N . GLY B 1 178 ? -16.577 6.961 9.308 1.00 23.31 171 GLY B N 1
ATOM 3239 C CA . GLY B 1 178 ? -17.707 7.855 9.355 1.00 23.54 171 GLY B CA 1
ATOM 3240 C C . GLY B 1 178 ? -18.549 7.689 10.620 1.00 24.06 171 GLY B C 1
ATOM 3241 O O . GLY B 1 178 ? -19.598 8.318 10.705 1.00 27.76 171 GLY B O 1
ATOM 3242 N N . GLY B 1 179 ? -18.107 6.814 11.537 1.00 26.71 172 GLY B N 1
ATOM 3243 C CA . GLY B 1 179 ? -18.760 6.573 12.819 1.00 26.81 172 GLY B CA 1
ATOM 3244 C C . GLY B 1 179 ? -20.065 5.785 12.688 1.00 28.46 172 GLY B C 1
ATOM 3245 O O . GLY B 1 179 ? -20.953 5.886 13.540 1.00 25.39 172 GLY B O 1
ATOM 3246 N N . ALA B 1 180 ? -20.191 4.981 11.623 1.00 24.05 173 ALA B N 1
ATOM 3247 C CA . ALA B 1 180 ? -21.434 4.272 11.389 1.00 22.88 173 ALA B CA 1
ATOM 3248 C C . ALA B 1 180 ? -21.581 3.183 12.459 1.00 18.92 173 ALA B C 1
ATOM 3249 O O . ALA B 1 180 ? -20.586 2.734 13.023 1.00 18.32 173 ALA B O 1
ATOM 3251 N N . LYS B 1 181 ? -22.824 2.773 12.734 1.00 17.45 174 LYS B N 1
ATOM 3252 C CA . LYS B 1 181 ? -23.088 1.628 13.603 1.00 19.04 174 LYS B CA 1
ATOM 3253 C C . LYS B 1 181 ? -22.991 0.324 12.810 1.00 19.42 174 LYS B C 1
ATOM 3254 O O . LYS B 1 181 ? -22.516 -0.674 13.344 1.00 18.63 174 LYS B O 1
ATOM 3260 N N . LEU B 1 182 ? -23.419 0.338 11.533 1.00 17.93 175 LEU B N 1
ATOM 3261 C CA . LEU B 1 182 ? -23.248 -0.798 10.636 1.00 16.53 175 LEU B CA 1
ATOM 3262 C C . LEU B 1 182 ? -21.768 -1.182 10.473 1.00 17.57 175 LEU B C 1
ATOM 3263 O O . LEU B 1 182 ? -20.891 -0.327 10.282 1.00 15.96 175 LEU B O 1
ATOM 3268 N N . ARG B 1 183 ? -21.501 -2.498 10.582 1.00 16.98 176 ARG B N 1
ATOM 3269 C CA . ARG B 1 183 ? -20.194 -3.069 10.293 1.00 18.06 176 ARG B CA 1
ATOM 3270 C C . ARG B 1 183 ? -20.300 -3.855 8.978 1.00 18.34 176 ARG B C 1
ATOM 3271 O O . ARG B 1 183 ? -21.286 -4.559 8.759 1.00 15.22 176 ARG B O 1
ATOM 3279 N N . ALA B 1 184 ? -19.274 -3.743 8.120 1.00 15.93 177 ALA B N 1
ATOM 3280 C CA . ALA B 1 184 ? -19.220 -4.519 6.901 1.00 14.51 177 ALA B CA 1
ATOM 3281 C C . ALA B 1 184 ? -17.975 -5.410 6.942 1.00 16.65 177 ALA B C 1
ATOM 3282 O O . ALA B 1 184 ? -16.883 -5.016 7.394 1.00 16.81 177 ALA B O 1
ATOM 3284 N N . LYS B 1 185 ? -18.158 -6.660 6.539 1.00 14.12 178 LYS B N 1
ATOM 3285 C CA . LYS B 1 185 ? -17.089 -7.658 6.582 1.00 14.20 178 LYS B CA 1
ATOM 3286 C C . LYS B 1 185 ? -16.998 -8.426 5.261 1.00 13.86 178 LYS B C 1
ATOM 3287 O O . LYS B 1 185 ? -17.994 -8.557 4.523 1.00 13.83 178 LYS B O 1
ATOM 3293 N N . VAL B 1 186 ? -15.802 -8.967 4.970 1.00 12.75 179 VAL B N 1
ATOM 3294 C CA . VAL B 1 186 ? -15.609 -9.816 3.809 1.00 13.96 179 VAL B CA 1
ATOM 3295 C C . VAL B 1 186 ? -15.010 -11.162 4.240 1.00 15.54 179 VAL B C 1
ATOM 3296 O O . VAL B 1 186 ? -13.974 -11.231 4.929 1.00 14.82 179 VAL B O 1
ATOM 3300 N N . LEU B 1 187 ? -15.694 -12.239 3.793 1.00 14.25 180 LEU B N 1
ATOM 3301 C CA . LEU B 1 187 ? -15.188 -13.596 3.940 1.00 13.43 180 LEU B CA 1
ATOM 3302 C C . LEU B 1 187 ? -14.531 -14.004 2.617 1.00 13.99 180 LEU B C 1
ATOM 3303 O O . LEU B 1 187 ? -15.110 -13.843 1.523 1.00 14.24 180 LEU B O 1
ATOM 3308 N N . ALA B 1 188 ? -13.322 -14.552 2.735 1.00 13.63 181 ALA B N 1
ATOM 3309 C CA . ALA B 1 188 ? -12.539 -15.003 1.567 1.00 12.98 181 ALA B CA 1
ATOM 3310 C C . ALA B 1 188 ? -12.134 -16.469 1.739 1.00 13.89 181 ALA B C 1
ATOM 3311 O O . ALA B 1 188 ? -10.987 -16.755 2.099 1.00 13.50 181 ALA B O 1
ATOM 3313 N N . PRO B 1 189 ? -13.026 -17.425 1.411 1.00 14.26 182 PRO B N 1
ATOM 3314 C CA . PRO B 1 189 ? -12.686 -18.829 1.533 1.00 14.90 182 PRO B CA 1
ATOM 3315 C C . PRO B 1 189 ? -11.656 -19.210 0.476 1.00 15.86 182 PRO B C 1
ATOM 3316 O O . PRO B 1 189 ? -11.615 -18.609 -0.603 1.00 16.93 182 PRO B O 1
ATOM 3320 N N . ALA B 1 190 ? -10.866 -20.239 0.766 1.00 16.82 183 ALA B N 1
ATOM 3321 C CA . ALA B 1 190 ? -10.225 -20.995 -0.331 1.00 17.15 183 ALA B CA 1
ATOM 3322 C C . ALA B 1 190 ? -11.128 -22.155 -0.739 1.00 18.24 183 ALA B C 1
ATOM 3323 O O . ALA B 1 190 ? -12.366 -22.055 -0.661 1.00 19.97 183 ALA B O 1
ATOM 3325 N N . ALA B 1 191 ? -10.484 -23.250 -1.134 1.00 17.86 184 ALA B N 1
ATOM 3326 C CA . ALA B 1 191 ? -11.233 -24.458 -1.536 1.00 18.86 184 ALA B CA 1
ATOM 3327 C C . ALA B 1 191 ? -12.199 -24.846 -0.410 1.00 18.65 184 ALA B C 1
ATOM 3328 O O . ALA B 1 191 ? -11.771 -25.040 0.735 1.00 18.65 184 ALA B O 1
ATOM 3330 N N . THR B 1 192 ? -13.484 -24.917 -0.768 1.00 18.63 185 THR B N 1
ATOM 3331 C CA . THR B 1 192 ? -14.574 -25.355 0.126 1.00 19.17 185 THR B CA 1
ATOM 3332 C C . THR B 1 192 ? -15.487 -26.322 -0.610 1.00 18.73 185 THR B C 1
ATOM 3333 O O . THR B 1 192 ? -15.895 -26.013 -1.733 1.00 18.96 185 THR B O 1
ATOM 3337 N N . GLU B 1 193 ? -15.779 -27.451 0.034 1.00 19.38 186 GLU B N 1
ATOM 3338 C CA . GLU B 1 193 ? -16.591 -28.534 -0.531 1.00 20.12 186 GLU B CA 1
ATOM 3339 C C . GLU B 1 193 ? -18.066 -28.100 -0.594 1.00 19.92 186 GLU B C 1
ATOM 3340 O O . GLU B 1 193 ? -18.826 -28.219 0.373 1.00 22.27 186 GLU B O 1
ATOM 3346 N N . THR B 1 194 ? -18.464 -27.582 -1.761 1.00 20.35 187 THR B N 1
ATOM 3347 C CA . THR B 1 194 ? -19.832 -27.164 -2.046 1.00 21.81 187 THR B CA 1
ATOM 3348 C C . THR B 1 194 ? -20.197 -27.621 -3.463 1.00 21.93 187 THR B C 1
ATOM 3349 O O . THR B 1 194 ? -19.509 -28.469 -4.025 1.00 20.43 187 THR B O 1
ATOM 3353 N N . GLU B 1 195 ? -21.225 -26.999 -4.078 1.00 20.34 188 GLU B N 1
ATOM 3354 C CA . GLU B 1 195 ? -21.560 -27.260 -5.467 1.00 21.29 188 GLU B CA 1
ATOM 3355 C C . GLU B 1 195 ? -20.811 -26.325 -6.428 1.00 21.75 188 GLU B C 1
ATOM 3356 O O . GLU B 1 195 ? -21.089 -26.311 -7.613 1.00 19.84 188 GLU B O 1
ATOM 3362 N N . PHE B 1 196 ? -19.814 -25.599 -5.932 1.00 21.35 189 PHE B N 1
ATOM 3363 C CA . PHE B 1 196 ? -19.204 -24.548 -6.719 1.00 20.33 189 PHE B CA 1
ATOM 3364 C C . PHE B 1 196 ? -18.501 -25.165 -7.931 1.00 20.80 189 PHE B C 1
ATOM 3365 O O . PHE B 1 196 ? -18.655 -24.673 -9.044 1.00 20.09 189 PHE B O 1
ATOM 3373 N N . VAL B 1 197 ? -17.758 -26.261 -7.740 1.00 21.77 190 VAL B N 1
ATOM 3374 C CA . VAL B 1 197 ? -16.959 -26.792 -8.842 1.00 23.73 190 VAL B CA 1
ATOM 3375 C C . VAL B 1 197 ? -17.908 -27.330 -9.908 1.00 22.83 190 VAL B C 1
ATOM 3376 O O . VAL B 1 197 ? -17.680 -27.127 -11.093 1.00 22.55 190 VAL B O 1
ATOM 3380 N N . ASP B 1 198 ? -18.959 -28.040 -9.473 1.00 24.86 191 ASP B N 1
ATOM 3381 C CA . ASP B 1 198 ? -19.969 -28.569 -10.380 1.00 25.31 191 ASP B CA 1
ATOM 3382 C C . ASP B 1 198 ? -20.549 -27.454 -11.259 1.00 26.77 191 ASP B C 1
ATOM 3383 O O . ASP B 1 198 ? -20.639 -27.600 -12.474 1.00 24.68 191 ASP B O 1
ATOM 3388 N N . ARG B 1 199 ? -20.940 -26.323 -10.658 1.00 28.40 192 ARG B N 1
ATOM 3389 C CA . ARG B 1 199 ? -21.536 -25.235 -11.431 1.00 29.35 192 ARG B CA 1
ATOM 3390 C C . ARG B 1 199 ? -20.499 -24.528 -12.302 1.00 29.81 192 ARG B C 1
ATOM 3391 O O . ARG B 1 199 ? -20.821 -24.029 -13.387 1.00 30.95 192 ARG B O 1
ATOM 3399 N N . ALA B 1 200 ? -19.258 -24.470 -11.814 1.00 27.37 193 ALA B N 1
ATOM 3400 C CA . ALA B 1 200 ? -18.215 -23.697 -12.467 1.00 28.02 193 ALA B CA 1
ATOM 3401 C C . ALA B 1 200 ? -17.685 -24.432 -13.701 1.00 29.67 193 ALA B C 1
ATOM 3402 O O . ALA B 1 200 ? -17.261 -23.780 -14.651 1.00 29.84 193 ALA B O 1
ATOM 3404 N N . ARG B 1 201 ? -17.702 -25.783 -13.677 1.00 29.42 194 ARG B N 1
ATOM 3405 C CA . ARG B 1 201 ? -17.270 -26.590 -14.809 1.00 31.83 194 ARG B CA 1
ATOM 3406 C C . ARG B 1 201 ? -18.463 -27.030 -15.659 1.00 34.50 194 ARG B C 1
ATOM 3407 O O . ARG B 1 201 ? -18.261 -27.525 -16.765 1.00 36.31 194 ARG B O 1
ATOM 3415 N N . GLY B 1 202 ? -19.687 -26.893 -15.123 1.00 36.01 195 GLY B N 1
ATOM 3416 C CA . GLY B 1 202 ? -20.910 -27.227 -15.843 1.00 35.30 195 GLY B CA 1
ATOM 3417 C C . GLY B 1 202 ? -21.152 -28.736 -15.942 1.00 37.23 195 GLY B C 1
ATOM 3418 O O . GLY B 1 202 ? -21.573 -29.233 -16.986 1.00 32.50 195 GLY B O 1
ATOM 3419 N N . GLU B 1 203 ? -20.920 -29.454 -14.837 1.00 36.92 196 GLU B N 1
ATOM 3420 C CA . GLU B 1 203 ? -21.160 -30.889 -14.769 1.00 40.49 196 GLU B CA 1
ATOM 3421 C C . GLU B 1 203 ? -21.092 -31.331 -13.307 1.00 37.88 196 GLU B C 1
ATOM 3422 O O . GLU B 1 203 ? -20.145 -30.973 -12.612 1.00 37.01 196 GLU B O 1
ATOM 3428 N N . ALA B 1 204 ? -22.076 -32.132 -12.872 1.00 35.04 197 ALA B N 1
ATOM 3429 C CA . ALA B 1 204 ? -22.276 -32.483 -11.468 1.00 37.58 197 ALA B CA 1
ATOM 3430 C C . ALA B 1 204 ? -21.384 -33.646 -11.018 1.00 37.10 197 ALA B C 1
ATOM 3431 O O . ALA B 1 204 ? -20.897 -34.421 -11.838 1.00 36.59 197 ALA B O 1
ATOM 3433 N N . GLY B 1 205 ? -21.194 -33.768 -9.695 1.00 37.10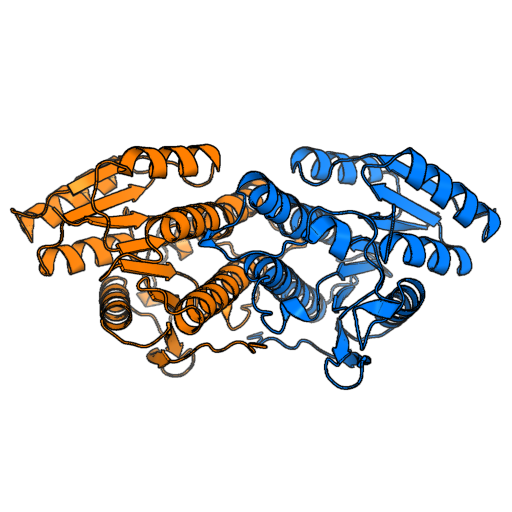 198 GLY B N 1
ATOM 3434 C CA . GLY B 1 205 ? -20.599 -34.946 -9.077 1.00 37.11 198 G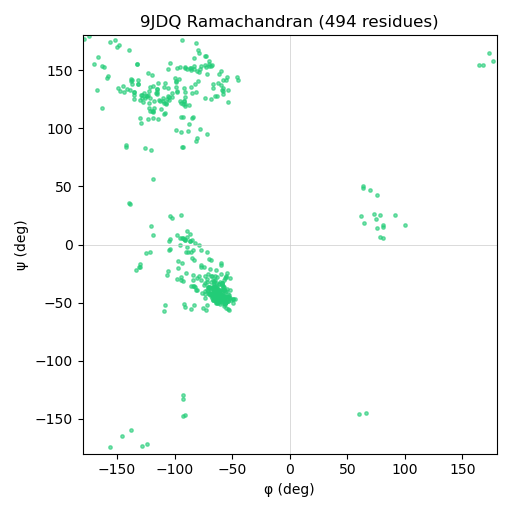LY B CA 1
ATOM 3435 C C . GLY B 1 205 ? -19.078 -34.869 -8.912 1.00 38.44 198 GLY B C 1
ATOM 3436 O O . GLY B 1 205 ? -18.428 -35.906 -8.834 1.00 35.78 198 GLY B O 1
ATOM 3437 N N . PHE B 1 206 ? -18.505 -33.655 -8.837 1.00 34.42 199 PHE B N 1
ATOM 3438 C CA . PHE B 1 206 ? -17.084 -33.506 -8.542 1.00 35.31 199 PHE B CA 1
ATOM 3439 C C . PHE B 1 206 ? -16.843 -33.973 -7.104 1.00 34.83 199 PHE B C 1
ATOM 3440 O O . PHE B 1 206 ? -17.622 -33.636 -6.213 1.00 33.27 199 PHE B O 1
ATOM 3448 N N . ASP B 1 207 ? -15.790 -34.776 -6.892 1.00 37.01 200 ASP B N 1
ATOM 3449 C CA . ASP B 1 207 ? -15.480 -35.300 -5.569 1.00 37.17 200 ASP B CA 1
ATOM 3450 C C . ASP B 1 207 ? -14.220 -34.615 -5.041 1.00 34.47 200 ASP B C 1
ATOM 3451 O O . ASP B 1 207 ? -13.136 -34.813 -5.581 1.00 31.67 200 ASP B O 1
ATOM 3456 N N . TYR B 1 208 ? -14.381 -33.798 -3.992 1.00 34.05 201 TYR B N 1
ATOM 3457 C CA . TYR B 1 208 ? -13.269 -33.034 -3.442 1.00 32.68 201 TYR B CA 1
ATOM 3458 C C . TYR B 1 208 ? -12.256 -33.977 -2.786 1.00 37.58 201 TYR B C 1
ATOM 3459 O O . TYR B 1 208 ? -11.046 -33.738 -2.869 1.00 37.77 201 TYR B O 1
ATOM 3468 N N . SER B 1 209 ? -12.751 -35.040 -2.127 1.00 38.27 202 SER B N 1
ATOM 3469 C CA . SER B 1 209 ? -11.882 -35.968 -1.410 1.00 42.06 202 SER B CA 1
ATOM 3470 C C . SER B 1 209 ? -10.852 -36.614 -2.343 1.00 43.38 202 SER B C 1
ATOM 3471 O O . SER B 1 209 ? -9.723 -36.864 -1.920 1.00 44.72 202 SER B O 1
ATOM 3474 N N . LYS B 1 210 ? -11.218 -36.851 -3.612 1.00 43.83 203 LYS B N 1
ATOM 3475 C CA . LYS B 1 210 ? -10.345 -37.546 -4.548 1.00 46.31 203 LYS B CA 1
ATOM 3476 C C . LYS B 1 210 ? -9.692 -36.594 -5.556 1.00 44.81 203 LYS B C 1
ATOM 3477 O O . LYS B 1 210 ? -9.010 -37.063 -6.471 1.00 41.57 203 LYS B O 1
ATOM 3483 N N . ASN B 1 211 ? -9.898 -35.270 -5.418 1.00 38.83 204 ASN B N 1
ATOM 3484 C CA . ASN B 1 211 ? -9.373 -34.332 -6.404 1.00 36.50 204 ASN B CA 1
ATOM 3485 C C . ASN B 1 211 ? -8.664 -33.125 -5.784 1.00 34.35 204 ASN B C 1
ATOM 3486 O O . ASN B 1 211 ? -7.861 -32.492 -6.459 1.00 37.09 204 ASN B O 1
ATOM 3491 N N . VAL B 1 212 ? -8.955 -32.789 -4.524 1.00 34.33 205 VAL B N 1
ATOM 3492 C CA . VAL B 1 212 ? -8.408 -31.584 -3.910 1.00 34.60 205 VAL B CA 1
ATOM 3493 C C . VAL B 1 212 ? -7.606 -31.957 -2.666 1.00 34.62 205 VAL B C 1
ATOM 3494 O O . VAL B 1 212 ? -8.151 -32.573 -1.752 1.00 31.20 205 VAL B O 1
ATOM 3498 N N . HIS B 1 213 ? -6.342 -31.509 -2.613 1.00 37.96 206 HIS B N 1
ATOM 3499 C CA . HIS B 1 213 ? -5.438 -31.809 -1.505 1.00 38.23 206 HIS B CA 1
ATOM 3500 C C . HIS B 1 213 ? -5.851 -31.085 -0.225 1.00 33.55 206 HIS B C 1
ATOM 3501 O O . HIS B 1 213 ? -5.767 -31.653 0.860 1.00 29.82 206 HIS B O 1
ATOM 3508 N N . LYS B 1 214 ? -6.232 -29.800 -0.342 1.00 29.21 207 LYS B N 1
ATOM 3509 C CA . LYS B 1 214 ? -6.643 -29.027 0.820 1.00 28.70 207 LYS B CA 1
ATOM 3510 C C . LYS B 1 214 ? -7.985 -28.345 0.546 1.00 25.81 207 LYS B C 1
ATOM 3511 O O . LYS B 1 214 ? -8.132 -27.672 -0.473 1.00 22.55 207 LYS B O 1
ATOM 3517 N N . TYR B 1 215 ? -8.943 -28.529 1.467 1.00 24.88 208 TYR B N 1
ATOM 3518 C CA . TYR B 1 2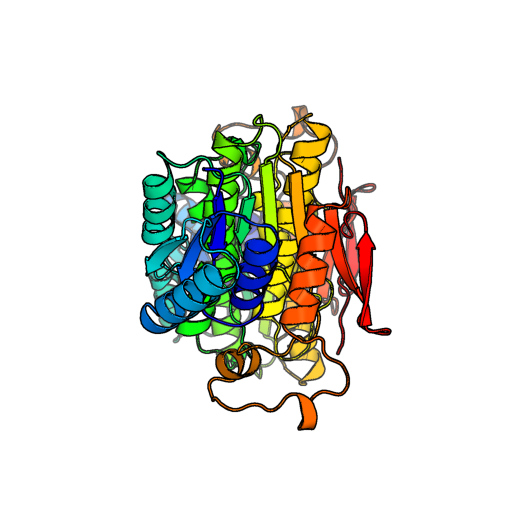15 ? -10.239 -27.882 1.375 1.00 25.59 208 TYR B CA 1
ATOM 3519 C C . TYR B 1 215 ? -10.927 -27.904 2.737 1.00 25.08 208 TYR B C 1
ATOM 3520 O O . TYR B 1 215 ? -10.665 -28.765 3.578 1.00 24.56 208 TYR B O 1
ATOM 3529 N N . HIS B 1 216 ? -11.796 -26.910 2.961 1.00 22.71 209 HIS B N 1
ATOM 3530 C CA . HIS B 1 216 ? -12.634 -26.879 4.146 1.00 21.63 209 HIS B CA 1
ATOM 3531 C C . HIS B 1 216 ? -13.992 -27.439 3.748 1.00 22.10 209 HIS B C 1
ATOM 3532 O O . HIS B 1 216 ? -14.369 -27.349 2.577 1.00 20.70 209 HIS B O 1
ATOM 3539 N N . THR B 1 217 ? -14.704 -28.032 4.721 1.00 21.50 210 THR B N 1
ATOM 3540 C CA . THR B 1 217 ? -16.106 -28.338 4.508 1.00 20.98 210 THR B CA 1
ATOM 3541 C C . THR B 1 217 ? -16.904 -27.041 4.558 1.00 18.28 210 THR B C 1
ATOM 3542 O O . THR B 1 217 ? -16.467 -26.028 5.098 1.00 17.67 210 THR B O 1
ATOM 3546 N N . ALA B 1 218 ? -18.122 -27.110 4.024 1.00 18.09 211 ALA B N 1
ATOM 3547 C CA . ALA B 1 218 ? -19.040 -25.994 4.098 1.00 16.91 211 ALA B CA 1
ATOM 3548 C C . ALA B 1 218 ? -19.411 -25.698 5.548 1.00 16.17 211 ALA B C 1
ATOM 3549 O O . ALA B 1 218 ? -19.552 -24.531 5.942 1.00 16.03 211 ALA B O 1
ATOM 3551 N N . ALA B 1 219 ? -19.468 -26.749 6.384 1.00 16.57 212 ALA B N 1
ATOM 3552 C CA . ALA B 1 219 ? -19.713 -26.557 7.804 1.00 19.09 212 ALA B CA 1
ATOM 3553 C C . ALA B 1 219 ? -18.559 -25.789 8.452 1.00 17.45 212 ALA B C 1
ATOM 3554 O O . ALA B 1 219 ? -18.794 -24.908 9.257 1.00 17.65 212 ALA B O 1
ATOM 3556 N N . GLU B 1 220 ? -17.323 -26.159 8.132 1.00 18.23 213 GLU B N 1
ATOM 3557 C CA . GLU B 1 220 ? -16.175 -25.436 8.660 1.00 18.56 213 GLU B CA 1
ATOM 3558 C C . GLU B 1 220 ? -16.196 -23.969 8.218 1.00 17.43 213 GLU B C 1
ATOM 3559 O O . GLU B 1 220 ? -15.887 -23.074 9.011 1.00 17.83 213 GLU B O 1
ATOM 3565 N N . MET B 1 221 ? -16.502 -23.731 6.940 1.00 18.03 214 MET B N 1
ATOM 3566 C CA . MET B 1 221 ? -16.543 -22.357 6.425 1.00 16.46 214 MET B CA 1
ATOM 3567 C C . MET B 1 221 ? -17.645 -21.530 7.115 1.00 15.68 214 MET B C 1
ATOM 3568 O O . MET B 1 221 ? -17.494 -20.335 7.415 1.00 14.45 214 MET B O 1
ATOM 3573 N N . ALA B 1 222 ? -18.788 -22.160 7.431 1.00 17.44 215 ALA B N 1
ATOM 3574 C CA . ALA B 1 222 ? -19.846 -21.493 8.173 1.00 17.08 215 ALA B CA 1
ATOM 3575 C C . ALA B 1 222 ? -19.359 -21.064 9.557 1.00 17.47 215 ALA B C 1
ATOM 3576 O O . ALA B 1 222 ? -19.697 -19.978 10.046 1.00 15.19 215 ALA B O 1
ATOM 3578 N N . GLY B 1 223 ? -18.563 -21.934 10.197 1.00 18.38 216 GLY B N 1
ATOM 3579 C CA . GLY B 1 223 ? -17.953 -21.607 11.476 1.00 17.50 216 GLY B CA 1
ATOM 3580 C C . GLY B 1 223 ? -17.075 -20.359 11.377 1.00 17.34 216 GLY B C 1
ATOM 3581 O O . GLY B 1 223 ? -17.218 -19.437 12.183 1.00 18.01 216 GLY B O 1
ATOM 3582 N N . PHE B 1 224 ? -16.229 -20.317 10.340 1.00 18.35 217 PHE B N 1
ATOM 3583 C CA . PHE B 1 224 ? -15.366 -19.153 10.088 1.00 17.80 217 PHE B CA 1
ATOM 3584 C C . PHE B 1 224 ? -16.197 -17.889 9.886 1.00 18.04 217 PHE B C 1
ATOM 3585 O O . PHE B 1 224 ? -15.847 -16.828 10.392 1.00 20.43 217 PHE B O 1
ATOM 3593 N N . LEU B 1 225 ? -17.232 -17.988 9.059 1.00 16.62 218 LEU B N 1
ATOM 3594 C CA . LEU B 1 225 ? -18.136 -16.887 8.802 1.00 16.44 218 LEU B CA 1
ATOM 3595 C C . LEU B 1 225 ? -18.695 -16.375 10.128 1.00 16.92 218 LEU B C 1
ATOM 3596 O O . LEU B 1 225 ? -18.721 -15.174 10.351 1.00 16.58 218 LEU B O 1
ATOM 3601 N N . HIS B 1 226 ? -19.127 -17.278 11.026 1.00 17.63 219 HIS B N 1
ATOM 3602 C CA . HIS B 1 226 ? -19.669 -16.859 12.312 1.00 17.96 219 HIS B CA 1
ATOM 3603 C C . HIS B 1 226 ? -18.602 -16.140 13.143 1.00 16.47 219 HIS B C 1
ATOM 3604 O O . HIS B 1 226 ? -18.902 -15.134 13.757 1.00 19.16 219 HIS B O 1
ATOM 3611 N N . GLN B 1 227 ? -17.365 -16.665 13.157 1.00 18.09 220 GLN B N 1
ATOM 3612 C CA . GLN B 1 227 ? -16.260 -16.066 13.881 1.00 17.59 220 GLN B CA 1
ATOM 3613 C C . GLN B 1 227 ? -15.985 -14.655 13.358 1.00 16.63 220 GLN B C 1
ATOM 3614 O O . GLN B 1 227 ? -15.715 -13.755 14.137 1.00 17.16 220 GLN B O 1
ATOM 3620 N N . LEU B 1 228 ? -16.001 -14.488 12.027 1.00 15.60 221 LEU B N 1
ATOM 3621 C CA . LEU B 1 228 ? -15.856 -13.175 11.411 1.00 17.02 221 LEU B CA 1
ATOM 3622 C C . LEU B 1 228 ? -16.946 -12.181 11.867 1.00 16.70 221 LEU B C 1
ATOM 3623 O O . LEU B 1 228 ? -16.630 -11.059 12.239 1.00 18.30 221 LEU B O 1
ATOM 3628 N N . ILE B 1 229 ? -18.227 -12.557 11.853 1.00 17.46 222 ILE B N 1
ATOM 3629 C CA . ILE B 1 229 ? -19.297 -11.709 12.367 1.00 19.36 222 ILE B CA 1
ATOM 3630 C C . ILE B 1 229 ? -19.031 -11.243 13.803 1.00 18.80 222 ILE B C 1
ATOM 3631 O O . ILE B 1 229 ? -19.225 -10.080 14.148 1.00 18.85 222 ILE B O 1
ATOM 3636 N N . GLU B 1 230 ? -18.666 -12.176 14.671 1.00 19.83 223 GLU B N 1
ATOM 3637 C CA . GLU B 1 230 ? -18.511 -11.859 16.082 1.00 22.97 223 GLU B CA 1
ATOM 3638 C C . GLU B 1 230 ? -17.230 -11.063 16.318 1.00 22.19 223 GLU B C 1
ATOM 3639 O O . GLU B 1 230 ? -17.099 -10.428 17.355 1.00 24.57 223 GLU B O 1
ATOM 3645 N N . SER B 1 231 ? -16.282 -11.110 15.371 1.00 22.33 224 SER B N 1
ATOM 3646 C CA . SER B 1 231 ? -15.001 -10.432 15.531 1.00 21.96 224 SER B CA 1
ATOM 3647 C C . SER B 1 231 ? -15.136 -8.939 15.235 1.00 19.67 224 SER B C 1
ATOM 3648 O O . SER B 1 231 ? -16.114 -8.479 14.639 1.00 18.39 224 SER B O 1
ATOM 3651 N N . ASP B 1 232 ? -14.087 -8.201 15.607 1.00 21.62 225 ASP B N 1
ATOM 3652 C CA . ASP B 1 232 ? -13.955 -6.813 15.202 1.00 24.13 225 ASP B CA 1
ATOM 3653 C C . ASP B 1 232 ? -13.217 -6.683 13.865 1.00 22.03 225 ASP B C 1
ATOM 3654 O O . ASP B 1 232 ? -13.087 -5.564 13.367 1.00 26.19 225 ASP B O 1
ATOM 3659 N N . ALA B 1 233 ? -12.753 -7.790 13.275 1.00 19.64 226 ALA B N 1
ATOM 3660 C CA . ALA B 1 233 ? -11.952 -7.729 12.051 1.00 18.03 226 ALA B CA 1
ATOM 3661 C C . ALA B 1 233 ? -12.832 -7.495 10.822 1.00 18.01 226 ALA B C 1
ATOM 3662 O O . ALA B 1 233 ? -13.963 -7.956 10.782 1.00 16.26 226 ALA B O 1
ATOM 3664 N N . ILE B 1 234 ? -12.271 -6.850 9.785 1.00 16.46 227 ILE B N 1
ATOM 3665 C CA . ILE B 1 234 ? -12.988 -6.626 8.537 1.00 14.66 227 ILE B CA 1
ATOM 3666 C C . ILE B 1 234 ? -12.942 -7.877 7.644 1.00 15.08 227 ILE B C 1
ATOM 3667 O O . ILE B 1 234 ? -13.937 -8.227 6.971 1.00 16.94 227 ILE B O 1
ATOM 3672 N N . VAL B 1 235 ? -11.794 -8.550 7.620 1.00 13.83 228 VAL B N 1
ATOM 3673 C CA . VAL B 1 235 ? -11.499 -9.584 6.659 1.00 13.62 228 VAL B CA 1
ATOM 3674 C C . VAL B 1 235 ? -11.345 -10.899 7.414 1.00 15.83 228 VAL B C 1
ATOM 3675 O O . VAL B 1 235 ? -10.650 -10.958 8.440 1.00 16.00 228 VAL B O 1
ATOM 3679 N N . GLY B 1 236 ? -12.000 -11.931 6.869 1.00 13.78 229 GLY B N 1
ATOM 3680 C CA . GLY B 1 236 ? -11.824 -13.307 7.286 1.00 13.72 229 GLY B CA 1
ATOM 3681 C C . GLY B 1 236 ? -11.407 -14.117 6.067 1.00 14.65 229 GLY B C 1
ATOM 3682 O O . GLY B 1 236 ? -12.223 -14.313 5.177 1.00 14.57 229 GLY B O 1
ATOM 3683 N N . ILE B 1 237 ? -10.127 -14.535 6.033 1.00 14.75 230 ILE B N 1
ATOM 3684 C CA . ILE B 1 237 ? -9.479 -15.081 4.848 1.00 15.50 230 ILE B CA 1
ATOM 3685 C C . ILE B 1 237 ? -8.749 -16.382 5.195 1.00 16.56 230 ILE B C 1
ATOM 3686 O O . ILE B 1 237 ? -8.057 -16.488 6.208 1.00 16.11 230 ILE B O 1
ATOM 3691 N N . VAL B 1 238 ? -8.875 -17.368 4.310 1.00 16.99 231 VAL B N 1
ATOM 3692 C CA . VAL B 1 238 ? -8.118 -18.603 4.435 1.00 18.09 231 VAL B CA 1
ATOM 3693 C C . VAL B 1 238 ? -6.752 -18.415 3.795 1.00 18.20 231 VAL B C 1
ATOM 3694 O O . VAL B 1 238 ? -6.650 -17.963 2.664 1.00 19.05 231 VAL B O 1
ATOM 3698 N N . ASP B 1 239 ? -5.698 -18.781 4.530 1.00 17.33 232 ASP B N 1
ATOM 3699 C CA . ASP B 1 239 ? -4.330 -18.760 4.015 1.00 17.41 232 ASP B CA 1
ATOM 3700 C C . ASP B 1 239 ? -4.142 -19.916 3.032 1.00 17.20 232 ASP B C 1
ATOM 3701 O O . ASP B 1 239 ? -4.371 -21.067 3.384 1.00 20.09 232 ASP B O 1
ATOM 3706 N N . GLY B 1 240 ? -3.691 -19.616 1.815 1.00 19.42 233 GLY B N 1
ATOM 3707 C CA . GLY B 1 240 ? -3.567 -20.579 0.731 1.00 19.34 233 GLY B CA 1
ATOM 3708 C C . GLY B 1 240 ? -2.491 -21.645 0.974 1.00 20.35 233 GLY B C 1
ATOM 3709 O O . GLY B 1 240 ? -2.589 -22.760 0.446 1.00 19.27 233 GLY B O 1
ATOM 3710 N N . GLU B 1 241 ? -1.484 -21.289 1.775 1.00 20.60 234 GLU B N 1
ATOM 3711 C CA . GLU B 1 241 ? -0.375 -22.167 2.110 1.00 22.38 234 GLU B CA 1
ATOM 3712 C C . GLU B 1 241 ? -0.763 -23.101 3.260 1.00 21.82 234 GLU B C 1
ATOM 3713 O O . GLU B 1 241 ? -0.586 -24.305 3.138 1.00 22.64 234 GLU B O 1
ATOM 3719 N N . THR B 1 242 ? -1.275 -22.564 4.380 1.00 22.43 235 THR B N 1
ATOM 3720 C CA . THR B 1 242 ? -1.495 -23.369 5.576 1.00 23.96 235 THR B CA 1
ATOM 3721 C C . THR B 1 242 ? -2.937 -23.866 5.695 1.00 21.93 235 THR B C 1
ATOM 3722 O O . THR B 1 242 ? -3.222 -24.779 6.474 1.00 23.18 235 THR B O 1
ATOM 3726 N N . TYR B 1 243 ? -3.849 -23.192 4.995 1.00 21.57 236 TYR B N 1
ATOM 3727 C CA . TYR B 1 243 ? -5.287 -23.375 5.150 1.00 21.22 236 TYR B CA 1
ATOM 3728 C C . TYR B 1 243 ? -5.756 -23.021 6.566 1.00 20.44 236 TYR B C 1
ATOM 3729 O O . TYR B 1 243 ? -6.856 -23.389 6.950 1.00 24.26 236 TYR B O 1
ATOM 3738 N N . GLU B 1 244 ? -5.020 -22.174 7.291 1.00 20.96 237 GLU B N 1
ATOM 3739 C CA . GLU B 1 244 ? -5.534 -21.605 8.517 1.00 21.33 237 GLU B CA 1
ATOM 3740 C C . GLU B 1 244 ? -6.485 -20.460 8.187 1.00 19.51 237 GLU B C 1
ATOM 3741 O O . GLU B 1 244 ? -6.325 -19.777 7.181 1.00 19.31 237 GLU B O 1
ATOM 3747 N N . PHE B 1 245 ? -7.484 -20.285 9.043 1.00 19.09 238 PHE B N 1
ATOM 3748 C CA . PHE B 1 245 ? -8.414 -19.181 8.906 1.00 21.33 238 PHE B CA 1
ATOM 3749 C C . PHE B 1 245 ? -7.895 -17.990 9.701 1.00 22.64 238 PHE B C 1
ATOM 3750 O O . PHE B 1 245 ? -7.541 -18.134 10.875 1.00 22.79 238 PHE B O 1
ATOM 3758 N N . GLU B 1 246 ? -7.879 -16.810 9.063 1.00 22.93 239 GLU B N 1
ATOM 3759 C CA . GLU B 1 246 ? -7.245 -15.635 9.634 1.00 23.35 239 GLU B CA 1
ATOM 3760 C C . GLU B 1 246 ? -8.225 -14.474 9.681 1.00 22.09 239 GLU B C 1
ATOM 3761 O O . GLU B 1 246 ? -8.754 -14.093 8.651 1.00 21.04 239 GLU B O 1
ATOM 3767 N N . LEU B 1 247 ? -8.391 -13.882 10.872 1.00 18.55 240 LEU B N 1
ATOM 3768 C CA . LEU B 1 247 ? -9.111 -12.638 11.007 1.00 19.13 240 LEU B CA 1
ATOM 3769 C C . LEU B 1 247 ? -8.098 -11.506 10.932 1.00 19.78 240 LEU B C 1
ATOM 3770 O O . LEU B 1 247 ? -7.169 -11.452 11.748 1.00 19.04 240 LEU B O 1
ATOM 3775 N N . ARG B 1 248 ? -8.305 -10.630 9.942 1.00 19.37 241 ARG B N 1
ATOM 3776 C CA . ARG B 1 248 ? -7.343 -9.600 9.578 1.00 18.79 241 ARG B CA 1
ATOM 3777 C C . ARG B 1 248 ? -8.046 -8.290 9.251 1.00 16.52 241 ARG B C 1
ATOM 3778 O O . ARG B 1 248 ? -9.264 -8.249 9.029 1.00 13.81 241 ARG B O 1
ATOM 3786 N N . GLY B 1 249 ? -7.224 -7.233 9.164 1.00 16.06 242 GLY B N 1
ATOM 3787 C CA . GLY B 1 249 ? -7.664 -5.962 8.623 1.00 16.10 242 GLY B CA 1
ATOM 3788 C C . GLY B 1 249 ? -7.639 -5.973 7.099 1.00 15.28 242 GLY B C 1
ATOM 3789 O O . GLY B 1 249 ? -7.171 -6.924 6.469 1.00 15.69 242 GLY B O 1
ATOM 3790 N N . PRO B 1 250 ? -8.155 -4.894 6.469 1.00 17.14 243 PRO B N 1
ATOM 3791 C CA . PRO B 1 250 ? -8.122 -4.741 5.011 1.00 16.15 243 PRO B CA 1
ATOM 3792 C C . PRO B 1 250 ? -6.754 -5.091 4.434 1.00 16.89 243 PRO B C 1
ATOM 3793 O O . PRO B 1 250 ? -5.743 -4.762 5.051 1.00 21.12 243 PRO B O 1
ATOM 3797 N N . LEU B 1 251 ? -6.720 -5.750 3.275 1.00 16.50 244 LEU B N 1
ATOM 3798 C CA . LEU B 1 251 ? -5.493 -6.191 2.638 1.00 17.92 244 LEU B CA 1
ATOM 3799 C C . LEU B 1 251 ? -5.069 -5.206 1.552 1.00 18.61 244 LEU B C 1
ATOM 3800 O O . LEU B 1 251 ? -3.899 -5.130 1.219 1.00 16.27 244 LEU B O 1
ATOM 3805 N N . PHE B 1 252 ? -6.039 -4.527 0.917 1.00 17.12 245 PHE B N 1
ATOM 3806 C CA . PHE B 1 252 ? -5.724 -3.591 -0.144 1.00 17.23 245 PHE B CA 1
ATOM 3807 C C . PHE B 1 252 ? -5.341 -2.231 0.429 1.00 17.60 245 PHE B C 1
ATOM 3808 O O . PHE B 1 252 ? -5.752 -1.867 1.527 1.00 18.03 245 PHE B O 1
ATOM 3816 N N . ASN B 1 253 ? -4.536 -1.514 -0.355 1.00 17.95 246 ASN B N 1
ATOM 3817 C CA . ASN B 1 253 ? -4.144 -0.135 -0.064 1.00 21.25 246 ASN B CA 1
ATOM 3818 C C . ASN B 1 253 ? -5.369 0.769 -0.049 1.00 21.75 246 ASN B C 1
ATOM 3819 O O . ASN B 1 253 ? -6.280 0.645 -0.891 1.00 18.98 246 ASN B O 1
ATOM 3824 N N . TYR B 1 254 ? -5.368 1.678 0.930 1.00 22.19 247 TYR B N 1
ATOM 3825 C CA . TYR B 1 254 ? -6.494 2.550 1.199 1.00 21.60 247 TYR B CA 1
ATOM 3826 C C . TYR B 1 254 ? -5.962 3.963 1.415 1.00 23.49 247 TYR B C 1
ATOM 3827 O O . TYR B 1 254 ? -5.091 4.160 2.260 1.00 25.15 247 TYR B O 1
ATOM 3836 N N . ALA B 1 255 ? -6.486 4.925 0.652 1.00 19.64 248 ALA B N 1
ATOM 3837 C CA . ALA B 1 255 ? -5.929 6.272 0.678 1.00 22.45 248 ALA B CA 1
ATOM 3838 C C . ALA B 1 255 ? -6.673 7.172 1.664 1.00 23.49 248 ALA B C 1
ATOM 3839 O O . ALA B 1 255 ? -6.671 8.387 1.523 1.00 28.64 248 ALA B O 1
ATOM 3841 N N . GLY B 1 256 ? -7.305 6.582 2.683 1.00 24.50 249 GLY B N 1
ATOM 3842 C CA . GLY B 1 256 ? -8.090 7.331 3.647 1.00 25.48 249 GLY B CA 1
ATOM 3843 C C . GLY B 1 256 ? -7.452 7.310 5.037 1.00 26.53 249 GLY B C 1
ATOM 3844 O O . GLY B 1 256 ? -8.220 7.246 6.037 1.00 26.41 249 GLY B O 1
#

Sequence (498 aa):
MKYTVITGASSGIGYETAKLLAGKGKSLVLVARRTSELEKLRDEVKQISPDSDVILKSVDLADNQNVHDLYEGLKELDIETLINNAGFGDFDLVQDIELGKIEKMLRLNIEALTILSSLFARDHHDIEGTTLVNISSLGGYRIVPNAVTYCATKFYVSAYTEGLAQELQKGGAKLRAKVLAPAATETEFVDRARGEAGFDYSKNVHKYHTAAEMAGFLHQLIESDAIVGIVDGETYEFELRGPLFNYAGMKYTVITGASSGIGYETAKLLAGKGKSLVLVARRTSELEKLRDEVKQISPDSDVILKSVDLADNQNVHDLYEGLKELDIETLINNAGFGDFDLVQDIELGKIEKMLRLNIEALTILSSLFARDHHDIEGTTLVNISSLGGYRIVPNAVTYCATKFYVSAYTEGLAQELQKGGAKLRAKVLAPAATETEFVDRARGEAGFDYSKNVHKYHTAAEMAGFLHQLIESDAIVGIVDGETYEFELRGPLFNYAG

Radius of gyration: 22.92 Å; Cα contacts (8 Å, |Δi|>4): 1098; chains: 2; bounding box: 48×63×63 Å

Organism: Exiguobacterium acetylicum (NCBI:txid41170)